Protein AF-A0A7V4J2M1-F1 (afdb_monomer_lite)

Structure (mmCIF, N/CA/C/O backbone):
data_AF-A0A7V4J2M1-F1
#
_entry.id   AF-A0A7V4J2M1-F1
#
loop_
_atom_site.group_PDB
_atom_site.id
_atom_site.type_symbol
_atom_site.label_atom_id
_atom_site.label_alt_id
_atom_site.label_comp_id
_atom_site.label_asym_id
_atom_site.label_entity_id
_atom_site.label_seq_id
_atom_site.pdbx_PDB_ins_code
_atom_site.Cartn_x
_atom_site.Cartn_y
_atom_site.Cartn_z
_atom_site.occupancy
_atom_site.B_iso_or_equiv
_atom_site.auth_seq_id
_atom_site.auth_comp_id
_atom_site.auth_asym_id
_atom_site.auth_atom_id
_atom_site.pdbx_PDB_model_num
ATOM 1 N N . MET A 1 1 ? 38.584 4.265 -16.673 1.00 60.91 1 MET A N 1
ATOM 2 C CA . MET A 1 1 ? 37.615 5.386 -16.629 1.00 60.91 1 MET A CA 1
ATOM 3 C C . MET A 1 1 ? 37.761 6.350 -17.808 1.00 60.91 1 MET A C 1
ATOM 5 O O . MET A 1 1 ? 36.762 6.565 -18.477 1.00 60.91 1 MET A O 1
ATOM 9 N N . LYS A 1 2 ? 38.963 6.864 -18.142 1.00 78.88 2 LYS A N 1
ATOM 10 C CA . LYS A 1 2 ? 39.156 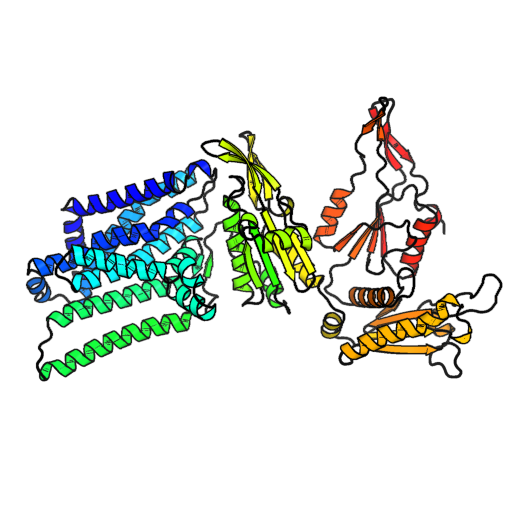7.792 -19.287 1.00 78.88 2 LYS A CA 1
ATOM 11 C C . LYS A 1 2 ? 38.613 7.264 -20.632 1.00 78.88 2 LYS A C 1
ATOM 13 O O . LYS A 1 2 ? 37.926 7.994 -21.335 1.00 78.88 2 LYS A O 1
ATOM 18 N N . GLN A 1 3 ? 38.854 5.989 -20.953 1.00 80.25 3 GLN A N 1
ATOM 19 C CA . GLN A 1 3 ? 38.365 5.353 -22.190 1.00 80.25 3 GLN A CA 1
ATOM 20 C C . GLN A 1 3 ? 36.829 5.250 -22.244 1.00 80.25 3 GLN A C 1
ATOM 22 O O . GLN A 1 3 ? 36.228 5.634 -23.240 1.00 80.25 3 GLN A O 1
ATOM 27 N N . THR A 1 4 ? 36.186 4.805 -21.158 1.00 85.19 4 THR A N 1
ATOM 28 C CA . THR A 1 4 ? 34.717 4.718 -21.063 1.00 85.19 4 THR A CA 1
ATOM 29 C C . THR A 1 4 ? 34.066 6.089 -21.217 1.00 85.19 4 THR A C 1
ATOM 31 O O . THR A 1 4 ? 33.127 6.227 -21.989 1.00 85.19 4 THR A O 1
ATOM 34 N N . LEU A 1 5 ? 34.596 7.120 -20.551 1.00 86.81 5 LEU A N 1
ATOM 35 C CA . LEU A 1 5 ? 34.064 8.482 -20.650 1.00 86.81 5 LEU A CA 1
ATOM 36 C C . LEU A 1 5 ? 34.221 9.067 -22.064 1.00 86.81 5 LEU A C 1
ATOM 38 O O . LEU A 1 5 ? 33.315 9.730 -22.561 1.00 86.81 5 LEU A O 1
ATOM 42 N N . SER A 1 6 ? 35.345 8.789 -22.734 1.00 86.69 6 SER A N 1
ATOM 43 C CA . SER A 1 6 ? 35.540 9.186 -24.134 1.00 86.69 6 SER A CA 1
ATOM 44 C C . SER A 1 6 ? 34.513 8.532 -25.055 1.00 86.69 6 SER A C 1
ATOM 46 O O . SER A 1 6 ? 34.019 9.183 -25.974 1.00 86.69 6 SER A O 1
ATOM 48 N N . LEU A 1 7 ? 34.174 7.263 -24.807 1.00 87.75 7 LEU A N 1
ATOM 49 C CA . LEU A 1 7 ? 33.150 6.568 -25.577 1.00 87.75 7 LEU A CA 1
ATOM 50 C C . LEU A 1 7 ? 31.760 7.147 -25.305 1.00 87.75 7 LEU A C 1
ATOM 52 O O . LEU A 1 7 ? 31.040 7.431 -26.252 1.00 87.75 7 LEU A O 1
ATOM 56 N N . VAL A 1 8 ? 31.418 7.408 -24.039 1.00 90.19 8 VAL A N 1
ATOM 57 C CA . VAL A 1 8 ? 30.154 8.074 -23.676 1.00 90.19 8 VAL A CA 1
ATOM 58 C C . VAL A 1 8 ? 30.020 9.405 -24.411 1.00 90.19 8 VAL A C 1
ATOM 60 O O . VAL A 1 8 ? 28.993 9.667 -25.025 1.00 90.19 8 VAL A O 1
ATOM 63 N N . ARG A 1 9 ? 31.074 10.230 -24.414 1.00 90.44 9 ARG A N 1
ATOM 64 C CA . ARG A 1 9 ? 31.072 11.515 -25.124 1.00 90.44 9 ARG A CA 1
ATOM 65 C C . ARG A 1 9 ? 30.887 11.345 -26.634 1.00 90.44 9 ARG A C 1
ATOM 67 O O . ARG A 1 9 ? 30.138 12.109 -27.232 1.00 90.44 9 ARG A O 1
ATOM 74 N N . LYS A 1 10 ? 31.542 10.350 -27.245 1.00 89.88 10 LYS A N 1
ATOM 75 C CA . LYS A 1 10 ? 31.364 10.019 -28.669 1.00 89.88 10 LYS A CA 1
ATOM 76 C C . LYS A 1 10 ? 29.906 9.654 -28.969 1.00 89.88 10 LYS A C 1
ATOM 78 O O . LYS A 1 10 ? 29.336 10.191 -29.912 1.00 89.88 10 LYS A O 1
ATOM 83 N N . GLU A 1 11 ? 29.310 8.774 -28.168 1.00 90.62 11 GLU A N 1
ATOM 84 C CA . GLU A 1 11 ? 27.926 8.321 -28.359 1.00 90.62 11 GLU A CA 1
ATOM 85 C C . GLU A 1 11 ? 26.916 9.454 -28.127 1.00 90.62 11 GLU A C 1
ATOM 87 O O . GLU A 1 11 ? 26.020 9.651 -28.941 1.00 90.62 11 GLU A O 1
ATOM 92 N N . LEU A 1 12 ? 27.103 10.280 -27.092 1.00 88.25 12 LEU A N 1
ATOM 93 C CA . LEU A 1 12 ? 26.271 11.468 -26.865 1.00 88.25 12 LEU A CA 1
ATOM 94 C C . LEU A 1 12 ? 26.352 12.457 -28.033 1.00 88.25 12 LEU A C 1
ATOM 96 O O . LEU A 1 12 ? 25.321 12.933 -28.502 1.00 88.25 12 LEU A O 1
ATOM 100 N N . ASN A 1 13 ? 27.554 12.720 -28.552 1.00 88.81 13 ASN A N 1
ATOM 101 C CA . ASN A 1 13 ? 27.719 13.563 -29.736 1.00 88.81 13 ASN A CA 1
ATOM 102 C C . ASN A 1 13 ? 27.022 12.964 -30.968 1.00 88.81 13 ASN A C 1
ATOM 104 O O . ASN A 1 13 ? 26.468 13.710 -31.767 1.00 88.81 13 ASN A O 1
ATOM 108 N N . SER A 1 14 ? 27.020 11.636 -31.116 1.00 85.31 14 SER A N 1
ATOM 109 C CA . SER A 1 14 ? 26.295 10.944 -32.191 1.00 85.31 14 SER A CA 1
ATOM 110 C C . SER A 1 14 ? 24.776 11.108 -32.054 1.00 85.31 14 SER A C 1
ATOM 112 O O . SER A 1 14 ? 24.085 11.392 -33.033 1.00 85.31 14 SER A O 1
ATOM 114 N N . TYR A 1 15 ? 24.248 11.002 -30.830 1.00 84.56 15 TYR A N 1
ATOM 115 C CA . TYR A 1 15 ? 22.824 11.195 -30.566 1.00 84.56 15 TYR A CA 1
ATOM 116 C C . TYR A 1 15 ? 22.363 12.618 -30.870 1.00 84.56 15 TYR A C 1
ATOM 118 O O . TYR A 1 15 ? 21.418 12.780 -31.636 1.00 84.56 15 TYR A O 1
ATOM 126 N N . PHE A 1 16 ? 23.036 13.633 -30.319 1.00 83.19 16 PHE A N 1
ATOM 127 C CA . PHE A 1 16 ? 22.659 15.041 -30.506 1.00 83.19 16 PHE A CA 1
ATOM 128 C C . PHE A 1 16 ? 23.088 15.617 -31.861 1.00 83.19 16 PHE A C 1
ATOM 130 O O . PHE A 1 16 ? 22.533 16.619 -32.301 1.00 83.19 16 PHE A O 1
ATOM 137 N N . GLY A 1 17 ? 24.040 14.979 -32.546 1.00 78.94 17 GLY A N 1
ATOM 138 C CA . GLY A 1 17 ? 24.423 15.320 -33.915 1.00 78.94 17 GLY A CA 1
ATOM 139 C C . GLY A 1 17 ? 23.392 14.896 -34.967 1.00 78.94 17 GLY A C 1
ATOM 140 O O . GLY A 1 17 ? 23.490 15.327 -36.112 1.00 78.94 17 GLY A O 1
ATOM 141 N N . SER A 1 18 ? 22.399 14.077 -34.595 1.00 79.06 18 SER A N 1
ATOM 142 C CA . SER A 1 18 ? 21.298 13.661 -35.470 1.00 79.06 18 SER A CA 1
ATOM 143 C C . SER A 1 18 ? 19.935 14.054 -34.879 1.00 79.06 18 SER A C 1
ATOM 145 O O . SER A 1 18 ? 19.763 14.036 -33.661 1.00 79.06 18 SER A O 1
ATOM 147 N N . PRO A 1 19 ? 18.914 14.338 -35.706 1.00 84.50 19 PRO A N 1
ATOM 148 C CA . PRO A 1 19 ? 17.583 14.682 -35.203 1.00 84.50 19 PRO A CA 1
ATOM 149 C C . PRO A 1 19 ? 16.853 13.504 -34.533 1.00 84.50 19 PRO A C 1
ATOM 151 O O . PRO A 1 19 ? 15.844 13.719 -33.868 1.00 84.50 19 PRO A O 1
ATOM 154 N N . MET A 1 20 ? 17.340 12.261 -34.658 1.00 82.12 20 MET A N 1
ATOM 155 C CA . MET A 1 20 ? 16.639 11.075 -34.144 1.00 82.12 20 MET A CA 1
ATOM 156 C C . MET A 1 20 ? 16.435 11.104 -32.627 1.00 82.12 20 MET A C 1
ATOM 158 O O . MET A 1 20 ? 15.343 10.799 -32.154 1.00 82.12 20 MET A O 1
ATOM 162 N N . ALA A 1 21 ? 17.458 11.490 -31.858 1.00 84.12 21 ALA A N 1
ATOM 163 C CA . ALA A 1 21 ? 17.350 11.540 -30.400 1.00 84.12 21 ALA A CA 1
ATOM 164 C C . ALA A 1 21 ? 16.286 12.555 -29.951 1.00 84.12 21 ALA A C 1
ATOM 166 O O . ALA A 1 21 ? 15.492 12.263 -29.059 1.00 84.12 21 ALA A O 1
ATOM 167 N N . LEU A 1 22 ? 16.216 13.708 -30.626 1.00 88.81 22 LEU A N 1
ATOM 168 C CA . LEU A 1 22 ? 15.197 14.729 -30.379 1.00 88.81 22 LEU A CA 1
ATOM 169 C C . LEU A 1 22 ? 13.796 14.238 -30.747 1.00 88.81 22 LEU A C 1
ATOM 171 O O . LEU A 1 22 ? 12.857 14.505 -30.006 1.00 88.81 22 LEU A O 1
ATOM 175 N N . ILE A 1 23 ? 13.652 13.492 -31.847 1.00 92.06 23 ILE A N 1
ATOM 176 C CA . ILE A 1 23 ? 12.365 12.917 -32.260 1.00 92.06 23 ILE A CA 1
ATOM 177 C C . ILE A 1 23 ? 11.864 11.913 -31.218 1.00 92.06 23 ILE A C 1
ATOM 179 O O . ILE A 1 23 ? 10.710 11.996 -30.807 1.00 92.06 23 ILE A O 1
ATOM 183 N N . PHE A 1 24 ? 12.712 10.993 -30.748 1.00 91.75 24 PHE A N 1
ATOM 184 C CA . PHE A 1 24 ? 12.291 9.985 -29.769 1.00 91.75 24 PHE A CA 1
ATOM 185 C C . PHE A 1 24 ? 11.982 10.588 -28.398 1.00 91.75 24 PHE A C 1
ATOM 187 O O . PHE A 1 24 ? 10.952 10.260 -27.809 1.00 91.75 24 PHE A O 1
ATOM 194 N N . VAL A 1 25 ? 12.824 11.504 -27.908 1.00 93.00 25 VAL A N 1
ATOM 195 C CA . VAL A 1 25 ? 12.560 12.220 -26.651 1.00 93.00 25 VAL A CA 1
ATOM 196 C C . VAL A 1 25 ? 11.316 13.101 -26.785 1.00 93.00 25 VAL A C 1
ATOM 198 O O . VAL A 1 25 ? 10.460 13.078 -25.909 1.00 93.00 25 VAL A O 1
ATOM 201 N N . GLY A 1 26 ? 11.159 13.823 -27.896 1.00 95.00 26 GLY A N 1
ATOM 202 C CA . GLY A 1 26 ? 9.986 14.655 -28.167 1.00 95.00 26 GLY A CA 1
ATOM 203 C C . GLY A 1 26 ? 8.689 13.848 -28.241 1.00 95.00 26 GLY A C 1
ATOM 204 O O . GLY A 1 26 ? 7.695 14.238 -27.634 1.00 95.00 26 GLY A O 1
ATOM 205 N N . ALA A 1 27 ? 8.704 12.693 -28.912 1.00 95.88 27 ALA A N 1
ATOM 206 C CA . ALA A 1 27 ? 7.564 11.779 -28.964 1.00 95.88 27 ALA A CA 1
ATOM 207 C C . ALA A 1 27 ? 7.217 11.220 -27.575 1.00 95.88 27 ALA A C 1
ATOM 209 O O . ALA A 1 27 ? 6.044 11.179 -27.210 1.00 95.88 27 ALA A O 1
ATOM 210 N N . PHE A 1 28 ? 8.224 10.850 -26.776 1.00 96.31 28 PHE A N 1
ATOM 211 C CA . PHE A 1 28 ? 8.029 10.423 -25.390 1.00 96.31 28 PHE A CA 1
ATOM 212 C C . PHE A 1 28 ? 7.406 11.527 -24.525 1.00 96.31 28 PHE A C 1
ATOM 214 O O . PHE A 1 28 ? 6.452 11.263 -23.795 1.00 96.31 28 PHE A O 1
ATOM 221 N N . LEU A 1 29 ? 7.890 12.768 -24.634 1.00 96.19 29 LEU A N 1
ATOM 222 C CA . LEU A 1 29 ? 7.338 13.911 -23.904 1.00 96.19 29 LEU A CA 1
ATOM 223 C C . LEU A 1 29 ? 5.899 14.212 -24.331 1.00 96.19 29 LEU A C 1
ATOM 225 O O . LEU A 1 29 ? 5.036 14.385 -23.476 1.00 96.19 29 LEU A O 1
ATOM 229 N N . ALA A 1 30 ? 5.618 14.221 -25.636 1.00 96.81 30 ALA A N 1
ATOM 230 C CA . ALA A 1 30 ? 4.271 14.434 -26.159 1.00 96.81 30 ALA A CA 1
ATOM 231 C C . ALA A 1 30 ? 3.297 13.348 -25.675 1.00 96.81 30 ALA A C 1
ATOM 233 O O . ALA A 1 30 ? 2.202 13.668 -25.213 1.00 96.81 30 ALA A O 1
ATOM 234 N N . ALA A 1 31 ? 3.714 12.079 -25.715 1.00 96.12 31 ALA A N 1
ATOM 235 C CA . ALA A 1 31 ? 2.926 10.968 -25.194 1.00 96.12 31 ALA A CA 1
ATOM 236 C C . ALA A 1 31 ? 2.695 11.098 -23.683 1.00 96.12 31 ALA A C 1
ATOM 238 O O . ALA A 1 31 ? 1.565 10.941 -23.237 1.00 96.12 31 ALA A O 1
ATOM 239 N N . THR A 1 32 ? 3.727 11.465 -22.915 1.00 95.25 32 THR A N 1
ATOM 240 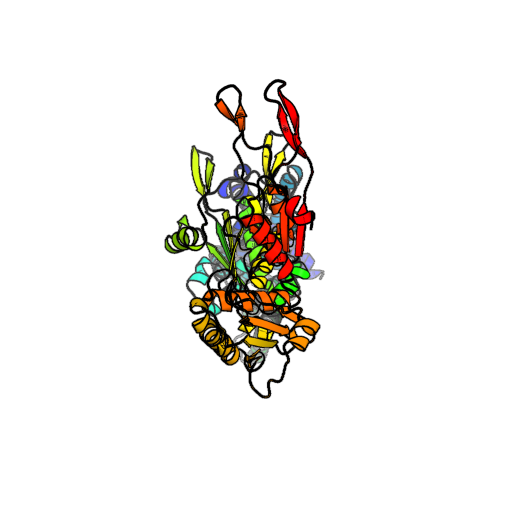C CA . THR A 1 32 ? 3.626 11.678 -21.461 1.00 95.25 32 THR A CA 1
ATOM 241 C C . THR A 1 32 ? 2.645 12.803 -21.122 1.00 95.25 32 THR A C 1
ATOM 243 O O . THR A 1 32 ? 1.813 12.655 -20.227 1.00 95.25 32 THR A O 1
ATOM 246 N N . LEU A 1 33 ? 2.697 13.920 -21.856 1.00 93.94 33 LEU A N 1
ATOM 247 C CA . LEU A 1 33 ? 1.768 15.036 -21.672 1.00 93.94 33 LEU A CA 1
ATOM 248 C C . LEU A 1 33 ? 0.335 14.646 -22.021 1.00 93.94 33 LEU A C 1
ATOM 250 O O . LEU A 1 33 ? -0.591 14.974 -21.279 1.00 93.94 33 LEU A O 1
ATOM 254 N N . PHE A 1 34 ? 0.153 13.923 -23.126 1.00 94.25 34 PHE A N 1
ATOM 255 C CA . PHE A 1 34 ? -1.151 13.415 -23.526 1.00 94.25 34 PHE A CA 1
ATOM 256 C C . PHE A 1 34 ? -1.726 12.456 -22.477 1.00 94.25 34 PHE A C 1
ATOM 258 O O . PHE A 1 34 ? -2.866 12.633 -22.050 1.00 94.25 34 PHE A O 1
ATOM 265 N N . THR A 1 35 ? -0.952 11.479 -21.997 1.00 92.12 35 THR A N 1
ATOM 266 C CA . THR A 1 35 ? -1.444 10.537 -20.983 1.00 92.12 35 THR A CA 1
ATOM 267 C C . THR A 1 35 ? -1.780 11.248 -19.675 1.00 92.12 35 THR A C 1
ATOM 269 O O . THR A 1 35 ? -2.855 11.033 -19.122 1.00 92.12 35 THR A O 1
ATOM 272 N N . PHE A 1 36 ? -0.917 12.160 -19.219 1.00 90.62 36 PHE A N 1
ATOM 273 C CA . PHE A 1 36 ? -1.107 12.859 -17.950 1.00 90.62 36 PHE A CA 1
ATOM 274 C C . PHE A 1 36 ? -2.335 13.783 -17.956 1.00 90.62 36 PHE A C 1
ATOM 276 O O . PHE A 1 36 ? -3.163 13.718 -17.047 1.00 90.62 36 PHE A O 1
ATOM 283 N N . PHE A 1 37 ? -2.481 14.633 -18.979 1.00 89.25 37 PHE A N 1
ATOM 284 C CA . PHE A 1 37 ? -3.565 15.619 -19.019 1.00 89.25 37 PHE A CA 1
ATOM 285 C C . PHE A 1 37 ? -4.876 15.065 -19.577 1.00 89.25 37 PHE A C 1
ATOM 287 O O . PHE A 1 37 ? -5.941 15.432 -19.081 1.00 89.25 37 PHE A O 1
ATOM 294 N N . TRP A 1 38 ? -4.813 14.214 -20.606 1.00 86.88 38 TRP A N 1
ATOM 295 C CA . TRP A 1 38 ? -5.995 13.722 -21.313 1.00 86.88 38 TRP A CA 1
ATOM 296 C C . TRP A 1 38 ? -6.426 12.331 -20.859 1.00 86.88 38 TRP A C 1
ATOM 298 O O . TRP A 1 38 ? -7.583 12.181 -20.476 1.00 86.88 38 TRP A O 1
ATOM 308 N N . ALA A 1 39 ? -5.537 11.332 -20.878 1.00 83.38 39 ALA A N 1
ATOM 309 C CA . ALA A 1 39 ? -5.935 9.952 -20.572 1.00 83.38 39 ALA A CA 1
ATOM 310 C C . ALA A 1 39 ? -6.370 9.781 -19.108 1.00 83.38 39 ALA A C 1
ATOM 312 O O . ALA A 1 39 ? -7.398 9.166 -18.842 1.00 83.38 39 ALA A O 1
ATOM 313 N N . ASP A 1 40 ? -5.632 10.378 -18.172 1.00 81.12 40 ASP A N 1
ATOM 314 C CA . ASP A 1 40 ? -5.967 10.354 -16.745 1.00 81.12 40 ASP A CA 1
ATOM 315 C C . ASP A 1 40 ? -6.835 11.553 -16.303 1.00 81.12 40 ASP A C 1
ATOM 317 O O . ASP A 1 40 ? -7.168 11.669 -15.125 1.00 81.12 40 ASP A O 1
ATOM 321 N N . ALA A 1 41 ? -7.219 12.447 -17.224 1.00 79.62 41 ALA A N 1
ATOM 322 C CA . ALA A 1 41 ? -8.083 13.606 -16.969 1.00 79.62 41 ALA A CA 1
ATOM 323 C C . ALA A 1 41 ? -7.673 14.433 -15.728 1.00 79.62 41 ALA A C 1
ATOM 325 O O . ALA A 1 41 ? -8.502 14.725 -14.868 1.00 79.62 41 ALA A O 1
ATOM 326 N N . PHE A 1 42 ? -6.392 14.822 -15.636 1.00 84.00 42 PHE A N 1
ATOM 327 C CA . PHE A 1 42 ? -5.795 15.491 -14.465 1.00 84.00 42 PHE A CA 1
ATOM 328 C C . PHE A 1 42 ? -6.688 16.572 -13.829 1.00 84.00 42 PHE A C 1
ATOM 330 O O . PHE A 1 42 ? -6.952 16.529 -12.630 1.00 84.00 42 PHE A O 1
ATOM 337 N N . PHE A 1 43 ? -7.212 17.501 -14.636 1.00 81.56 43 PHE A N 1
ATOM 338 C CA . PHE A 1 43 ? -8.025 18.617 -14.142 1.00 81.56 43 PHE A CA 1
ATOM 339 C C . PHE A 1 43 ? -9.388 18.202 -13.571 1.00 81.56 43 PHE A C 1
ATOM 341 O O . PHE A 1 43 ? -9.936 18.924 -12.746 1.00 81.56 43 PHE A O 1
ATOM 348 N N . ALA A 1 44 ? -9.934 17.052 -13.975 1.00 72.81 44 ALA A N 1
ATOM 349 C CA . ALA A 1 44 ? -11.226 16.573 -13.486 1.00 72.81 44 ALA A CA 1
ATOM 350 C C . ALA A 1 44 ? -11.151 16.019 -12.053 1.00 72.81 44 ALA A C 1
ATOM 352 O O . ALA A 1 44 ? -12.166 15.976 -11.367 1.00 72.81 44 ALA A O 1
ATOM 353 N N . ARG A 1 45 ? -9.959 15.614 -11.586 1.00 72.12 45 ARG A N 1
ATOM 354 C CA . ARG A 1 45 ? -9.782 15.029 -10.246 1.00 72.12 45 ARG A CA 1
ATOM 355 C C . ARG A 1 45 ? -9.786 16.055 -9.114 1.00 72.12 45 ARG A C 1
ATOM 357 O O . ARG A 1 45 ? -9.978 15.674 -7.969 1.00 72.12 45 ARG A O 1
ATOM 364 N N . GLY A 1 46 ? -9.520 17.329 -9.407 1.00 73.50 46 GLY A N 1
ATOM 365 C CA . GLY A 1 46 ? -9.531 18.400 -8.402 1.00 73.50 46 GLY A CA 1
ATOM 366 C C . GLY A 1 46 ? -8.477 18.281 -7.289 1.00 73.50 46 GLY A C 1
ATOM 367 O O . GLY A 1 46 ? -8.575 18.999 -6.302 1.00 73.50 46 GLY A O 1
ATOM 368 N N . VAL A 1 47 ? -7.470 17.410 -7.436 1.00 76.12 47 VAL A N 1
ATOM 369 C CA . VAL A 1 47 ? -6.409 17.183 -6.439 1.00 76.12 47 VAL A CA 1
ATOM 370 C C . VAL A 1 47 ? -5.015 17.365 -7.041 1.00 76.12 47 VAL A C 1
ATOM 372 O O . VAL A 1 47 ? -4.768 17.019 -8.199 1.00 76.12 47 VAL A O 1
ATOM 375 N N . ALA A 1 48 ? -4.087 17.887 -6.238 1.00 83.06 48 ALA A N 1
ATOM 376 C CA . ALA A 1 48 ? -2.684 18.060 -6.610 1.00 83.06 48 ALA A CA 1
ATOM 377 C C . ALA A 1 48 ? -1.909 16.737 -6.457 1.00 83.06 48 ALA A C 1
ATOM 379 O O . ALA A 1 48 ? -1.152 16.558 -5.508 1.00 83.06 48 ALA A O 1
ATOM 380 N N . ASP A 1 49 ? -2.114 15.807 -7.395 1.00 83.62 49 ASP A N 1
ATOM 381 C CA . ASP A 1 49 ? -1.474 14.484 -7.401 1.00 83.62 49 ASP A CA 1
ATOM 382 C C . ASP A 1 49 ? -0.781 14.178 -8.739 1.00 83.62 49 ASP A C 1
ATOM 384 O O . ASP A 1 49 ? -1.353 14.357 -9.822 1.00 83.62 49 ASP A O 1
ATOM 388 N N . VAL A 1 50 ? 0.454 13.675 -8.655 1.00 87.94 50 VAL A N 1
ATOM 389 C CA . VAL A 1 50 ? 1.273 13.277 -9.805 1.00 87.94 50 VAL A CA 1
ATOM 390 C C . VAL A 1 50 ? 1.417 11.766 -9.971 1.00 87.94 50 VAL A C 1
ATOM 392 O O . VAL A 1 50 ? 2.022 11.352 -10.955 1.00 87.94 50 VAL A O 1
ATOM 395 N N . ARG A 1 51 ? 0.868 10.923 -9.083 1.00 85.12 51 ARG A N 1
ATOM 396 C CA . ARG A 1 51 ? 0.921 9.452 -9.235 1.00 85.12 51 ARG A CA 1
ATOM 397 C C . ARG A 1 51 ? 0.490 8.981 -10.640 1.00 85.12 51 ARG A C 1
ATOM 399 O O . ARG A 1 51 ? 1.167 8.118 -11.203 1.00 85.12 51 ARG A O 1
ATOM 406 N N . PRO A 1 52 ? -0.532 9.579 -11.292 1.00 87.12 52 PRO A N 1
ATOM 407 C CA . PRO A 1 52 ? -0.934 9.182 -12.646 1.00 87.12 52 PRO A CA 1
ATOM 408 C C . PRO A 1 52 ? 0.131 9.409 -13.728 1.00 87.12 52 PRO A C 1
ATOM 410 O O . PRO A 1 52 ? 0.136 8.699 -14.730 1.00 87.12 52 PRO A O 1
ATOM 413 N N . LEU A 1 53 ? 1.084 10.326 -13.512 1.00 91.12 53 LEU A N 1
ATOM 414 C CA . LEU A 1 53 ? 2.241 10.503 -14.399 1.00 91.12 53 LEU A CA 1
ATOM 415 C C . LEU A 1 53 ? 3.046 9.204 -14.531 1.00 91.12 53 LEU A C 1
ATOM 417 O O . LEU A 1 53 ? 3.506 8.857 -15.619 1.00 91.12 53 LEU A O 1
ATOM 421 N N . PHE A 1 54 ? 3.209 8.483 -13.422 1.00 93.25 54 PHE A N 1
ATOM 422 C CA . PHE A 1 54 ? 4.034 7.281 -13.355 1.00 93.25 54 PHE A CA 1
ATOM 423 C C . PHE A 1 54 ? 3.285 6.023 -13.798 1.00 93.25 54 PHE A C 1
ATOM 425 O O . PHE A 1 54 ? 3.918 5.090 -14.283 1.00 93.25 54 PHE A O 1
ATOM 432 N N . ARG A 1 55 ? 1.947 6.019 -13.766 1.00 88.56 55 ARG A N 1
ATOM 433 C CA . ARG A 1 55 ? 1.115 4.869 -14.162 1.00 88.56 55 ARG A CA 1
ATOM 434 C C . ARG A 1 55 ? 1.410 4.360 -15.578 1.00 88.56 55 ARG A C 1
ATOM 436 O O . ARG A 1 55 ? 1.566 3.159 -15.783 1.00 88.56 55 ARG A O 1
ATOM 443 N N . TRP A 1 56 ? 1.509 5.269 -16.549 1.00 90.69 56 TRP A N 1
ATOM 444 C CA . TRP A 1 56 ? 1.805 4.938 -17.952 1.00 90.69 56 TRP A CA 1
ATOM 445 C C . TRP A 1 56 ? 3.300 4.907 -18.272 1.00 90.69 56 TRP A C 1
ATOM 447 O O . TRP A 1 56 ? 3.705 4.429 -19.336 1.00 90.69 56 TRP A O 1
ATOM 457 N N . MET A 1 57 ? 4.133 5.386 -17.348 1.00 93.44 57 MET A N 1
ATOM 458 C CA . MET A 1 57 ? 5.565 5.535 -17.563 1.00 93.44 57 MET A CA 1
ATOM 459 C C . MET A 1 57 ? 6.269 4.218 -17.928 1.00 93.44 57 MET A C 1
ATOM 461 O O . MET A 1 57 ? 7.080 4.263 -18.849 1.00 93.44 57 MET A O 1
ATOM 465 N N . PRO A 1 58 ? 5.950 3.040 -17.346 1.00 94.88 58 PRO A N 1
ATOM 466 C CA . PRO A 1 58 ? 6.520 1.762 -17.779 1.00 94.88 58 PRO A CA 1
ATOM 467 C C . PRO A 1 58 ? 6.347 1.455 -19.258 1.00 94.88 58 PRO A C 1
ATOM 469 O O . PRO A 1 58 ? 7.314 1.096 -19.929 1.00 94.88 58 PRO A O 1
ATOM 472 N N . ILE A 1 59 ? 5.140 1.648 -19.784 1.00 94.81 59 ILE A N 1
ATOM 473 C CA . ILE A 1 59 ? 4.830 1.354 -21.182 1.00 94.81 59 ILE A CA 1
ATOM 474 C C . ILE A 1 59 ? 5.567 2.342 -22.088 1.00 94.81 59 ILE A C 1
ATOM 476 O O . ILE A 1 59 ? 6.248 1.932 -23.027 1.00 94.81 59 ILE A O 1
ATOM 480 N N . LEU A 1 60 ? 5.505 3.638 -21.767 1.00 95.94 60 LEU A N 1
ATOM 481 C CA . LEU A 1 60 ? 6.220 4.672 -22.518 1.00 95.94 60 LEU A CA 1
ATOM 482 C C . LEU A 1 60 ? 7.739 4.440 -22.505 1.00 95.94 60 LEU A C 1
ATOM 484 O O . LEU A 1 60 ? 8.405 4.637 -23.522 1.00 95.94 60 LEU A O 1
ATOM 488 N N . MET A 1 61 ? 8.282 3.963 -21.382 1.00 95.50 61 MET A N 1
ATOM 489 C CA . MET A 1 61 ? 9.705 3.676 -21.234 1.00 95.50 61 MET A CA 1
ATOM 490 C C . MET A 1 61 ? 10.149 2.485 -22.081 1.00 95.50 61 MET A C 1
ATOM 492 O O . MET A 1 61 ? 11.231 2.537 -22.657 1.00 95.50 61 MET A O 1
ATOM 496 N N . ILE A 1 62 ? 9.321 1.443 -22.220 1.00 97.00 62 ILE A N 1
ATOM 497 C CA . ILE A 1 62 ? 9.608 0.308 -23.112 1.00 97.00 62 ILE A CA 1
ATOM 498 C C . ILE A 1 62 ? 9.820 0.802 -24.547 1.00 97.00 62 ILE A C 1
ATOM 500 O O . ILE A 1 62 ? 10.822 0.456 -25.175 1.00 97.00 62 ILE A O 1
ATOM 504 N N . PHE A 1 63 ? 8.914 1.642 -25.055 1.00 96.75 63 PHE A N 1
ATOM 505 C CA . PHE A 1 63 ? 9.014 2.168 -26.418 1.00 96.75 63 PHE A CA 1
ATOM 506 C C . PHE A 1 63 ? 10.186 3.134 -26.589 1.00 96.75 63 PHE A C 1
ATOM 508 O O . PHE A 1 63 ? 10.936 3.004 -27.558 1.00 96.75 63 PHE A O 1
ATOM 515 N N . LEU A 1 64 ? 10.382 4.060 -25.644 1.00 96.12 64 LEU A N 1
ATOM 516 C CA . LEU A 1 64 ? 11.514 4.985 -25.676 1.00 96.12 64 LEU A CA 1
ATOM 517 C C . LEU A 1 64 ? 12.836 4.211 -25.696 1.00 96.12 64 LEU A C 1
ATOM 519 O O . LEU A 1 64 ? 13.668 4.417 -26.574 1.00 96.12 64 LEU A O 1
ATOM 523 N N . VAL A 1 65 ? 13.023 3.281 -24.762 1.00 96.44 65 VAL A N 1
ATOM 524 C CA . VAL A 1 65 ? 14.268 2.522 -24.636 1.00 96.44 65 VAL A CA 1
ATOM 525 C C . VAL A 1 65 ? 14.506 1.615 -25.841 1.00 96.44 65 VAL A C 1
ATOM 527 O O . VAL A 1 65 ? 15.635 1.560 -26.337 1.00 96.44 65 VAL A O 1
ATOM 530 N N . ALA A 1 66 ? 13.474 0.947 -26.360 1.00 96.44 66 ALA A N 1
ATOM 531 C CA . ALA A 1 66 ? 13.596 0.148 -27.576 1.00 96.44 66 ALA A CA 1
ATOM 532 C C . ALA A 1 66 ? 14.056 1.006 -28.765 1.00 96.44 66 ALA A C 1
ATOM 534 O O . ALA A 1 66 ? 14.983 0.619 -29.475 1.00 96.44 66 ALA A O 1
ATOM 535 N N . ALA A 1 67 ? 13.487 2.203 -28.936 1.00 94.00 67 ALA A N 1
ATOM 536 C CA . ALA A 1 67 ? 13.880 3.129 -29.995 1.00 94.00 67 ALA A CA 1
ATOM 537 C C . ALA A 1 67 ? 15.309 3.679 -29.822 1.00 94.00 67 ALA A C 1
ATOM 539 O O . ALA A 1 67 ? 16.048 3.801 -30.798 1.00 94.00 67 ALA A O 1
ATOM 540 N N . LEU A 1 68 ? 15.736 3.970 -28.588 1.00 93.69 68 LEU A N 1
ATOM 541 C CA . LEU A 1 68 ? 17.085 4.480 -28.316 1.00 93.69 68 LEU A CA 1
ATOM 542 C C . LEU A 1 68 ? 18.173 3.411 -28.481 1.00 93.69 68 LEU A C 1
ATOM 544 O O . LEU A 1 68 ? 19.287 3.712 -28.913 1.00 93.69 68 LEU A O 1
ATOM 548 N N . THR A 1 69 ? 17.866 2.157 -28.146 1.00 95.56 69 THR A N 1
ATOM 549 C CA . THR A 1 69 ? 18.850 1.064 -28.139 1.00 95.56 69 THR A CA 1
ATOM 550 C C . THR A 1 69 ? 18.899 0.266 -29.435 1.00 95.56 69 THR A C 1
ATOM 552 O O . THR A 1 69 ? 19.946 -0.316 -29.721 1.00 95.56 69 THR A O 1
ATOM 555 N N . MET A 1 70 ? 17.837 0.269 -30.255 1.00 94.12 70 MET A N 1
ATOM 556 C CA . MET A 1 70 ? 17.749 -0.575 -31.455 1.00 94.12 70 MET A CA 1
ATOM 557 C C . MET A 1 70 ? 18.967 -0.448 -32.371 1.00 94.12 70 MET A C 1
ATOM 559 O O . MET A 1 70 ? 19.442 -1.456 -32.893 1.00 94.12 70 MET A O 1
ATOM 563 N N . ARG A 1 71 ? 19.499 0.772 -32.517 1.00 92.12 71 ARG A N 1
ATOM 564 C CA . ARG A 1 71 ? 20.551 1.143 -33.469 1.00 92.12 71 ARG A CA 1
ATOM 565 C C . ARG A 1 71 ? 21.972 0.945 -32.931 1.00 92.12 71 ARG A C 1
ATOM 567 O O . ARG A 1 71 ? 22.918 0.887 -33.703 1.00 92.12 71 ARG A O 1
ATOM 574 N N . GLN A 1 72 ? 22.120 0.803 -31.616 1.00 92.50 72 GLN A N 1
ATOM 575 C CA . GLN A 1 72 ? 23.407 0.906 -30.924 1.00 92.50 72 GLN A CA 1
ATOM 576 C C . GLN A 1 72 ? 24.463 -0.100 -31.379 1.00 92.50 72 GLN A C 1
ATOM 578 O O . GLN A 1 72 ? 25.630 0.274 -31.491 1.00 92.50 72 GLN A O 1
ATOM 583 N N . TRP A 1 73 ? 24.056 -1.346 -31.628 1.00 94.62 73 TRP A N 1
ATOM 584 C CA . TRP A 1 73 ? 24.925 -2.399 -32.156 1.00 94.62 73 TRP A CA 1
ATOM 585 C C . TRP A 1 73 ? 24.484 -2.878 -33.536 1.00 94.62 73 TRP A C 1
ATOM 587 O O . TRP A 1 73 ? 25.332 -3.210 -34.360 1.00 94.62 73 TRP A O 1
ATOM 597 N N . SER A 1 74 ? 23.178 -2.889 -33.810 1.00 93.44 74 SER A N 1
ATOM 598 C CA . SER A 1 74 ? 22.650 -3.423 -35.068 1.00 93.44 74 SER A CA 1
ATOM 599 C C . SER A 1 74 ? 23.101 -2.621 -36.292 1.00 93.44 74 SER A C 1
ATOM 601 O O . SER A 1 74 ? 23.382 -3.217 -37.325 1.00 93.44 74 SER A O 1
ATOM 603 N N . GLU A 1 75 ? 23.254 -1.296 -36.180 1.00 91.81 75 GLU A N 1
ATOM 604 C CA . GLU A 1 75 ? 23.775 -0.455 -37.266 1.00 91.81 75 GLU A CA 1
ATOM 605 C C . GLU A 1 75 ? 25.272 -0.673 -37.483 1.00 91.81 75 GLU A C 1
ATOM 607 O O . GLU A 1 75 ? 25.728 -0.725 -38.623 1.00 91.81 75 GLU A O 1
ATOM 612 N N . GLU A 1 76 ? 26.045 -0.865 -36.411 1.00 92.50 76 GLU A N 1
ATOM 613 C CA . GLU A 1 76 ? 27.474 -1.187 -36.513 1.00 92.50 76 GLU A CA 1
ATOM 614 C C . GLU A 1 76 ? 27.693 -2.564 -37.161 1.00 92.50 76 GLU A C 1
ATOM 616 O O . GLU A 1 76 ? 28.614 -2.731 -37.960 1.00 92.50 76 GLU A O 1
ATOM 621 N N . GLN A 1 77 ? 26.811 -3.529 -36.876 1.00 91.50 77 GLN A N 1
ATOM 622 C CA . GLN A 1 77 ? 26.784 -4.835 -37.543 1.00 91.50 77 GLN A CA 1
ATOM 623 C C . GLN A 1 77 ? 26.362 -4.729 -39.005 1.00 91.50 77 GLN A C 1
ATOM 625 O O . GLN A 1 77 ? 26.995 -5.321 -39.873 1.00 91.50 77 GLN A O 1
ATOM 630 N N . GLN A 1 78 ? 25.304 -3.971 -39.291 1.00 92.31 78 GLN A N 1
ATOM 631 C CA . GLN A 1 78 ? 24.796 -3.792 -40.648 1.00 92.31 78 GLN A CA 1
ATOM 632 C C . GLN A 1 78 ? 25.805 -3.069 -41.550 1.00 92.31 78 GLN A C 1
ATOM 634 O O . GLN A 1 78 ? 25.894 -3.371 -42.737 1.00 92.31 78 GLN A O 1
ATOM 639 N N . SER A 1 79 ? 26.565 -2.126 -40.987 1.00 90.88 79 SER A N 1
ATOM 640 C CA . SER A 1 79 ? 27.578 -1.336 -41.696 1.00 90.88 79 SER A CA 1
ATOM 641 C C . SER A 1 79 ? 28.964 -1.988 -41.760 1.00 90.88 79 SER A C 1
ATOM 643 O O . SER A 1 79 ? 29.846 -1.433 -42.411 1.00 90.88 79 SER A O 1
ATOM 645 N N . GLY A 1 80 ? 29.186 -3.128 -41.091 1.00 88.38 80 GLY A N 1
ATOM 646 C CA . GLY A 1 80 ? 30.505 -3.779 -41.018 1.00 88.38 80 GLY A CA 1
ATOM 647 C C . GLY A 1 80 ? 31.567 -2.951 -40.279 1.00 88.38 80 GLY A C 1
ATOM 648 O O . GLY A 1 80 ? 32.767 -3.102 -40.500 1.00 88.38 80 GLY A O 1
ATOM 649 N N . THR A 1 81 ? 31.142 -2.006 -39.435 1.00 91.06 81 THR A N 1
ATOM 650 C CA . THR A 1 81 ? 32.057 -1.193 -38.613 1.00 91.06 81 THR A CA 1
ATOM 651 C C . THR A 1 81 ? 32.336 -1.841 -37.258 1.00 91.06 81 THR A C 1
ATOM 653 O O . THR A 1 81 ? 33.281 -1.450 -36.562 1.00 91.06 81 THR A O 1
ATOM 656 N N . LEU A 1 82 ? 31.560 -2.868 -36.894 1.00 89.06 82 LEU A N 1
ATOM 657 C CA . LEU A 1 82 ? 31.741 -3.617 -35.658 1.00 89.06 82 LEU A CA 1
ATOM 658 C C . LEU A 1 82 ? 33.108 -4.313 -35.602 1.00 89.06 82 LEU A C 1
ATOM 660 O O . LEU A 1 82 ? 33.745 -4.299 -34.549 1.00 89.06 82 LEU A O 1
ATOM 664 N N . GLU A 1 83 ? 33.602 -4.882 -36.705 1.00 88.06 83 GLU A N 1
ATOM 665 C CA . GLU A 1 83 ? 34.919 -5.529 -36.751 1.00 88.06 83 GLU A CA 1
ATOM 666 C C . GLU A 1 83 ? 36.031 -4.541 -36.383 1.00 88.06 83 GLU A C 1
ATOM 668 O O . GLU A 1 83 ? 36.895 -4.851 -35.559 1.00 88.06 83 GLU A O 1
ATOM 673 N N . ILE A 1 84 ? 35.959 -3.313 -36.910 1.00 88.50 84 ILE A N 1
ATOM 674 C CA . ILE A 1 84 ? 36.909 -2.239 -36.596 1.00 88.50 84 ILE A CA 1
ATOM 675 C C . ILE A 1 84 ? 36.850 -1.926 -35.100 1.00 88.50 84 ILE A C 1
ATOM 677 O O . ILE A 1 84 ? 37.882 -1.934 -34.428 1.00 88.50 84 ILE A O 1
ATOM 681 N N . LEU A 1 85 ? 35.648 -1.728 -34.550 1.00 87.62 85 LEU A N 1
ATOM 682 C CA . LEU A 1 85 ? 35.461 -1.432 -33.128 1.00 87.62 85 LEU A CA 1
ATOM 683 C C . LEU A 1 85 ? 36.016 -2.545 -32.226 1.00 87.62 85 LEU A C 1
ATOM 685 O O . LEU A 1 85 ? 36.614 -2.262 -31.187 1.00 87.62 85 LEU A O 1
ATOM 689 N N . LEU A 1 86 ? 35.849 -3.808 -32.626 1.00 86.88 86 LEU A N 1
ATOM 690 C CA . LEU A 1 86 ? 36.337 -4.962 -31.878 1.00 86.88 86 LEU A CA 1
ATOM 691 C C . LEU A 1 86 ? 37.869 -5.124 -31.958 1.00 86.88 86 LEU A C 1
ATOM 693 O O . LEU A 1 86 ? 38.464 -5.670 -31.026 1.00 86.88 86 LEU A O 1
ATOM 697 N N . THR A 1 87 ? 38.522 -4.630 -33.011 1.00 87.94 87 THR A N 1
ATOM 698 C CA . THR A 1 87 ? 39.996 -4.649 -33.126 1.00 87.94 87 THR A CA 1
ATOM 699 C C . THR A 1 87 ? 40.700 -3.530 -32.357 1.00 87.94 87 THR A C 1
ATOM 701 O O . THR A 1 87 ? 41.903 -3.623 -32.109 1.00 87.94 87 THR A O 1
ATOM 704 N N . LEU A 1 88 ? 39.973 -2.492 -31.928 1.00 85.69 88 LEU A N 1
ATOM 705 C CA . LEU A 1 88 ? 40.544 -1.420 -31.113 1.00 85.69 88 LEU A CA 1
ATOM 706 C C . LEU A 1 88 ? 41.016 -1.941 -29.740 1.00 85.69 88 LEU A C 1
ATOM 708 O O . LEU A 1 88 ? 40.408 -2.858 -29.182 1.00 85.69 88 LEU A O 1
ATOM 712 N N . PRO A 1 89 ? 42.051 -1.322 -29.132 1.00 85.88 89 PRO A N 1
ATOM 713 C CA . PRO A 1 89 ? 42.589 -1.704 -27.822 1.00 85.88 89 PRO A CA 1
ATOM 714 C C . PRO A 1 89 ? 41.682 -1.243 -26.659 1.00 85.88 89 PRO A C 1
ATOM 716 O O . PRO A 1 89 ? 42.135 -0.634 -25.687 1.00 85.88 89 PRO A O 1
ATOM 719 N N . ALA A 1 90 ? 40.378 -1.506 -26.762 1.00 84.38 90 ALA A N 1
ATOM 720 C CA . ALA A 1 90 ? 39.364 -1.230 -25.754 1.00 84.38 90 ALA A CA 1
ATOM 721 C C . ALA A 1 90 ? 38.773 -2.547 -25.235 1.00 84.38 90 ALA A C 1
ATOM 723 O O . ALA A 1 90 ? 38.475 -3.461 -26.003 1.00 84.38 90 ALA A O 1
ATOM 724 N N . ARG A 1 91 ? 38.577 -2.655 -23.916 1.00 88.62 91 ARG A N 1
ATOM 725 C CA . ARG A 1 91 ? 37.948 -3.851 -23.329 1.00 88.62 91 ARG A CA 1
ATOM 726 C C . ARG A 1 91 ? 36.460 -3.882 -23.693 1.00 88.62 91 ARG A C 1
ATOM 728 O O . ARG A 1 91 ? 35.794 -2.855 -23.584 1.00 88.62 91 ARG A O 1
ATOM 735 N N . GLN A 1 92 ? 35.905 -5.053 -24.011 1.00 89.50 92 GLN A N 1
ATOM 736 C CA . GLN A 1 92 ? 34.486 -5.221 -24.375 1.00 89.50 92 GLN A CA 1
ATOM 737 C C . GLN A 1 92 ? 33.549 -4.665 -23.293 1.00 89.50 92 GLN A C 1
ATOM 739 O O . GLN A 1 92 ? 32.581 -3.976 -23.597 1.00 89.50 92 GLN A O 1
ATOM 744 N N . VAL A 1 93 ? 33.894 -4.879 -22.018 1.00 91.19 93 VAL A N 1
ATOM 745 C CA . VAL A 1 93 ? 33.154 -4.325 -20.872 1.00 91.19 93 VAL A CA 1
ATOM 746 C C . VAL A 1 93 ? 33.091 -2.795 -20.931 1.00 91.19 93 VAL A C 1
ATOM 748 O O . VAL A 1 93 ? 32.054 -2.212 -20.644 1.00 91.19 93 VAL A O 1
ATOM 751 N N . GLN A 1 94 ? 34.169 -2.120 -21.343 1.00 92.31 94 GLN A N 1
ATOM 752 C CA . GLN A 1 94 ? 34.181 -0.659 -21.468 1.00 92.31 94 GLN A CA 1
ATOM 753 C C . GLN A 1 94 ? 33.334 -0.176 -22.648 1.00 92.31 94 GLN A C 1
ATOM 755 O O . GLN A 1 94 ? 32.718 0.882 -22.532 1.00 92.31 94 GLN A O 1
ATOM 760 N N . LEU A 1 95 ? 33.297 -0.936 -23.750 1.00 92.44 95 LEU A N 1
ATOM 761 C CA . LEU A 1 95 ? 32.454 -0.627 -24.906 1.00 92.44 95 LEU A CA 1
ATOM 762 C C . LEU A 1 95 ? 30.968 -0.706 -24.535 1.00 92.44 95 LEU A C 1
ATOM 764 O O . LEU A 1 95 ? 30.221 0.250 -24.740 1.00 92.44 95 LEU A O 1
ATOM 768 N N . VAL A 1 96 ? 30.571 -1.818 -23.909 1.00 95.62 96 VAL A N 1
ATOM 769 C CA . VAL A 1 96 ? 29.199 -2.048 -23.440 1.00 95.62 96 VAL A CA 1
ATOM 770 C C . VAL A 1 96 ? 28.791 -1.000 -22.406 1.00 95.62 96 VAL A C 1
ATOM 772 O O . VAL A 1 96 ? 27.745 -0.373 -22.565 1.00 95.62 96 VAL A O 1
ATOM 775 N N . LEU A 1 97 ? 29.628 -0.743 -21.394 1.00 94.88 97 LEU A N 1
ATOM 776 C CA . LEU A 1 97 ? 29.337 0.271 -20.376 1.00 94.88 97 LEU A CA 1
ATOM 777 C C . LEU A 1 97 ? 29.266 1.687 -20.957 1.00 94.88 97 LEU A C 1
ATOM 779 O O . LEU A 1 97 ? 28.459 2.483 -20.491 1.00 94.88 97 LEU A O 1
ATOM 783 N N . GLY A 1 98 ? 30.078 2.021 -21.963 1.00 94.12 98 GLY A N 1
ATOM 784 C CA . GLY A 1 98 ? 30.036 3.346 -22.583 1.00 94.12 98 GLY A CA 1
ATOM 785 C C . GLY A 1 98 ? 28.734 3.600 -23.344 1.00 94.12 98 GLY A C 1
ATOM 786 O O . GLY A 1 98 ? 28.102 4.631 -23.122 1.00 94.12 98 GLY A O 1
ATOM 787 N N . LYS A 1 99 ? 28.285 2.646 -24.172 1.00 95.00 99 LYS A N 1
ATOM 788 C CA . LYS A 1 99 ? 26.986 2.751 -24.866 1.00 95.00 99 LYS A CA 1
ATOM 789 C C . LYS A 1 99 ? 25.809 2.733 -23.886 1.00 95.00 99 LYS A C 1
ATOM 791 O O . LYS A 1 99 ? 24.884 3.528 -24.024 1.00 95.00 99 LYS A O 1
ATOM 796 N N . TYR A 1 100 ? 25.884 1.895 -22.849 1.00 97.06 100 TYR A N 1
ATOM 797 C CA . TYR A 1 100 ? 24.905 1.860 -21.759 1.00 97.06 100 TYR A CA 1
ATOM 798 C C . TYR A 1 100 ? 24.771 3.209 -21.047 1.00 97.06 100 TYR A C 1
ATOM 800 O O . TYR A 1 100 ? 23.671 3.748 -20.964 1.00 97.06 100 TYR A O 1
ATOM 808 N N . LEU A 1 101 ? 25.880 3.796 -20.590 1.00 96.62 101 LEU A N 1
ATOM 809 C CA . LEU A 1 101 ? 25.862 5.087 -19.899 1.00 96.62 101 LEU A CA 1
ATOM 810 C C . LEU A 1 101 ? 25.393 6.231 -20.810 1.00 96.62 101 LEU A C 1
ATOM 812 O O . LEU A 1 101 ? 24.711 7.133 -20.334 1.00 96.62 101 LEU A O 1
ATOM 816 N N . ALA A 1 102 ? 25.710 6.192 -22.108 1.00 95.00 102 ALA A N 1
ATOM 817 C CA . ALA A 1 102 ? 25.226 7.186 -23.065 1.00 95.00 102 ALA A CA 1
ATOM 818 C C . ALA A 1 102 ? 23.705 7.097 -23.282 1.00 95.00 102 ALA A C 1
ATOM 820 O O . ALA A 1 102 ? 23.024 8.120 -23.257 1.00 95.00 102 ALA A O 1
ATOM 821 N N . ALA A 1 103 ? 23.163 5.885 -23.444 1.00 95.19 103 ALA A N 1
ATOM 822 C CA . ALA A 1 103 ? 21.718 5.673 -23.542 1.00 95.19 103 ALA A CA 1
ATOM 823 C C . ALA A 1 103 ? 20.999 6.063 -22.238 1.00 95.19 103 ALA A C 1
ATOM 825 O O . ALA A 1 103 ? 19.983 6.753 -22.277 1.00 95.19 103 ALA A O 1
ATOM 826 N N . MET A 1 104 ? 21.566 5.706 -21.081 1.00 96.62 104 MET A N 1
ATOM 827 C CA . MET A 1 104 ? 21.035 6.102 -19.773 1.00 96.62 104 MET A CA 1
ATOM 828 C C . MET A 1 104 ? 21.025 7.612 -19.567 1.00 96.62 104 MET A C 1
ATOM 830 O O . MET A 1 104 ? 20.055 8.140 -19.035 1.00 96.62 104 MET A O 1
ATOM 834 N N . ALA A 1 105 ? 22.065 8.321 -20.008 1.00 95.25 105 ALA A N 1
ATOM 835 C CA . ALA A 1 105 ? 22.094 9.777 -19.944 1.00 95.25 105 ALA A CA 1
ATOM 836 C C . ALA A 1 105 ? 20.969 10.402 -20.785 1.00 95.25 105 ALA A C 1
ATOM 838 O O . ALA A 1 105 ? 20.327 11.344 -20.331 1.00 95.25 105 ALA A O 1
ATOM 839 N N . LEU A 1 106 ? 20.676 9.854 -21.969 1.00 93.88 106 LEU A N 1
ATOM 840 C CA . LEU A 1 106 ? 19.578 10.342 -22.805 1.00 93.88 106 LEU A CA 1
ATOM 841 C C . LEU A 1 106 ? 18.202 10.083 -22.170 1.00 93.88 106 LEU A C 1
ATOM 843 O O . LEU A 1 106 ? 17.349 10.967 -22.189 1.00 93.88 106 LEU A O 1
ATOM 847 N N . VAL A 1 107 ? 18.002 8.917 -21.547 1.00 96.06 107 VAL A N 1
ATOM 848 C CA . VAL A 1 107 ? 16.776 8.638 -20.777 1.00 96.06 107 VAL A CA 1
ATOM 849 C C . VAL A 1 107 ? 16.666 9.552 -19.554 1.00 96.06 107 VAL A C 1
ATOM 851 O O . VAL A 1 107 ? 15.592 10.081 -19.282 1.00 96.06 107 VAL A O 1
ATOM 854 N N . ALA A 1 108 ? 17.768 9.802 -18.844 1.00 96.50 108 ALA A N 1
ATOM 855 C CA . ALA A 1 108 ? 17.790 10.725 -17.713 1.00 96.50 108 ALA A CA 1
ATOM 856 C C . ALA A 1 108 ? 17.459 12.163 -18.140 1.00 96.50 108 ALA A C 1
ATOM 858 O O . ALA A 1 108 ? 16.744 12.853 -17.422 1.00 96.50 108 ALA A O 1
ATOM 859 N N . VAL A 1 109 ? 17.910 12.602 -19.321 1.00 95.44 109 VAL A N 1
ATOM 860 C CA . VAL A 1 109 ? 17.487 13.881 -19.911 1.00 95.44 109 VAL A CA 1
ATOM 861 C C . VAL A 1 109 ? 15.991 13.859 -20.229 1.00 95.44 109 VAL A C 1
ATOM 863 O O . VAL A 1 109 ? 15.297 14.804 -19.873 1.00 95.44 109 VAL A O 1
ATOM 866 N N . ALA A 1 110 ? 15.472 12.788 -20.837 1.00 95.19 110 ALA A N 1
ATOM 867 C CA . ALA A 1 110 ? 14.046 12.667 -21.148 1.00 95.19 110 ALA A CA 1
ATOM 868 C C . ALA A 1 110 ? 13.161 12.751 -19.890 1.00 95.19 110 ALA A C 1
ATOM 870 O O . ALA A 1 110 ? 12.180 13.487 -19.887 1.00 95.19 110 ALA A O 1
ATOM 871 N N . LEU A 1 111 ? 13.541 12.061 -18.809 1.00 96.56 111 LEU A N 1
ATOM 872 C CA . LEU A 1 111 ? 12.869 12.139 -17.506 1.00 96.56 111 LEU A CA 1
ATOM 873 C C . LEU A 1 111 ? 13.090 13.493 -16.814 1.00 96.56 111 LEU A C 1
ATOM 875 O O . LEU A 1 111 ? 12.179 14.048 -16.212 1.00 96.56 111 LEU A O 1
ATOM 879 N N . GLY A 1 112 ? 14.282 14.079 -16.923 1.00 96.75 112 GLY A N 1
ATOM 880 C CA . GLY A 1 112 ? 14.551 15.420 -16.404 1.00 96.75 112 GLY A CA 1
ATOM 881 C C . GLY A 1 112 ? 13.648 16.471 -17.053 1.00 96.75 112 GLY A C 1
ATOM 882 O O . GLY A 1 112 ? 13.135 17.358 -16.376 1.00 96.75 112 GLY A O 1
ATOM 883 N N . LEU A 1 113 ? 13.370 16.318 -18.349 1.00 95.94 113 LEU A N 1
ATOM 884 C CA . LEU A 1 113 ? 12.434 17.159 -19.086 1.00 95.94 113 LEU A CA 1
ATOM 885 C C . LEU A 1 113 ? 10.967 16.932 -18.705 1.00 95.94 113 LEU A C 1
ATOM 887 O O . LEU A 1 113 ? 10.148 17.737 -19.123 1.00 95.94 113 LEU A O 1
ATOM 891 N N . THR A 1 114 ? 10.604 15.913 -17.919 1.00 96.00 114 THR A N 1
ATOM 892 C CA . THR A 1 114 ? 9.240 15.781 -17.369 1.00 96.00 114 THR A CA 1
ATOM 893 C C . THR A 1 114 ? 9.091 16.417 -15.986 1.00 96.00 114 THR A C 1
ATOM 895 O O . THR A 1 114 ? 7.961 16.606 -15.537 1.00 96.00 114 THR A O 1
ATOM 898 N N . LEU A 1 115 ? 10.187 16.811 -15.315 1.00 95.00 115 LEU A N 1
ATOM 899 C CA . LEU A 1 115 ? 10.154 17.404 -13.965 1.00 95.00 115 LEU A CA 1
ATOM 900 C C . LEU A 1 115 ? 9.365 18.712 -13.885 1.00 95.00 115 LEU A C 1
ATOM 902 O O . LEU A 1 115 ? 8.900 19.072 -12.806 1.00 95.00 115 LEU A O 1
ATOM 906 N N . PHE A 1 116 ? 9.156 19.414 -15.001 1.00 93.56 116 PHE A N 1
ATOM 907 C CA . PHE A 1 116 ? 8.315 20.610 -14.980 1.00 93.56 116 PHE A CA 1
ATOM 908 C C . PHE A 1 116 ? 6.876 20.299 -14.543 1.00 93.56 116 PHE A C 1
ATOM 910 O O . PHE A 1 116 ? 6.258 21.143 -13.906 1.00 93.56 116 PHE A O 1
ATOM 917 N N . LEU A 1 117 ? 6.356 19.094 -14.815 1.00 93.56 117 LEU A N 1
ATOM 918 C CA . LEU A 1 117 ? 5.006 18.698 -14.409 1.00 93.56 117 LEU A CA 1
ATOM 919 C C . LEU A 1 117 ? 4.837 18.716 -12.881 1.00 93.56 117 LEU A C 1
ATOM 921 O O . LEU A 1 117 ? 4.056 19.539 -12.405 1.00 93.56 117 LEU A O 1
ATOM 925 N N . PRO A 1 118 ? 5.577 17.921 -12.080 1.00 94.62 118 PRO A N 1
ATOM 926 C CA . PRO A 1 118 ? 5.452 17.972 -10.624 1.00 94.62 118 PRO A CA 1
ATOM 927 C C . PRO A 1 118 ? 5.800 19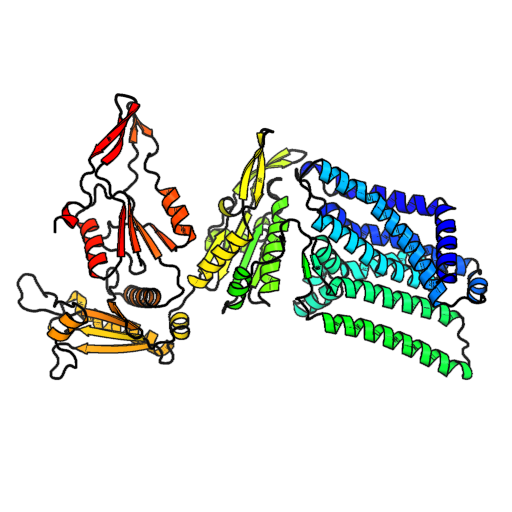.344 -10.042 1.00 94.62 118 PRO A C 1
ATOM 929 O O . PRO A 1 118 ? 5.156 19.760 -9.086 1.00 94.62 118 PRO A O 1
ATOM 932 N N . ILE A 1 119 ? 6.740 20.089 -10.637 1.00 94.38 119 ILE A N 1
ATOM 933 C CA . ILE A 1 119 ? 7.037 21.463 -10.202 1.00 94.38 119 ILE A CA 1
ATOM 934 C C . ILE A 1 119 ? 5.803 22.359 -10.366 1.00 94.38 119 ILE A C 1
ATOM 936 O O . ILE A 1 119 ? 5.410 23.031 -9.419 1.00 94.38 119 ILE A O 1
ATOM 940 N N . THR A 1 120 ? 5.154 22.351 -11.533 1.00 91.94 120 THR A N 1
ATOM 941 C CA . THR A 1 120 ? 3.942 23.159 -11.757 1.00 91.94 120 THR A CA 1
ATOM 942 C C . THR A 1 120 ? 2.780 22.731 -10.862 1.00 91.94 120 THR A C 1
ATOM 944 O O . THR A 1 120 ? 2.085 23.591 -10.331 1.00 91.94 120 THR A O 1
ATOM 947 N N . VAL A 1 121 ? 2.603 21.428 -10.624 1.00 91.62 121 VAL A N 1
ATOM 948 C CA . VAL A 1 121 ? 1.567 20.915 -9.714 1.00 91.62 121 VAL A CA 1
ATOM 949 C C . VAL A 1 121 ? 1.840 21.339 -8.268 1.00 91.62 121 VAL A C 1
ATOM 951 O O . VAL A 1 121 ? 0.922 21.796 -7.595 1.00 91.62 121 VAL A O 1
ATOM 954 N N . GLY A 1 122 ? 3.093 21.274 -7.808 1.00 91.00 122 GLY A N 1
ATOM 955 C CA . GLY A 1 122 ? 3.486 21.717 -6.467 1.00 91.00 122 GLY A CA 1
ATOM 956 C C . GLY A 1 122 ? 3.401 23.232 -6.253 1.00 91.00 122 GLY A C 1
ATOM 957 O O . GLY A 1 122 ? 3.268 23.682 -5.121 1.00 91.00 122 GLY A O 1
ATOM 958 N N . LEU A 1 123 ? 3.439 24.033 -7.324 1.00 90.69 123 LEU A N 1
ATOM 959 C CA . LEU A 1 123 ? 3.151 25.471 -7.252 1.00 90.69 123 LEU A CA 1
ATOM 960 C C . LEU A 1 123 ? 1.646 25.763 -7.139 1.00 90.69 123 LEU A C 1
ATOM 962 O O . LEU A 1 123 ? 1.265 26.796 -6.593 1.00 90.69 123 LEU A O 1
ATOM 966 N N . LEU A 1 124 ? 0.799 24.880 -7.675 1.00 86.44 124 LEU A N 1
ATOM 967 C CA . LEU A 1 124 ? -0.658 25.042 -7.714 1.00 86.44 124 LEU A CA 1
ATOM 968 C C . LEU A 1 124 ? -1.369 24.442 -6.490 1.00 86.44 124 LEU A C 1
ATOM 970 O O . LEU A 1 124 ? -2.494 24.842 -6.196 1.00 86.44 124 LEU A O 1
ATOM 974 N N . GLY A 1 125 ? -0.746 23.500 -5.779 1.00 83.31 125 GLY A N 1
ATOM 975 C CA . GLY A 1 125 ? -1.345 22.841 -4.619 1.00 83.31 125 GLY A CA 1
ATOM 976 C C . GLY A 1 125 ? -0.334 22.136 -3.715 1.00 83.31 125 GLY A C 1
ATOM 977 O O . GLY A 1 125 ? 0.868 22.140 -3.966 1.00 83.31 125 GLY A O 1
ATOM 978 N N . ASN A 1 126 ? -0.833 21.528 -2.637 1.00 83.50 126 ASN A N 1
ATOM 979 C CA . ASN A 1 126 ? -0.007 20.840 -1.643 1.00 83.50 126 ASN A CA 1
ATOM 980 C C . ASN A 1 126 ? 0.384 19.432 -2.126 1.00 83.50 126 ASN A C 1
ATOM 982 O O . ASN A 1 126 ? -0.283 18.453 -1.800 1.00 83.50 126 ASN A O 1
ATOM 986 N N . LEU A 1 127 ? 1.427 19.358 -2.953 1.00 86.81 127 LEU A N 1
ATOM 987 C CA . LEU A 1 127 ? 1.928 18.114 -3.537 1.00 86.81 127 LEU A CA 1
ATOM 988 C C . LEU A 1 127 ? 2.852 17.357 -2.569 1.00 86.81 127 LEU A C 1
ATOM 990 O O . LEU A 1 127 ? 3.827 17.924 -2.073 1.00 86.81 127 LEU A O 1
ATOM 994 N N . ASP A 1 128 ? 2.617 16.054 -2.393 1.00 86.25 128 ASP A N 1
ATOM 995 C CA . ASP A 1 128 ? 3.579 15.172 -1.725 1.00 86.25 128 ASP A CA 1
ATOM 996 C C . ASP A 1 128 ? 4.758 14.847 -2.661 1.00 86.25 128 ASP A C 1
ATOM 998 O O . ASP A 1 128 ? 4.599 14.249 -3.730 1.00 86.25 128 ASP A O 1
ATOM 1002 N N . TRP A 1 129 ? 5.965 15.239 -2.249 1.00 89.38 129 TRP A N 1
ATOM 1003 C CA . TRP A 1 129 ? 7.199 15.010 -3.000 1.00 89.38 129 TRP A CA 1
ATOM 1004 C C . TRP A 1 129 ? 7.747 13.581 -2.878 1.00 89.38 129 TRP A C 1
ATOM 1006 O O . TRP A 1 129 ? 8.561 13.177 -3.711 1.00 89.38 129 TRP A O 1
ATOM 1016 N N . GLY A 1 130 ? 7.299 12.794 -1.900 1.00 89.50 130 GLY A N 1
ATOM 1017 C CA . GLY A 1 130 ? 7.699 11.401 -1.705 1.00 89.50 130 GLY A CA 1
ATOM 1018 C C . GLY A 1 130 ? 7.395 10.525 -2.924 1.00 89.50 130 GLY A C 1
ATOM 1019 O O . GLY A 1 130 ? 8.333 9.986 -3.523 1.00 89.50 130 GLY A O 1
ATOM 1020 N N . PRO A 1 131 ? 6.126 10.429 -3.372 1.00 90.38 131 PRO A N 1
ATOM 1021 C CA . PRO A 1 131 ? 5.758 9.725 -4.602 1.00 90.38 131 PRO A CA 1
ATOM 1022 C C . PRO A 1 131 ? 6.434 10.293 -5.859 1.00 90.38 131 PRO A C 1
ATOM 1024 O O . PRO A 1 131 ? 6.760 9.535 -6.770 1.00 90.38 131 PRO A O 1
ATOM 1027 N N . VAL A 1 132 ? 6.707 11.606 -5.910 1.00 94.00 132 VAL A N 1
ATOM 1028 C CA . VAL A 1 132 ? 7.452 12.228 -7.023 1.00 94.00 132 VAL A CA 1
ATOM 1029 C C . VAL A 1 132 ? 8.851 11.615 -7.113 1.00 94.00 132 VAL A C 1
ATOM 1031 O O . VAL A 1 132 ? 9.227 11.072 -8.152 1.00 94.00 132 VAL A O 1
ATOM 1034 N N . VAL A 1 133 ? 9.623 11.674 -6.024 1.00 93.44 133 VAL A N 1
ATOM 1035 C CA . VAL A 1 133 ? 10.995 11.148 -5.979 1.00 93.44 133 VAL A CA 1
ATOM 1036 C C . VAL A 1 133 ? 10.999 9.638 -6.210 1.00 93.44 133 VAL A C 1
ATOM 1038 O O . VAL A 1 133 ? 11.778 9.156 -7.033 1.00 93.44 133 VAL A O 1
ATOM 1041 N N . GLY A 1 134 ? 10.098 8.905 -5.547 1.00 92.50 134 GLY A N 1
ATOM 1042 C CA . GLY A 1 134 ? 9.930 7.463 -5.725 1.00 92.50 134 GLY A CA 1
ATOM 1043 C C . GLY A 1 134 ? 9.666 7.090 -7.183 1.00 92.50 134 GLY A C 1
ATOM 1044 O O . GLY A 1 134 ? 10.387 6.271 -7.748 1.00 92.50 134 GLY A O 1
ATOM 1045 N N . GLY A 1 135 ? 8.711 7.752 -7.839 1.00 94.31 135 GLY A N 1
ATOM 1046 C CA . GLY A 1 135 ? 8.380 7.513 -9.244 1.00 94.31 135 GLY A CA 1
ATOM 1047 C C . GLY A 1 135 ? 9.551 7.754 -10.203 1.00 94.31 135 GLY A C 1
ATOM 1048 O O . GLY A 1 135 ? 9.805 6.927 -11.081 1.00 94.31 135 GLY A O 1
ATOM 1049 N N . TYR A 1 136 ? 10.329 8.827 -10.017 1.00 96.06 136 TYR A N 1
ATOM 1050 C CA . TYR A 1 136 ? 11.517 9.085 -10.848 1.00 96.06 136 TYR A CA 1
ATOM 1051 C C . TYR A 1 136 ? 12.653 8.089 -10.601 1.00 96.06 136 TYR A C 1
ATOM 1053 O O . TYR A 1 136 ? 13.305 7.652 -11.553 1.00 96.06 136 TYR A O 1
ATOM 1061 N N . VAL A 1 137 ? 12.885 7.698 -9.345 1.00 95.62 137 VAL A N 1
ATOM 1062 C CA . VAL A 1 137 ? 13.858 6.649 -9.003 1.00 95.62 137 VAL A CA 1
ATOM 1063 C C . VAL A 1 137 ? 13.439 5.317 -9.629 1.00 95.62 137 VAL A C 1
ATOM 1065 O O . VAL A 1 137 ? 14.261 4.663 -10.273 1.00 95.62 137 VAL A O 1
ATOM 1068 N N . ALA A 1 138 ? 12.159 4.950 -9.525 1.00 95.50 138 ALA A N 1
ATOM 1069 C CA . ALA A 1 138 ? 11.599 3.758 -10.156 1.00 95.50 138 ALA A CA 1
ATOM 1070 C C . ALA A 1 138 ? 11.789 3.786 -11.680 1.00 95.50 138 ALA A C 1
ATOM 1072 O O . ALA A 1 138 ? 12.234 2.802 -12.273 1.00 95.50 138 ALA A O 1
ATOM 1073 N N . ALA A 1 139 ? 11.516 4.931 -12.316 1.00 96.38 139 ALA A N 1
ATOM 1074 C CA . ALA A 1 139 ? 11.661 5.110 -13.758 1.00 96.38 139 ALA A CA 1
ATOM 1075 C C . ALA A 1 139 ? 13.115 4.968 -14.216 1.00 96.38 139 ALA A C 1
ATOM 1077 O O . ALA A 1 139 ? 13.373 4.292 -15.212 1.00 96.38 139 ALA A O 1
ATOM 1078 N N . LEU A 1 140 ? 14.073 5.533 -13.475 1.00 97.00 140 LEU A N 1
ATOM 1079 C CA . LEU A 1 140 ? 15.501 5.392 -13.771 1.00 97.00 140 LEU A CA 1
ATOM 1080 C C . LEU A 1 140 ? 16.004 3.954 -13.583 1.00 97.00 140 LEU A C 1
ATOM 1082 O O . LEU A 1 140 ? 16.770 3.465 -14.415 1.00 97.00 140 LEU A O 1
ATOM 1086 N N . LEU A 1 141 ? 15.576 3.262 -12.524 1.00 96.81 141 LEU A N 1
ATOM 1087 C CA . LEU A 1 141 ? 15.946 1.863 -12.272 1.00 96.81 141 LEU A CA 1
ATOM 1088 C C . LEU A 1 141 ? 15.378 0.920 -13.341 1.00 96.81 141 LEU A C 1
ATOM 1090 O O . LEU A 1 141 ? 16.091 0.055 -13.854 1.00 96.81 141 LEU A O 1
ATOM 1094 N N . MET A 1 142 ? 14.125 1.131 -13.736 1.00 97.19 142 MET A N 1
ATOM 1095 C CA . MET A 1 142 ? 13.489 0.377 -14.812 1.00 97.19 142 MET A CA 1
ATOM 1096 C C . MET A 1 142 ? 14.130 0.668 -16.171 1.00 97.19 142 MET A C 1
ATOM 1098 O O . MET A 1 142 ? 14.434 -0.265 -16.916 1.00 97.19 142 MET A O 1
ATOM 1102 N N . ALA A 1 143 ? 14.401 1.939 -16.481 1.00 97.50 143 ALA A N 1
ATOM 1103 C CA . ALA A 1 143 ? 15.127 2.321 -17.687 1.00 97.50 143 ALA A CA 1
ATOM 1104 C C . ALA A 1 143 ? 16.510 1.663 -17.748 1.00 97.50 143 ALA A C 1
ATOM 1106 O O . ALA A 1 143 ? 16.885 1.136 -18.788 1.00 97.50 143 ALA A O 1
ATOM 1107 N N . SER A 1 144 ? 17.236 1.624 -16.629 1.00 97.69 144 SER A N 1
ATOM 1108 C CA . SER A 1 144 ? 18.517 0.919 -16.488 1.00 97.69 144 SER A CA 1
ATOM 1109 C C . SER A 1 144 ? 18.419 -0.546 -16.925 1.00 97.69 144 SER A C 1
ATOM 1111 O O . SER A 1 144 ? 19.188 -0.989 -17.785 1.00 97.69 144 SER A O 1
ATOM 1113 N N . ALA A 1 145 ? 17.423 -1.282 -16.431 1.00 97.81 145 ALA A N 1
ATOM 1114 C CA . ALA A 1 145 ? 17.223 -2.672 -16.826 1.00 97.81 145 ALA A CA 1
ATOM 1115 C C . ALA A 1 145 ? 16.838 -2.811 -18.308 1.00 97.81 145 ALA A C 1
ATOM 1117 O O . ALA A 1 145 ? 17.419 -3.623 -19.032 1.00 97.81 145 ALA A O 1
ATOM 1118 N N . TYR A 1 146 ? 15.898 -1.996 -18.790 1.00 97.88 146 TYR A N 1
ATOM 1119 C CA . TYR A 1 146 ? 15.424 -2.075 -20.173 1.00 97.88 146 TYR A CA 1
ATOM 1120 C C . TYR A 1 146 ? 16.496 -1.647 -21.181 1.00 97.88 146 TYR A C 1
ATOM 1122 O O . TYR A 1 146 ? 16.587 -2.233 -22.258 1.00 97.88 146 TYR A O 1
ATOM 1130 N N . VAL A 1 147 ? 17.356 -0.678 -20.845 1.00 98.25 147 VAL A N 1
ATOM 1131 C CA . VAL A 1 147 ? 18.472 -0.261 -21.707 1.00 98.25 147 VAL A CA 1
ATOM 1132 C C . VAL A 1 147 ? 19.484 -1.396 -21.818 1.00 98.25 147 VAL A C 1
ATOM 1134 O O . VAL A 1 147 ? 19.969 -1.677 -22.914 1.00 98.25 147 VAL A O 1
ATOM 1137 N N . ALA A 1 148 ? 19.777 -2.099 -20.719 1.00 98.31 148 ALA A N 1
ATOM 1138 C CA . ALA A 1 148 ? 20.637 -3.278 -20.759 1.00 98.31 148 ALA A CA 1
ATOM 1139 C C . ALA A 1 148 ? 20.045 -4.394 -21.641 1.00 98.31 148 ALA A C 1
ATOM 1141 O O . ALA A 1 148 ? 20.767 -4.963 -22.464 1.00 98.31 148 ALA A O 1
ATOM 1142 N N . ILE A 1 149 ? 18.736 -4.658 -21.525 1.00 98.12 149 ILE A N 1
ATOM 1143 C CA . ILE A 1 149 ? 18.003 -5.612 -22.375 1.00 98.12 149 ILE A CA 1
ATOM 1144 C C . ILE A 1 149 ? 18.095 -5.211 -23.851 1.00 98.12 149 ILE A C 1
ATOM 1146 O O . ILE A 1 149 ? 18.501 -6.020 -24.686 1.00 98.12 149 ILE A O 1
ATOM 1150 N N . GLY A 1 150 ? 17.774 -3.957 -24.174 1.00 97.62 150 GLY A N 1
ATOM 1151 C CA . GLY A 1 150 ? 17.780 -3.457 -25.545 1.00 97.62 150 GLY A CA 1
ATOM 1152 C C . GLY A 1 150 ? 19.164 -3.482 -26.188 1.00 97.62 150 GLY A C 1
ATOM 1153 O O . GLY A 1 150 ? 19.313 -3.884 -27.341 1.00 97.62 150 GLY A O 1
ATOM 1154 N N . LEU A 1 151 ? 20.214 -3.153 -25.429 1.00 97.75 151 LEU A N 1
ATOM 1155 C CA . LEU A 1 151 ? 21.594 -3.258 -25.905 1.00 97.75 151 LEU A CA 1
ATOM 1156 C C . LEU A 1 151 ? 22.023 -4.708 -26.159 1.00 97.75 151 LEU A C 1
ATOM 1158 O O . LEU A 1 151 ? 22.725 -4.961 -27.137 1.00 97.75 151 LEU A O 1
ATOM 1162 N N . PHE A 1 152 ? 21.620 -5.653 -25.305 1.00 98.00 152 PHE A N 1
ATOM 1163 C CA . PHE A 1 152 ? 21.870 -7.075 -25.543 1.00 98.00 152 PHE A CA 1
ATOM 1164 C C . PHE A 1 152 ? 21.149 -7.567 -26.803 1.00 98.00 152 PHE A C 1
ATOM 1166 O O . PHE A 1 152 ? 21.758 -8.219 -27.644 1.00 98.00 152 PHE A O 1
ATOM 1173 N N . ILE A 1 153 ? 19.871 -7.228 -26.967 1.00 97.62 153 ILE A N 1
ATOM 1174 C CA . ILE A 1 153 ? 19.081 -7.639 -28.133 1.00 97.62 153 ILE A CA 1
ATOM 1175 C C . ILE A 1 153 ? 19.652 -7.029 -29.416 1.00 97.62 153 ILE A C 1
ATOM 1177 O O . ILE A 1 153 ? 19.831 -7.743 -30.401 1.00 97.62 153 ILE A O 1
ATOM 1181 N N . SER A 1 154 ? 20.011 -5.741 -29.394 1.00 97.00 154 SER A N 1
ATOM 1182 C CA . SER A 1 154 ? 20.634 -5.061 -30.534 1.00 97.00 154 SER A CA 1
ATOM 1183 C C . SER A 1 154 ? 21.962 -5.708 -30.941 1.00 97.00 154 SER A C 1
ATOM 1185 O O . SER A 1 154 ? 22.263 -5.752 -32.128 1.00 97.00 154 SER A O 1
ATOM 1187 N N . SER A 1 155 ? 22.743 -6.280 -30.011 1.00 95.50 155 SER A N 1
ATOM 1188 C CA . SER A 1 155 ? 23.995 -6.970 -30.367 1.00 95.50 155 SER A CA 1
ATOM 1189 C C . SER A 1 155 ? 23.798 -8.367 -30.962 1.00 95.50 155 SER A C 1
ATOM 1191 O O . SER A 1 155 ? 24.761 -8.968 -31.438 1.00 95.50 155 SER A O 1
ATOM 1193 N N . ARG A 1 156 ? 22.570 -8.897 -30.973 1.00 94.56 156 ARG A N 1
ATOM 1194 C CA . ARG A 1 156 ? 22.233 -10.216 -31.535 1.00 94.56 156 ARG A CA 1
ATOM 1195 C C . ARG A 1 156 ? 21.636 -10.154 -32.940 1.00 94.56 156 ARG A C 1
ATOM 1197 O O . ARG A 1 156 ? 21.384 -11.207 -33.521 1.00 94.56 156 ARG A O 1
ATOM 1204 N N . THR A 1 157 ? 21.391 -8.960 -33.472 1.00 94.06 157 THR A N 1
ATOM 1205 C CA . THR A 1 157 ? 20.743 -8.759 -34.770 1.00 94.06 157 THR A CA 1
ATOM 1206 C C . THR A 1 157 ? 21.422 -7.643 -35.553 1.00 94.06 157 THR A C 1
ATOM 1208 O O . THR A 1 157 ? 21.816 -6.624 -34.996 1.00 94.06 157 THR A O 1
ATOM 1211 N N . ASN A 1 158 ? 21.488 -7.809 -36.869 1.00 93.94 158 ASN A N 1
ATOM 1212 C CA . ASN A 1 158 ? 21.960 -6.796 -37.810 1.00 93.94 158 ASN A CA 1
ATOM 1213 C C . ASN A 1 158 ? 20.822 -5.909 -38.351 1.00 93.94 158 ASN A C 1
ATOM 1215 O O . ASN A 1 158 ? 21.050 -5.105 -39.248 1.00 93.94 158 ASN A O 1
ATOM 1219 N N . ASN A 1 159 ? 19.591 -6.066 -37.852 1.00 95.56 159 ASN A N 1
ATOM 1220 C CA . ASN A 1 159 ? 18.433 -5.291 -38.293 1.00 95.56 159 ASN A CA 1
ATOM 1221 C C . ASN A 1 159 ? 17.839 -4.480 -37.132 1.00 95.56 159 ASN A C 1
ATOM 1223 O O . ASN A 1 159 ? 17.371 -5.047 -36.140 1.00 95.56 159 ASN A O 1
ATOM 1227 N N . GLN A 1 160 ? 17.810 -3.152 -37.294 1.00 94.56 160 GLN A N 1
ATOM 1228 C CA . GLN A 1 160 ? 17.287 -2.200 -36.307 1.00 94.56 160 GLN A CA 1
ATOM 1229 C C . GLN A 1 160 ? 15.817 -2.468 -35.951 1.00 94.56 160 GLN A C 1
ATOM 1231 O O . GLN A 1 160 ? 15.451 -2.440 -34.780 1.00 94.56 160 GLN A O 1
ATOM 1236 N N . ILE A 1 161 ? 14.976 -2.792 -36.935 1.00 95.06 161 ILE A N 1
ATOM 1237 C CA . ILE A 1 161 ? 13.543 -3.033 -36.714 1.00 95.06 161 ILE A CA 1
ATOM 1238 C C . ILE A 1 161 ? 13.348 -4.293 -35.865 1.00 95.06 161 ILE A C 1
ATOM 1240 O O . ILE A 1 161 ? 12.573 -4.290 -34.911 1.00 95.06 161 ILE A O 1
ATOM 1244 N N . VAL A 1 162 ? 14.101 -5.357 -36.161 1.00 96.25 162 VAL A N 1
ATOM 1245 C CA . VAL A 1 162 ? 14.065 -6.594 -35.366 1.00 96.25 162 VAL A CA 1
ATOM 1246 C C . VAL A 1 162 ? 14.556 -6.329 -33.942 1.00 96.25 162 VAL A C 1
ATOM 1248 O O . VAL A 1 162 ? 13.945 -6.817 -32.993 1.00 96.25 162 VAL A O 1
ATOM 1251 N N . ALA A 1 163 ? 15.613 -5.523 -33.775 1.00 96.75 163 ALA A N 1
ATOM 1252 C CA . ALA A 1 163 ? 16.109 -5.135 -32.454 1.00 96.75 163 ALA A CA 1
ATOM 1253 C C . ALA A 1 163 ? 15.039 -4.392 -31.640 1.00 96.75 163 ALA A C 1
ATOM 1255 O O . ALA A 1 163 ? 14.833 -4.709 -30.467 1.00 96.75 163 ALA A O 1
ATOM 1256 N N . LEU A 1 164 ? 14.335 -3.444 -32.266 1.00 96.62 164 LEU A N 1
ATOM 1257 C CA . LEU A 1 164 ? 13.247 -2.693 -31.641 1.00 96.62 164 LEU A CA 1
ATOM 1258 C C . LEU A 1 164 ? 12.121 -3.627 -31.193 1.00 96.62 164 LEU A C 1
ATOM 1260 O O . LEU A 1 164 ? 11.776 -3.634 -30.013 1.00 96.62 164 LEU A O 1
ATOM 1264 N N . ILE A 1 165 ? 11.587 -4.446 -32.105 1.00 97.69 165 ILE A N 1
ATOM 1265 C CA . ILE A 1 165 ? 10.442 -5.327 -31.821 1.00 97.69 165 ILE A CA 1
ATOM 1266 C C . ILE A 1 165 ? 10.786 -6.307 -30.699 1.00 97.69 165 ILE A C 1
ATOM 1268 O O . ILE A 1 165 ? 10.031 -6.437 -29.738 1.00 97.69 165 ILE A O 1
ATOM 1272 N N . MET A 1 166 ? 11.951 -6.954 -30.772 1.00 97.94 166 MET A N 1
ATOM 1273 C CA . MET A 1 166 ? 12.376 -7.906 -29.745 1.00 97.94 166 MET A CA 1
ATOM 1274 C C . MET A 1 166 ? 12.584 -7.229 -28.388 1.00 97.94 166 MET A C 1
ATOM 1276 O O . MET A 1 166 ? 12.240 -7.812 -27.362 1.00 97.94 166 MET A O 1
ATOM 1280 N N . THR A 1 167 ? 13.088 -5.991 -28.359 1.00 97.81 167 THR A N 1
ATOM 1281 C CA . THR A 1 167 ? 13.242 -5.232 -27.107 1.00 97.81 167 THR A CA 1
ATOM 1282 C C . THR A 1 167 ? 11.893 -4.906 -26.483 1.00 97.81 167 THR A C 1
ATOM 1284 O O . THR A 1 167 ? 11.730 -5.101 -25.277 1.00 97.81 167 THR A O 1
ATOM 1287 N N . VAL A 1 168 ? 10.913 -4.486 -27.291 1.00 98.19 168 VAL A N 1
ATOM 1288 C CA . VAL A 1 168 ? 9.538 -4.241 -26.829 1.00 98.19 168 VAL A CA 1
ATOM 1289 C C . VAL A 1 168 ? 8.917 -5.520 -26.274 1.00 98.19 168 VAL A C 1
ATOM 1291 O O . VAL A 1 168 ? 8.368 -5.496 -25.179 1.00 98.19 168 VAL A O 1
ATOM 1294 N N . VAL A 1 169 ? 9.051 -6.647 -26.980 1.00 97.81 169 VAL A N 1
ATOM 1295 C CA . VAL A 1 169 ? 8.487 -7.938 -26.552 1.00 97.81 169 VAL A CA 1
ATOM 1296 C C . VAL A 1 169 ? 9.117 -8.423 -25.248 1.00 97.81 169 VAL A C 1
ATOM 1298 O O . VAL A 1 169 ? 8.396 -8.772 -24.318 1.00 97.81 169 VAL A O 1
ATOM 1301 N N . VAL A 1 170 ? 10.449 -8.425 -25.143 1.00 97.19 170 VAL A N 1
ATOM 1302 C CA . VAL A 1 170 ? 11.139 -8.926 -23.943 1.00 97.19 170 VAL A CA 1
ATOM 1303 C C . VAL A 1 170 ? 10.878 -8.019 -22.740 1.00 97.19 170 VAL A C 1
ATOM 1305 O O . VAL A 1 170 ? 10.541 -8.513 -21.667 1.00 97.19 170 VAL A O 1
ATOM 1308 N N . SER A 1 171 ? 10.971 -6.699 -22.910 1.00 96.44 171 SER A N 1
ATOM 1309 C CA . SER A 1 171 ? 10.704 -5.747 -21.819 1.00 96.44 171 SER A CA 1
ATOM 1310 C C . SER A 1 171 ? 9.223 -5.753 -21.423 1.00 96.44 171 SER A C 1
ATOM 1312 O O . SER A 1 171 ? 8.896 -5.711 -20.239 1.00 96.44 171 SER A O 1
ATOM 1314 N N . GLY A 1 172 ? 8.324 -5.886 -22.403 1.00 95.62 172 GLY A N 1
ATOM 1315 C CA . GLY A 1 172 ? 6.889 -6.057 -22.191 1.00 95.62 172 GLY A CA 1
ATOM 1316 C C . GLY A 1 172 ? 6.550 -7.339 -21.433 1.00 95.62 172 GLY A C 1
ATOM 1317 O O . GLY A 1 172 ? 5.707 -7.305 -20.543 1.00 95.62 172 GLY A O 1
ATOM 1318 N N . LEU A 1 173 ? 7.245 -8.448 -21.701 1.00 94.88 173 LEU A N 1
ATOM 1319 C CA . LEU A 1 173 ? 7.076 -9.688 -20.944 1.00 94.88 173 LEU A CA 1
ATOM 1320 C C . LEU A 1 173 ? 7.464 -9.496 -19.471 1.00 94.88 173 LEU A C 1
ATOM 1322 O O . LEU A 1 173 ? 6.677 -9.840 -18.593 1.00 94.88 173 LEU A O 1
ATOM 1326 N N . PHE A 1 174 ? 8.624 -8.889 -19.189 1.00 94.06 174 PHE A N 1
ATOM 1327 C CA . PHE A 1 174 ? 9.023 -8.570 -17.809 1.00 94.06 174 PHE A CA 1
ATOM 1328 C C . PHE A 1 174 ? 8.008 -7.666 -17.100 1.00 94.06 174 PHE A C 1
ATOM 1330 O O . PHE A 1 174 ? 7.736 -7.862 -15.916 1.00 94.06 174 PHE A O 1
ATOM 1337 N N . TYR A 1 175 ? 7.416 -6.712 -17.821 1.00 93.44 175 TYR A N 1
ATOM 1338 C CA . TYR A 1 175 ? 6.375 -5.842 -17.282 1.00 93.44 175 TYR A CA 1
ATOM 1339 C C . TYR A 1 175 ? 5.074 -6.602 -16.967 1.00 93.44 175 TYR A C 1
ATOM 1341 O O . TYR A 1 175 ? 4.529 -6.449 -15.874 1.00 93.44 175 TYR A O 1
ATOM 1349 N N . LEU A 1 176 ? 4.595 -7.449 -17.886 1.00 91.50 176 LEU A N 1
ATOM 1350 C CA . LEU A 1 176 ? 3.291 -8.115 -17.783 1.00 91.50 176 LEU A CA 1
ATOM 1351 C C . LEU A 1 176 ? 3.270 -9.312 -16.825 1.00 91.50 176 LEU A C 1
ATOM 1353 O O . LEU A 1 176 ? 2.233 -9.563 -16.211 1.00 91.50 176 LEU A O 1
ATOM 1357 N N . VAL A 1 177 ? 4.381 -10.041 -16.675 1.00 90.25 177 VAL A N 1
ATOM 1358 C CA . VAL A 1 177 ? 4.451 -11.296 -15.898 1.00 90.25 177 VAL A CA 1
ATOM 1359 C C . VAL A 1 177 ? 3.950 -11.140 -14.457 1.00 90.25 177 VAL A C 1
ATOM 1361 O O . VAL A 1 177 ? 3.247 -12.018 -13.968 1.00 90.25 177 VAL A O 1
ATOM 1364 N N . GLY A 1 178 ? 4.254 -10.022 -13.794 1.00 81.75 178 GLY A N 1
ATOM 1365 C CA . GLY A 1 178 ? 3.817 -9.760 -12.415 1.00 81.75 178 GLY A CA 1
ATOM 1366 C C . GLY A 1 178 ? 2.546 -8.924 -12.286 1.00 81.75 178 GLY A C 1
ATOM 1367 O O . GLY A 1 178 ? 2.233 -8.490 -11.180 1.00 81.75 178 GLY A O 1
ATOM 1368 N N . SER A 1 179 ? 1.842 -8.651 -13.387 1.00 84.69 179 SER A N 1
ATOM 1369 C CA . SER A 1 179 ? 0.613 -7.854 -13.359 1.00 84.69 179 SER A CA 1
ATOM 1370 C C . SER A 1 179 ? -0.552 -8.632 -12.742 1.00 84.69 179 SER A C 1
ATOM 1372 O O . SER A 1 179 ? -0.663 -9.850 -12.910 1.00 84.69 179 SER A O 1
ATOM 1374 N N . SER A 1 180 ? -1.460 -7.920 -12.067 1.00 73.81 180 SER A N 1
ATOM 1375 C CA . SER A 1 180 ? -2.666 -8.505 -11.462 1.00 73.81 180 SER A CA 1
ATOM 1376 C C . SER A 1 180 ? -3.478 -9.317 -12.474 1.00 73.81 180 SER A C 1
ATOM 1378 O O . SER A 1 180 ? -3.869 -10.441 -12.172 1.00 73.81 180 SER A O 1
ATOM 1380 N N . GLY A 1 181 ? -3.620 -8.807 -13.701 1.00 78.50 181 GLY A N 1
ATOM 1381 C CA . GLY A 1 181 ? -4.312 -9.489 -14.793 1.00 78.50 181 GLY A CA 1
ATOM 1382 C C . GLY A 1 181 ? -3.722 -10.856 -15.140 1.00 78.50 181 GLY A C 1
ATOM 1383 O O . GLY A 1 181 ? -4.480 -11.793 -15.333 1.00 78.50 181 GLY A O 1
ATOM 1384 N N . VAL A 1 182 ? -2.393 -11.009 -15.173 1.00 83.00 182 VAL A N 1
ATOM 1385 C CA . VAL A 1 182 ? -1.752 -12.311 -15.450 1.00 83.00 182 VAL A CA 1
ATOM 1386 C C . VAL A 1 182 ? -1.782 -13.208 -14.218 1.00 83.00 182 VAL A C 1
ATOM 1388 O O . VAL A 1 182 ? -2.105 -14.388 -14.314 1.00 83.00 182 VAL A O 1
ATOM 1391 N N . THR A 1 183 ? -1.466 -12.655 -13.049 1.00 82.50 183 THR A N 1
ATOM 1392 C CA . THR A 1 183 ? -1.333 -13.434 -11.809 1.00 82.50 183 THR A CA 1
ATOM 1393 C C . THR A 1 183 ? -2.659 -14.017 -11.320 1.00 82.50 183 THR A C 1
ATOM 1395 O O . THR A 1 183 ? -2.640 -15.075 -10.702 1.00 82.50 183 THR A O 1
ATOM 1398 N N . ALA A 1 184 ? -3.795 -13.393 -11.655 1.00 79.88 184 ALA A N 1
ATOM 1399 C CA . ALA A 1 184 ? -5.133 -13.873 -11.307 1.00 79.88 184 ALA A CA 1
ATOM 1400 C C . ALA A 1 184 ? -5.496 -15.223 -11.954 1.00 79.88 184 ALA A C 1
ATOM 1402 O O . ALA A 1 184 ? -6.359 -15.933 -11.447 1.00 79.88 184 ALA A O 1
ATOM 1403 N N . PHE A 1 185 ? -4.831 -15.604 -13.049 1.00 85.00 185 PHE A N 1
ATOM 1404 C CA . PHE A 1 185 ? -5.031 -16.908 -13.690 1.00 85.00 185 PHE A CA 1
ATOM 1405 C C . PHE A 1 185 ? -4.281 -18.054 -12.989 1.00 85.00 185 PHE A C 1
ATOM 1407 O O . PHE A 1 185 ? -4.413 -19.210 -13.392 1.00 85.00 185 PHE A O 1
ATOM 1414 N N . PHE A 1 186 ? -3.483 -17.758 -11.959 1.00 85.62 186 PHE A N 1
ATOM 1415 C CA . PHE A 1 186 ? -2.654 -18.728 -11.249 1.00 85.62 186 PHE A CA 1
ATOM 1416 C C . PHE A 1 186 ? -3.001 -18.767 -9.755 1.00 85.62 186 PHE A C 1
ATOM 1418 O O . PHE A 1 186 ? -3.426 -17.772 -9.179 1.00 85.62 186 PHE A O 1
ATOM 1425 N N . GLY A 1 187 ? -2.774 -19.911 -9.100 1.00 78.06 187 GLY A N 1
ATOM 1426 C CA . GLY A 1 187 ? -2.939 -20.025 -7.645 1.00 78.06 187 GLY A CA 1
ATOM 1427 C C . GLY A 1 187 ? -1.914 -19.192 -6.862 1.00 78.06 187 GLY A C 1
ATOM 1428 O O . GLY A 1 187 ? -0.839 -18.879 -7.380 1.00 78.06 187 GLY A O 1
ATOM 1429 N N . ASP A 1 188 ? -2.210 -18.896 -5.592 1.00 76.75 188 ASP A N 1
ATOM 1430 C CA . ASP A 1 188 ? -1.493 -17.906 -4.764 1.00 76.75 188 ASP A CA 1
ATOM 1431 C C . ASP A 1 188 ? 0.033 -18.041 -4.772 1.00 76.75 188 ASP A C 1
ATOM 1433 O O . ASP A 1 188 ? 0.746 -17.055 -4.953 1.00 76.75 188 ASP A O 1
ATOM 1437 N N . ARG A 1 189 ? 0.553 -19.270 -4.654 1.00 79.00 189 ARG A N 1
ATOM 1438 C CA . ARG A 1 189 ? 2.005 -19.529 -4.644 1.00 79.00 189 ARG A CA 1
ATOM 1439 C C . ARG A 1 189 ? 2.677 -19.158 -5.964 1.00 79.00 189 ARG A C 1
ATOM 1441 O O . ARG A 1 189 ? 3.766 -18.594 -5.973 1.00 79.00 189 ARG A O 1
ATOM 1448 N N . VAL A 1 190 ? 2.043 -19.494 -7.086 1.00 83.19 190 VAL A N 1
ATOM 1449 C CA . VAL A 1 190 ? 2.579 -19.186 -8.419 1.00 83.19 190 VAL A CA 1
ATOM 1450 C C . VAL A 1 190 ? 2.414 -17.695 -8.700 1.00 83.19 190 VAL A C 1
ATOM 1452 O O . VAL A 1 190 ? 3.349 -17.059 -9.177 1.00 83.19 190 VAL A O 1
ATOM 1455 N N . ALA A 1 191 ? 1.272 -17.117 -8.324 1.00 78.94 191 ALA A N 1
ATOM 1456 C CA . ALA A 1 191 ? 1.013 -15.688 -8.427 1.00 78.94 191 ALA A CA 1
ATOM 1457 C C . ALA A 1 191 ? 2.040 -14.846 -7.647 1.00 78.94 191 ALA A C 1
ATOM 1459 O O . ALA A 1 191 ? 2.444 -13.787 -8.123 1.00 78.94 191 ALA A O 1
ATOM 1460 N N . GLU A 1 192 ? 2.484 -15.299 -6.473 1.00 79.94 192 GLU A N 1
ATOM 1461 C CA . GLU A 1 192 ? 3.517 -14.625 -5.678 1.00 79.94 192 GLU A CA 1
ATOM 1462 C C . GLU A 1 192 ? 4.887 -14.650 -6.376 1.00 79.94 192 GLU A C 1
ATOM 1464 O O . GLU A 1 192 ? 5.547 -13.615 -6.486 1.00 79.94 192 GLU A O 1
ATOM 1469 N N . VAL A 1 193 ? 5.285 -15.796 -6.939 1.00 83.62 193 VAL A N 1
ATOM 1470 C CA . VAL A 1 193 ? 6.536 -15.919 -7.709 1.00 83.62 193 VAL A CA 1
ATOM 1471 C C . VAL A 1 193 ? 6.503 -15.048 -8.967 1.00 83.62 193 VAL A C 1
ATOM 1473 O O . VAL A 1 193 ? 7.466 -14.337 -9.255 1.00 83.62 193 VAL A O 1
ATOM 1476 N N . LEU A 1 194 ? 5.390 -15.052 -9.704 1.00 85.50 194 LEU A N 1
ATOM 1477 C CA . LEU A 1 194 ? 5.217 -14.209 -10.889 1.00 85.50 194 LEU A CA 1
ATOM 1478 C C . LEU A 1 194 ? 5.277 -12.716 -10.529 1.00 85.50 194 LEU A C 1
ATOM 1480 O O . LEU A 1 194 ? 5.969 -11.950 -11.202 1.00 85.50 194 LEU A O 1
ATOM 1484 N N . ARG A 1 195 ? 4.647 -12.306 -9.418 1.00 84.12 195 ARG A N 1
ATOM 1485 C CA . ARG A 1 195 ? 4.766 -10.943 -8.871 1.00 84.12 195 ARG A CA 1
ATOM 1486 C C . ARG A 1 195 ? 6.194 -10.593 -8.469 1.00 84.12 195 ARG A C 1
ATOM 1488 O O . ARG A 1 195 ? 6.591 -9.444 -8.644 1.00 84.12 195 ARG A O 1
ATOM 1495 N N . ALA A 1 196 ? 6.967 -11.553 -7.962 1.00 83.19 196 ALA A N 1
ATOM 1496 C CA . ALA A 1 196 ? 8.359 -11.331 -7.590 1.00 83.19 196 ALA A CA 1
ATOM 1497 C C . ALA A 1 196 ? 9.277 -11.107 -8.805 1.00 83.19 196 ALA A C 1
ATOM 1499 O O . ALA A 1 196 ? 10.248 -10.362 -8.673 1.00 83.19 196 ALA A O 1
ATOM 1500 N N . ILE A 1 197 ? 8.958 -11.725 -9.951 1.00 86.75 197 ILE A N 1
ATOM 1501 C CA . ILE A 1 197 ? 9.695 -11.615 -11.225 1.00 86.75 197 ILE A CA 1
ATOM 1502 C C . ILE A 1 197 ? 9.240 -10.405 -12.055 1.00 86.75 197 ILE A C 1
ATOM 1504 O O . ILE A 1 197 ? 10.013 -9.889 -12.856 1.00 86.75 197 ILE A O 1
ATOM 1508 N N . GLY A 1 198 ? 7.998 -9.945 -11.913 1.00 90.00 198 GLY A N 1
ATOM 1509 C CA . GLY A 1 198 ? 7.500 -8.811 -12.688 1.00 90.00 198 GLY A CA 1
ATOM 1510 C C . GLY A 1 198 ? 8.234 -7.506 -12.370 1.00 90.00 198 GLY A C 1
ATOM 1511 O O . GLY A 1 198 ? 8.336 -7.110 -11.214 1.00 90.00 198 GLY A O 1
ATOM 1512 N N . SER A 1 199 ? 8.696 -6.780 -13.391 1.00 91.38 199 SER A N 1
ATOM 1513 C CA . SER A 1 199 ? 9.199 -5.410 -13.200 1.00 91.38 199 SER A CA 1
ATOM 1514 C C . SER A 1 199 ? 8.061 -4.431 -12.893 1.00 91.38 199 SER A C 1
ATOM 1516 O O . SER A 1 199 ? 8.241 -3.508 -12.105 1.00 91.38 199 SER A O 1
ATOM 1518 N N . GLY A 1 200 ? 6.866 -4.651 -13.454 1.00 89.31 200 GLY A N 1
ATOM 1519 C CA . GLY A 1 200 ? 5.705 -3.780 -13.243 1.00 89.31 200 GLY A CA 1
ATOM 1520 C C . GLY A 1 200 ? 5.278 -3.674 -11.776 1.00 89.31 200 GLY A C 1
ATOM 1521 O O . GLY A 1 200 ? 5.146 -2.568 -11.262 1.00 89.31 200 GLY A O 1
ATOM 1522 N N . SER A 1 201 ? 5.155 -4.804 -11.075 1.00 86.31 201 SER A N 1
ATOM 1523 C CA . SER A 1 201 ? 4.802 -4.853 -9.644 1.00 86.31 201 SER A CA 1
ATOM 1524 C C . SER A 1 201 ? 5.832 -4.129 -8.766 1.00 86.31 201 SER A C 1
ATOM 1526 O O . SER A 1 201 ? 5.478 -3.390 -7.850 1.00 86.31 201 SER A O 1
ATOM 1528 N N . ARG A 1 202 ? 7.123 -4.292 -9.079 1.00 89.25 202 ARG A N 1
ATOM 1529 C CA . ARG A 1 202 ? 8.242 -3.621 -8.396 1.00 89.25 202 ARG A CA 1
ATOM 1530 C C . ARG A 1 202 ? 8.245 -2.113 -8.652 1.00 89.25 202 ARG A C 1
ATOM 1532 O O . ARG A 1 202 ? 8.543 -1.333 -7.756 1.00 89.25 202 ARG A O 1
ATOM 1539 N N . PHE A 1 203 ? 7.898 -1.691 -9.868 1.00 92.19 203 PHE A N 1
ATOM 1540 C CA . PHE A 1 203 ? 7.716 -0.276 -10.191 1.00 92.19 203 PHE A CA 1
ATOM 1541 C C . PHE A 1 203 ? 6.552 0.334 -9.397 1.00 92.19 203 PHE A C 1
ATOM 1543 O O . PHE A 1 203 ? 6.693 1.418 -8.837 1.00 92.19 203 PHE A O 1
ATOM 1550 N N . GLU A 1 204 ? 5.429 -0.385 -9.309 1.00 87.12 204 GLU A N 1
ATOM 1551 C CA . GLU A 1 204 ? 4.228 0.048 -8.587 1.00 87.12 204 GLU A CA 1
ATOM 1552 C C . GLU A 1 204 ? 4.481 0.209 -7.078 1.00 87.12 204 GLU A C 1
ATOM 1554 O O . GLU A 1 204 ? 3.990 1.149 -6.454 1.00 87.12 204 GLU A O 1
ATOM 1559 N N . SER A 1 205 ? 5.321 -0.660 -6.508 1.00 84.12 205 SER A N 1
ATOM 1560 C CA . SER A 1 205 ? 5.825 -0.539 -5.136 1.00 84.12 205 SER A CA 1
ATOM 1561 C C . SER A 1 205 ? 6.587 0.777 -4.923 1.00 84.12 205 SER A C 1
ATOM 1563 O O . SER A 1 205 ? 6.213 1.564 -4.052 1.00 84.12 205 SER A O 1
ATOM 1565 N N . ILE A 1 206 ? 7.586 1.064 -5.772 1.00 89.50 206 ILE A N 1
ATOM 1566 C CA . ILE A 1 206 ? 8.469 2.229 -5.605 1.00 89.50 206 ILE A CA 1
ATOM 1567 C C . ILE A 1 206 ? 7.756 3.561 -5.894 1.00 89.50 206 ILE A C 1
ATOM 1569 O O . ILE A 1 206 ? 7.974 4.548 -5.184 1.00 89.50 206 ILE A O 1
ATOM 1573 N N . GLN A 1 207 ? 6.881 3.617 -6.906 1.00 89.56 207 GLN A N 1
ATOM 1574 C CA . GLN A 1 207 ? 6.219 4.871 -7.305 1.00 89.56 207 GLN A CA 1
ATOM 1575 C C . GLN A 1 207 ? 5.301 5.458 -6.220 1.00 89.56 207 GLN A C 1
ATOM 1577 O O . GLN A 1 207 ? 4.972 6.640 -6.279 1.00 89.56 207 GLN A O 1
ATOM 1582 N N . ARG A 1 208 ? 4.902 4.663 -5.216 1.00 82.62 208 ARG A N 1
ATOM 1583 C CA . ARG A 1 208 ? 4.124 5.143 -4.064 1.00 82.62 208 ARG A CA 1
ATOM 1584 C C . ARG A 1 208 ? 4.944 6.014 -3.105 1.00 82.62 208 ARG A C 1
ATOM 1586 O O . ARG A 1 208 ? 4.371 6.598 -2.201 1.00 82.62 208 ARG A O 1
ATOM 1593 N N . GLY A 1 209 ? 6.257 6.153 -3.309 1.00 82.56 209 GLY A N 1
ATOM 1594 C CA . GLY A 1 209 ? 7.150 6.900 -2.412 1.00 82.56 209 GLY A CA 1
ATOM 1595 C C . GLY A 1 209 ? 7.844 6.011 -1.380 1.00 82.56 209 GLY A C 1
ATOM 1596 O O . GLY A 1 209 ? 8.435 6.504 -0.425 1.00 82.56 209 GLY A O 1
ATOM 1597 N N . VAL A 1 210 ? 7.792 4.698 -1.587 1.00 83.69 210 VAL A N 1
ATOM 1598 C CA . VAL A 1 210 ? 8.357 3.691 -0.699 1.00 83.69 210 VAL A CA 1
ATOM 1599 C C . VAL A 1 210 ? 9.508 3.005 -1.408 1.00 83.69 210 VAL A C 1
ATOM 1601 O O . VAL A 1 210 ? 9.314 2.313 -2.399 1.00 83.69 210 VAL A O 1
ATOM 1604 N N . ILE A 1 211 ? 10.715 3.138 -0.881 1.00 87.31 211 ILE A N 1
ATOM 1605 C CA . ILE A 1 211 ? 11.900 2.513 -1.458 1.00 87.31 211 ILE A CA 1
ATOM 1606 C C . ILE A 1 211 ? 12.249 1.263 -0.650 1.00 87.31 211 ILE A C 1
ATOM 1608 O O . ILE A 1 211 ? 12.758 1.358 0.467 1.00 87.31 211 ILE A O 1
ATOM 1612 N N . ASP A 1 212 ? 11.997 0.089 -1.227 1.00 87.75 212 ASP A N 1
ATOM 1613 C CA . ASP A 1 212 ? 12.447 -1.199 -0.693 1.00 87.75 212 ASP A CA 1
ATOM 1614 C C . ASP A 1 212 ? 13.788 -1.600 -1.329 1.00 87.75 212 ASP A C 1
ATOM 1616 O O . ASP A 1 212 ? 13.964 -1.552 -2.553 1.00 87.75 212 ASP A O 1
ATOM 1620 N N . LEU A 1 213 ? 14.746 -2.032 -0.505 1.00 89.12 213 LEU A N 1
ATOM 1621 C CA . LEU A 1 213 ? 16.049 -2.511 -0.972 1.00 89.12 213 LEU A CA 1
ATOM 1622 C C . LEU A 1 213 ? 15.923 -3.670 -1.977 1.00 89.12 213 LEU A C 1
ATOM 1624 O O . LEU A 1 213 ? 16.738 -3.781 -2.897 1.00 89.12 213 LEU A O 1
ATOM 1628 N N . ARG A 1 214 ? 14.902 -4.520 -1.832 1.00 89.50 214 ARG A N 1
ATOM 1629 C CA . ARG A 1 214 ? 14.648 -5.666 -2.718 1.00 89.50 214 ARG A CA 1
ATOM 1630 C C . ARG A 1 214 ? 14.348 -5.218 -4.142 1.00 89.50 214 ARG A C 1
ATOM 1632 O O . ARG A 1 214 ? 14.862 -5.810 -5.090 1.00 89.50 214 ARG A O 1
ATOM 1639 N N . ASP A 1 215 ? 13.576 -4.148 -4.290 1.00 90.81 215 ASP A N 1
ATOM 1640 C CA . ASP A 1 215 ? 13.191 -3.625 -5.598 1.00 90.81 215 ASP A CA 1
ATOM 1641 C C . ASP A 1 215 ? 14.409 -2.996 -6.303 1.00 90.81 215 ASP A C 1
ATOM 1643 O O . ASP A 1 215 ? 14.625 -3.201 -7.500 1.00 90.81 215 ASP A O 1
ATOM 1647 N N . LEU A 1 216 ? 15.278 -2.316 -5.545 1.00 92.19 216 LEU A N 1
ATOM 1648 C CA . LEU A 1 216 ? 16.541 -1.755 -6.045 1.00 92.19 216 LEU A CA 1
ATOM 1649 C C . LEU A 1 216 ? 17.493 -2.851 -6.527 1.00 92.19 216 LEU A C 1
ATOM 1651 O O . LEU A 1 216 ? 18.026 -2.777 -7.638 1.00 92.19 216 LEU A O 1
ATOM 1655 N N . VAL A 1 217 ? 17.704 -3.877 -5.699 1.00 93.25 217 VAL A N 1
ATOM 1656 C CA . VAL A 1 217 ? 18.592 -4.994 -6.037 1.00 93.25 217 VAL A CA 1
ATOM 1657 C C . VAL A 1 217 ? 18.057 -5.775 -7.232 1.00 93.25 217 VAL A C 1
ATOM 1659 O O . VAL A 1 217 ? 18.859 -6.171 -8.079 1.00 93.25 217 VAL A O 1
ATOM 1662 N N . TYR A 1 218 ? 16.739 -5.935 -7.362 1.00 94.00 218 TYR A N 1
ATOM 1663 C CA . TYR A 1 218 ? 16.117 -6.572 -8.521 1.00 94.00 218 TYR A CA 1
ATOM 1664 C C . TYR A 1 218 ? 16.485 -5.865 -9.831 1.00 94.00 218 TYR A C 1
ATOM 1666 O O . TYR A 1 218 ? 17.061 -6.490 -10.726 1.00 94.00 218 TYR A O 1
ATOM 1674 N N . TYR A 1 219 ? 16.245 -4.553 -9.929 1.00 95.50 219 TYR A N 1
ATOM 1675 C CA . TYR A 1 219 ? 16.569 -3.798 -11.143 1.00 95.50 219 TYR A CA 1
ATOM 1676 C C . TYR A 1 219 ? 18.069 -3.799 -11.444 1.00 95.50 219 TYR A C 1
ATOM 1678 O O . TYR A 1 219 ? 18.463 -4.037 -12.584 1.00 95.50 219 TYR A O 1
ATOM 1686 N N . LEU A 1 220 ? 18.920 -3.608 -10.430 1.00 95.69 220 LEU A N 1
ATOM 1687 C CA . LEU A 1 220 ? 20.376 -3.646 -10.606 1.00 95.69 220 LEU A CA 1
ATOM 1688 C C . LEU A 1 220 ? 20.879 -5.031 -11.036 1.00 95.69 220 LEU A C 1
ATOM 1690 O O . LEU A 1 220 ? 21.794 -5.126 -11.857 1.00 95.69 220 LEU A O 1
ATOM 1694 N N . SER A 1 221 ? 20.269 -6.100 -10.525 1.00 95.94 221 SER A N 1
ATOM 1695 C CA . SER A 1 221 ? 20.590 -7.476 -10.913 1.00 95.94 221 SER A CA 1
ATOM 1696 C C . SER A 1 221 ? 20.176 -7.757 -12.351 1.00 95.94 221 SER A C 1
ATOM 1698 O O . SER A 1 221 ? 20.951 -8.346 -13.104 1.00 95.94 221 SER A O 1
ATOM 1700 N N . LEU A 1 222 ? 18.997 -7.287 -12.762 1.00 95.81 222 LEU A N 1
ATOM 1701 C CA . LEU A 1 222 ? 18.518 -7.419 -14.133 1.00 95.81 222 LEU A CA 1
ATOM 1702 C C . LEU A 1 222 ? 19.432 -6.662 -15.111 1.00 95.81 222 LEU A C 1
ATOM 1704 O O . LEU A 1 222 ? 19.864 -7.225 -16.119 1.00 95.81 222 LEU A O 1
ATOM 1708 N N . THR A 1 223 ? 19.828 -5.433 -14.770 1.00 97.56 223 THR A N 1
ATOM 1709 C CA . THR A 1 223 ? 20.827 -4.659 -15.520 1.00 97.56 223 THR A CA 1
ATOM 1710 C C . THR A 1 223 ? 22.155 -5.407 -15.618 1.00 97.56 223 THR A C 1
ATOM 1712 O O . THR A 1 223 ? 22.681 -5.596 -16.715 1.00 97.56 223 THR A O 1
ATOM 1715 N N . GLY A 1 224 ? 22.699 -5.881 -14.492 1.00 96.81 224 GLY A N 1
ATOM 1716 C CA . GLY A 1 224 ? 23.969 -6.610 -14.457 1.00 96.81 224 GLY A CA 1
ATOM 1717 C C . GLY A 1 224 ? 23.945 -7.896 -15.289 1.00 96.81 224 GLY A C 1
ATOM 1718 O O . GLY A 1 224 ? 24.904 -8.178 -16.015 1.00 96.81 224 GLY A O 1
ATOM 1719 N N . LEU A 1 225 ? 22.832 -8.635 -15.251 1.00 97.06 225 LEU A N 1
ATOM 1720 C CA . LEU A 1 225 ? 22.619 -9.840 -16.049 1.00 97.06 225 LEU A CA 1
ATOM 1721 C C . LEU A 1 225 ? 22.688 -9.524 -17.546 1.00 97.06 225 LEU A C 1
ATOM 1723 O O . LEU A 1 225 ? 23.502 -10.109 -18.261 1.00 97.06 225 LEU A O 1
ATOM 1727 N N . PHE A 1 226 ? 21.885 -8.572 -18.024 1.00 97.62 226 PHE A N 1
ATOM 1728 C CA . PHE A 1 226 ? 21.815 -8.260 -19.452 1.00 97.62 226 PHE A CA 1
ATOM 1729 C C . PHE A 1 226 ? 23.062 -7.543 -19.982 1.00 97.62 226 PHE A C 1
ATOM 1731 O O . PHE A 1 226 ? 23.464 -7.791 -21.119 1.00 97.62 226 PHE A O 1
ATOM 1738 N N . LEU A 1 227 ? 23.754 -6.741 -19.167 1.00 97.38 227 LEU A N 1
ATOM 1739 C CA . LEU A 1 227 ? 25.069 -6.207 -19.541 1.00 97.38 227 LEU A CA 1
ATOM 1740 C C . LEU A 1 227 ? 26.112 -7.322 -19.679 1.00 97.38 227 LEU A C 1
ATOM 1742 O O . LEU A 1 227 ? 26.892 -7.310 -20.632 1.00 97.38 227 LEU A O 1
ATOM 1746 N N . THR A 1 228 ? 26.098 -8.311 -18.781 1.00 96.38 228 THR A N 1
ATOM 1747 C CA . THR A 1 228 ? 26.974 -9.490 -18.879 1.00 96.38 228 THR A CA 1
ATOM 1748 C C . THR A 1 228 ? 26.663 -10.293 -20.140 1.00 96.38 228 THR A C 1
ATOM 1750 O O . THR A 1 228 ? 27.575 -10.625 -20.897 1.00 96.38 228 THR A O 1
ATOM 1753 N N . LEU A 1 229 ? 25.381 -10.536 -20.427 1.00 96.31 229 LEU A N 1
ATOM 1754 C CA . LEU A 1 229 ? 24.944 -11.193 -21.662 1.00 96.31 229 LEU A CA 1
ATOM 1755 C C . LEU A 1 229 ? 25.353 -10.410 -22.915 1.00 96.31 229 LEU A C 1
ATOM 1757 O O . LEU A 1 229 ? 25.740 -11.019 -23.910 1.00 96.31 229 LEU A O 1
ATOM 1761 N N . ASN A 1 230 ? 25.331 -9.077 -22.875 1.00 96.44 230 ASN A N 1
ATOM 1762 C CA . ASN A 1 230 ? 25.798 -8.252 -23.985 1.00 96.44 230 ASN A CA 1
ATOM 1763 C C . ASN A 1 230 ? 27.312 -8.385 -24.211 1.00 96.44 230 ASN A C 1
ATOM 1765 O O . ASN A 1 230 ? 27.759 -8.584 -25.340 1.00 96.44 230 ASN A O 1
ATOM 1769 N N . VAL A 1 231 ? 28.111 -8.365 -23.139 1.00 95.56 231 VAL A N 1
ATOM 1770 C CA . VAL A 1 231 ? 29.557 -8.625 -23.232 1.00 95.56 231 VAL A CA 1
ATOM 1771 C C . VAL A 1 231 ? 29.819 -10.013 -23.824 1.00 95.56 231 VAL A C 1
ATOM 1773 O O . VAL A 1 231 ? 30.671 -10.147 -24.701 1.00 95.56 231 VAL A O 1
ATOM 1776 N N . VAL A 1 232 ? 29.055 -11.027 -23.405 1.00 94.31 232 VAL A N 1
ATOM 1777 C CA . VAL A 1 232 ? 29.160 -12.387 -23.951 1.00 94.31 232 VAL A CA 1
ATOM 1778 C C . VAL A 1 232 ? 28.764 -12.449 -25.420 1.00 94.31 232 VAL A C 1
ATOM 1780 O O . VAL A 1 232 ? 29.451 -13.098 -26.205 1.00 94.31 232 VAL A O 1
ATOM 1783 N N . SER A 1 233 ? 27.700 -11.748 -25.806 1.00 94.00 233 SER A N 1
ATOM 1784 C CA . SER A 1 233 ? 27.251 -11.647 -27.194 1.00 94.00 233 SER A CA 1
ATOM 1785 C C . SER A 1 233 ? 28.369 -11.124 -28.100 1.00 94.00 233 SER A C 1
ATOM 1787 O O . SER A 1 233 ? 28.719 -11.780 -29.081 1.00 94.00 233 SER A O 1
ATOM 1789 N N . LEU A 1 234 ? 29.011 -10.015 -27.719 1.00 92.56 234 LEU A N 1
ATOM 1790 C CA . LEU A 1 234 ? 30.100 -9.413 -28.494 1.00 92.56 234 LEU A CA 1
ATOM 1791 C C . LEU A 1 234 ? 31.374 -10.262 -28.503 1.00 92.56 234 LEU A C 1
ATOM 1793 O O . LEU A 1 234 ? 32.048 -10.345 -29.529 1.00 92.56 234 LEU A O 1
ATOM 1797 N N . ASP A 1 235 ? 31.722 -10.890 -27.378 1.00 90.38 235 ASP A N 1
ATOM 1798 C CA . ASP A 1 235 ? 32.896 -11.762 -27.314 1.00 90.38 235 ASP A CA 1
ATOM 1799 C C . ASP A 1 235 ? 32.712 -13.027 -28.164 1.00 90.38 235 ASP A C 1
ATOM 1801 O O . ASP A 1 235 ? 33.639 -13.464 -28.850 1.00 90.38 235 ASP A O 1
ATOM 1805 N N . SER A 1 236 ? 31.482 -13.553 -28.216 1.00 89.19 236 SER A N 1
ATOM 1806 C CA . SER A 1 236 ? 31.150 -14.744 -29.001 1.00 89.19 236 SER A CA 1
ATOM 1807 C C . SER A 1 236 ? 31.399 -14.587 -30.503 1.00 89.19 236 SER A C 1
ATOM 1809 O O . SER A 1 236 ? 31.686 -15.576 -31.177 1.00 89.19 236 SER A O 1
ATOM 1811 N N . LEU A 1 237 ? 31.391 -13.352 -31.019 1.00 86.69 237 LEU A N 1
ATOM 1812 C CA . LEU A 1 237 ? 31.717 -13.047 -32.417 1.00 86.69 237 LEU A CA 1
ATOM 1813 C C . LEU A 1 237 ? 33.191 -13.325 -32.761 1.00 86.69 237 LEU A C 1
ATOM 1815 O O . LEU A 1 237 ? 33.523 -13.522 -33.925 1.00 86.69 237 LEU A O 1
ATOM 1819 N N . ARG A 1 238 ? 34.081 -13.385 -31.761 1.00 84.25 238 ARG A N 1
ATOM 1820 C CA . ARG A 1 238 ? 35.522 -13.648 -31.940 1.00 84.25 238 ARG A CA 1
ATOM 1821 C C . ARG A 1 238 ? 35.891 -15.120 -31.757 1.00 84.25 238 ARG A C 1
ATOM 1823 O O . ARG A 1 238 ? 37.055 -15.500 -31.895 1.00 84.25 238 ARG A O 1
ATOM 1830 N N . TRP A 1 239 ? 34.934 -15.965 -31.382 1.00 85.44 239 TRP A N 1
ATOM 1831 C CA . TRP A 1 239 ? 35.212 -17.346 -31.013 1.00 85.44 239 TRP A CA 1
ATOM 1832 C C . TRP A 1 239 ? 35.565 -18.209 -32.228 1.00 85.44 239 TRP A C 1
ATOM 1834 O O . TRP A 1 239 ? 34.713 -18.554 -33.043 1.00 85.44 239 TRP A O 1
ATOM 1844 N N . SER A 1 240 ? 36.813 -18.680 -32.287 1.00 83.94 240 SER A N 1
ATOM 1845 C CA . SER A 1 240 ? 37.186 -19.768 -33.198 1.00 83.94 240 SER A CA 1
ATOM 1846 C C . SER A 1 240 ? 36.579 -21.100 -32.737 1.00 83.94 240 SER A C 1
ATOM 1848 O O . SER A 1 240 ? 36.512 -21.386 -31.536 1.00 83.94 240 SER A O 1
ATOM 1850 N N . ARG A 1 241 ? 36.164 -21.951 -33.687 1.00 80.25 241 ARG A N 1
ATOM 1851 C CA . ARG A 1 241 ? 35.586 -23.280 -33.407 1.00 80.25 241 ARG A CA 1
ATOM 1852 C C . ARG A 1 241 ? 36.622 -24.337 -32.995 1.00 80.25 241 ARG A C 1
ATOM 1854 O O . ARG A 1 241 ? 36.215 -25.398 -32.526 1.00 80.25 241 ARG A O 1
ATOM 1861 N N . GLY A 1 242 ? 37.920 -24.045 -33.100 1.00 83.25 242 GLY A N 1
ATOM 1862 C CA . GLY A 1 242 ? 39.011 -24.990 -32.834 1.00 83.25 242 GLY A CA 1
ATOM 1863 C C . GLY A 1 242 ? 39.086 -25.538 -31.398 1.00 83.25 242 GLY A C 1
ATOM 1864 O O . GLY A 1 242 ? 38.522 -24.986 -30.449 1.00 83.25 242 GLY A O 1
ATOM 1865 N N . ALA A 1 243 ? 39.823 -26.641 -31.227 1.00 81.44 243 ALA A N 1
ATOM 1866 C CA . ALA A 1 243 ? 40.016 -27.287 -29.925 1.00 81.44 243 ALA A CA 1
ATOM 1867 C C . ALA A 1 243 ? 40.803 -26.405 -28.935 1.00 81.44 243 ALA A C 1
ATOM 1869 O O . ALA A 1 243 ? 40.493 -26.403 -27.745 1.00 81.44 243 ALA A O 1
ATOM 1870 N N . GLN A 1 244 ? 41.750 -25.596 -29.425 1.00 81.69 244 GLN A N 1
ATOM 1871 C CA . GLN A 1 244 ? 42.594 -24.740 -28.580 1.00 81.69 244 GLN A CA 1
ATOM 1872 C C . GLN A 1 244 ? 41.825 -23.600 -27.890 1.00 81.69 244 GLN A C 1
ATOM 1874 O O . GLN A 1 244 ? 42.138 -23.233 -26.764 1.00 81.69 244 GLN A O 1
ATOM 1879 N N . THR A 1 245 ? 40.748 -23.092 -28.496 1.00 83.88 245 THR A N 1
ATOM 1880 C CA . THR A 1 245 ? 39.895 -22.046 -27.899 1.00 83.88 245 THR A CA 1
ATOM 1881 C C . THR A 1 245 ? 38.780 -22.614 -27.016 1.00 83.88 245 THR A C 1
ATOM 1883 O O . THR A 1 245 ? 37.980 -21.862 -26.459 1.00 83.88 245 THR A O 1
ATOM 1886 N N . ARG A 1 246 ? 38.672 -23.945 -26.867 1.00 84.62 246 ARG A N 1
ATOM 1887 C CA . ARG A 1 246 ? 37.608 -24.590 -26.075 1.00 84.62 246 ARG A CA 1
ATOM 1888 C C . ARG A 1 246 ? 37.707 -24.252 -24.586 1.00 84.62 246 ARG A C 1
ATOM 1890 O O . ARG A 1 246 ? 36.671 -24.036 -23.962 1.00 84.62 246 ARG A O 1
ATOM 1897 N N . GLY A 1 247 ? 38.923 -24.188 -24.036 1.00 88.00 247 GLY A N 1
ATOM 1898 C CA . GLY A 1 247 ? 39.161 -23.823 -22.634 1.00 88.00 247 GLY A CA 1
ATOM 1899 C C . GLY A 1 247 ? 38.700 -22.399 -22.329 1.00 88.00 247 GLY A C 1
ATOM 1900 O O . GLY A 1 247 ? 37.901 -22.201 -21.419 1.00 88.00 247 GLY A O 1
ATOM 1901 N N . TYR A 1 248 ? 39.108 -21.438 -23.164 1.00 88.31 248 TYR A N 1
ATOM 1902 C CA . TYR A 1 248 ? 38.690 -20.038 -23.060 1.00 88.31 248 TYR A CA 1
ATOM 1903 C C . TYR A 1 248 ? 37.166 -19.879 -23.135 1.00 88.31 248 TYR A C 1
ATOM 1905 O O . TYR A 1 248 ? 36.567 -19.311 -22.227 1.00 88.31 248 TYR A O 1
ATOM 1913 N N . ARG A 1 249 ? 36.521 -20.461 -24.161 1.00 88.44 249 ARG A N 1
ATOM 1914 C CA . ARG A 1 249 ? 35.057 -20.402 -24.330 1.00 88.44 249 ARG A CA 1
ATOM 1915 C C . ARG A 1 249 ? 34.317 -20.970 -23.121 1.00 88.44 249 ARG A C 1
ATOM 1917 O O . ARG A 1 249 ? 33.383 -20.350 -22.629 1.00 88.44 249 ARG A O 1
ATOM 1924 N N . ARG A 1 250 ? 34.745 -22.137 -22.624 1.00 88.69 250 ARG A N 1
ATOM 1925 C CA . ARG A 1 250 ? 34.146 -22.764 -21.436 1.00 88.69 250 ARG A CA 1
ATOM 1926 C C . ARG A 1 250 ? 34.321 -21.900 -20.197 1.00 88.69 250 ARG A C 1
ATOM 1928 O O . ARG A 1 250 ? 33.335 -21.655 -19.520 1.00 88.69 250 ARG A O 1
ATOM 1935 N N . ALA A 1 251 ? 35.535 -21.432 -19.917 1.00 89.56 251 ALA A N 1
ATOM 1936 C CA . ALA A 1 251 ? 35.805 -20.591 -18.755 1.00 89.56 251 ALA A CA 1
ATOM 1937 C C . ALA A 1 251 ? 34.989 -19.293 -18.800 1.00 89.56 251 ALA A C 1
ATOM 1939 O O . ALA A 1 251 ? 34.399 -18.895 -17.802 1.00 89.56 251 ALA A O 1
ATOM 1940 N N . PHE A 1 252 ? 34.899 -18.662 -19.969 1.00 89.19 252 PHE A N 1
ATOM 1941 C CA . PHE A 1 252 ? 34.157 -17.422 -20.141 1.00 89.19 252 PHE A CA 1
ATOM 1942 C C . PHE A 1 252 ? 32.639 -17.614 -19.983 1.00 89.19 252 PHE A C 1
ATOM 1944 O O . PHE A 1 252 ? 32.000 -16.867 -19.242 1.00 89.19 252 PHE A O 1
ATOM 1951 N N . VAL A 1 253 ? 32.065 -18.660 -20.594 1.00 90.00 253 VAL A N 1
ATOM 1952 C CA . VAL A 1 253 ? 30.647 -19.019 -20.408 1.00 90.00 253 VAL A CA 1
ATOM 1953 C C . VAL A 1 253 ? 30.360 -19.403 -18.955 1.00 90.00 253 VAL A C 1
ATOM 1955 O O . VAL A 1 253 ? 29.363 -18.950 -18.404 1.00 90.00 253 VAL A O 1
ATOM 1958 N N . LEU A 1 254 ? 31.236 -20.181 -18.308 1.00 93.12 254 LEU A N 1
ATOM 1959 C CA . LEU A 1 254 ? 31.092 -20.545 -16.895 1.00 93.12 254 LEU A CA 1
ATOM 1960 C C . LEU A 1 254 ? 31.103 -19.309 -15.994 1.00 93.12 254 LEU A C 1
ATOM 1962 O O . LEU A 1 254 ? 30.247 -19.202 -15.125 1.00 93.12 254 LEU A O 1
ATOM 1966 N N . THR A 1 255 ? 32.003 -18.353 -16.228 1.00 91.44 255 THR A N 1
ATOM 1967 C CA . THR A 1 255 ? 32.021 -17.084 -15.487 1.00 91.44 255 THR A CA 1
ATOM 1968 C C . THR A 1 255 ? 30.711 -16.319 -15.667 1.00 91.44 255 THR A C 1
ATOM 1970 O O . THR A 1 255 ? 30.137 -15.866 -14.682 1.00 91.44 255 THR A O 1
ATOM 1973 N N . ALA A 1 256 ? 30.191 -16.212 -16.894 1.00 91.75 256 ALA A N 1
ATOM 1974 C CA . ALA A 1 256 ? 28.914 -15.542 -17.143 1.00 91.75 256 ALA A CA 1
ATOM 1975 C C . ALA A 1 256 ? 27.736 -16.243 -16.443 1.00 91.75 256 ALA A C 1
ATOM 1977 O O . ALA A 1 256 ? 26.896 -15.578 -15.839 1.00 91.75 256 ALA A O 1
ATOM 1978 N N . VAL A 1 257 ? 27.701 -17.581 -16.468 1.00 93.75 257 VAL A N 1
ATOM 1979 C CA . VAL A 1 257 ? 26.692 -18.381 -15.757 1.00 93.75 257 VAL A CA 1
ATOM 1980 C C . VAL A 1 257 ? 26.813 -18.195 -14.245 1.00 93.75 257 VAL A C 1
ATOM 1982 O O . VAL A 1 257 ? 25.803 -17.984 -13.585 1.00 93.75 257 VAL A O 1
ATOM 1985 N N . LEU A 1 258 ? 28.025 -18.206 -13.687 1.00 94.56 258 LEU A N 1
ATOM 1986 C CA . LEU A 1 258 ? 28.247 -17.965 -12.260 1.00 94.56 258 LEU A CA 1
ATOM 1987 C C . LEU A 1 258 ? 27.821 -16.555 -11.847 1.00 94.56 258 LEU A C 1
ATOM 1989 O O . LEU A 1 258 ? 27.223 -16.398 -10.788 1.00 94.56 258 LEU A O 1
ATOM 1993 N N . VAL A 1 259 ? 28.083 -15.534 -12.666 1.00 94.19 259 VAL A N 1
ATOM 1994 C CA . VAL A 1 259 ? 27.591 -14.171 -12.414 1.00 94.19 259 VAL A CA 1
ATOM 1995 C C . VAL A 1 259 ? 26.062 -14.153 -12.410 1.00 94.19 259 VAL A C 1
ATOM 1997 O O . VAL A 1 259 ? 25.471 -13.650 -11.459 1.00 94.19 259 VAL A O 1
ATOM 2000 N N . ALA A 1 260 ? 25.416 -14.758 -13.411 1.00 92.31 260 ALA A N 1
ATOM 2001 C CA . ALA A 1 260 ? 23.958 -14.845 -13.475 1.00 92.31 260 ALA A CA 1
ATOM 2002 C C . ALA A 1 260 ? 23.361 -15.581 -12.261 1.00 92.31 260 ALA A C 1
ATOM 2004 O O . ALA A 1 260 ? 22.395 -15.106 -11.667 1.00 92.31 260 ALA A O 1
ATOM 2005 N N . LEU A 1 261 ? 23.967 -16.701 -11.850 1.00 93.62 261 LEU A N 1
ATOM 2006 C CA . LEU A 1 261 ? 23.545 -17.469 -10.678 1.00 93.62 261 LEU A CA 1
ATOM 2007 C C . LEU A 1 261 ? 23.737 -16.692 -9.375 1.00 93.62 261 LEU A C 1
ATOM 2009 O O . LEU A 1 261 ? 22.847 -16.723 -8.534 1.00 93.62 261 LEU A O 1
ATOM 2013 N N . ASN A 1 262 ? 24.846 -15.966 -9.207 1.00 95.19 262 ASN A N 1
ATOM 2014 C CA . ASN A 1 262 ? 25.063 -15.131 -8.023 1.00 95.19 262 ASN A CA 1
ATOM 2015 C C . ASN A 1 262 ? 24.048 -13.983 -7.943 1.00 95.19 262 ASN A C 1
ATOM 2017 O O . ASN A 1 262 ? 23.519 -13.717 -6.869 1.00 95.19 262 ASN A O 1
ATOM 2021 N N . LEU A 1 263 ? 23.732 -13.335 -9.070 1.00 93.25 263 LEU A N 1
ATOM 2022 C CA . LEU A 1 263 ? 22.698 -12.298 -9.122 1.00 93.25 263 LEU A CA 1
ATOM 2023 C C . LEU A 1 263 ? 21.314 -12.871 -8.783 1.00 93.25 263 LEU A C 1
ATOM 2025 O O . LEU A 1 263 ? 20.576 -12.274 -8.001 1.00 93.25 263 LEU A O 1
ATOM 2029 N N . ALA A 1 264 ? 20.970 -14.050 -9.305 1.00 90.31 264 ALA A N 1
ATOM 2030 C CA . ALA A 1 264 ? 19.720 -14.725 -8.960 1.00 90.31 264 ALA A CA 1
ATOM 2031 C C . ALA A 1 264 ? 19.674 -15.127 -7.474 1.00 90.31 264 ALA A C 1
ATOM 2033 O O . ALA A 1 264 ? 18.696 -14.836 -6.786 1.00 90.31 264 ALA A O 1
ATOM 2034 N N . ALA A 1 265 ? 20.748 -15.729 -6.954 1.00 91.44 265 ALA A N 1
ATOM 2035 C CA . ALA A 1 265 ? 20.859 -16.134 -5.555 1.00 91.44 265 ALA A CA 1
ATOM 2036 C C . ALA A 1 265 ? 20.762 -14.938 -4.597 1.00 91.44 265 ALA A C 1
ATOM 2038 O O . ALA A 1 265 ? 20.093 -15.038 -3.573 1.00 91.44 265 ALA A O 1
ATOM 2039 N N . LEU A 1 266 ? 21.356 -13.793 -4.954 1.00 92.06 266 LEU A N 1
ATOM 2040 C CA . LEU A 1 266 ? 21.246 -12.549 -4.193 1.00 92.06 266 LEU A CA 1
ATOM 2041 C C . LEU A 1 266 ? 19.782 -12.105 -4.049 1.00 92.06 266 LEU A C 1
ATOM 2043 O O . LEU A 1 266 ? 19.357 -11.763 -2.949 1.00 92.06 266 LEU A O 1
ATOM 2047 N N . ASN A 1 267 ? 18.996 -12.163 -5.129 1.00 90.88 267 ASN A N 1
ATOM 2048 C CA . ASN A 1 267 ? 17.570 -11.815 -5.089 1.00 90.88 267 ASN A CA 1
ATOM 2049 C C . ASN A 1 267 ? 16.764 -12.783 -4.214 1.00 90.88 267 ASN A C 1
ATOM 2051 O O . ASN A 1 267 ? 15.930 -12.345 -3.424 1.00 90.88 267 ASN A O 1
ATOM 2055 N N . VAL A 1 268 ? 17.039 -14.088 -4.311 1.00 88.75 268 VAL A N 1
ATOM 2056 C CA . VAL A 1 268 ? 16.382 -15.108 -3.476 1.00 88.75 268 VAL A CA 1
ATOM 2057 C C . VAL A 1 268 ? 16.725 -14.915 -1.997 1.00 88.75 268 VAL A C 1
ATOM 2059 O O . VAL A 1 268 ? 15.842 -14.987 -1.147 1.00 88.75 268 VAL A O 1
ATOM 2062 N N . TRP A 1 269 ? 17.987 -14.620 -1.684 1.00 88.81 269 TRP A N 1
ATOM 2063 C CA . TRP A 1 269 ? 18.446 -14.382 -0.316 1.00 88.81 269 TRP A CA 1
ATOM 2064 C C . TRP A 1 269 ? 17.869 -13.098 0.299 1.00 88.81 269 TRP A C 1
ATOM 2066 O O . TRP A 1 269 ? 17.572 -13.070 1.491 1.00 88.81 269 TRP A O 1
ATOM 2076 N N . LEU A 1 270 ? 17.658 -12.052 -0.508 1.00 85.56 270 LEU A N 1
ATOM 2077 C CA . LEU A 1 270 ? 17.042 -10.792 -0.075 1.00 85.56 270 LEU A CA 1
ATOM 2078 C C . LEU A 1 270 ? 15.516 -10.850 0.035 1.00 85.56 270 LEU A C 1
ATOM 2080 O O . LEU A 1 270 ? 14.939 -10.048 0.765 1.00 85.56 270 LEU A O 1
ATOM 2084 N N . TYR A 1 271 ? 14.853 -11.785 -0.648 1.00 80.00 271 TYR A N 1
ATOM 2085 C CA . TYR A 1 271 ? 13.393 -11.920 -0.636 1.00 80.00 271 TYR A CA 1
ATOM 2086 C C . TYR A 1 271 ? 12.744 -11.874 0.770 1.00 80.00 271 TYR A C 1
ATOM 2088 O O . TYR A 1 271 ? 11.797 -11.093 0.943 1.00 80.00 271 TYR A O 1
ATOM 2096 N N . PRO A 1 272 ? 13.234 -12.620 1.789 1.00 78.62 272 PRO A N 1
ATOM 2097 C CA . PRO A 1 272 ? 12.647 -12.612 3.133 1.00 78.62 272 PRO A CA 1
ATOM 2098 C C . PRO A 1 272 ? 12.919 -11.333 3.943 1.00 78.62 272 PRO A C 1
ATOM 2100 O O . PRO A 1 272 ? 12.261 -11.113 4.960 1.00 78.62 272 PRO A O 1
ATOM 2103 N N . LEU A 1 273 ? 13.863 -10.480 3.532 1.00 76.88 273 LEU A N 1
ATOM 2104 C CA . LEU A 1 273 ? 14.231 -9.270 4.271 1.00 76.88 273 LEU A CA 1
ATOM 2105 C C . LEU A 1 273 ? 13.200 -8.156 4.031 1.00 76.88 273 LEU A C 1
ATOM 2107 O O . LEU A 1 273 ? 13.350 -7.333 3.136 1.00 76.88 273 LEU A O 1
ATOM 2111 N N . LYS A 1 274 ? 12.144 -8.121 4.855 1.00 69.00 274 LYS A N 1
ATOM 2112 C CA . LYS A 1 274 ? 11.063 -7.114 4.786 1.00 69.00 274 LYS A CA 1
ATOM 2113 C C . LYS A 1 274 ? 11.377 -5.780 5.492 1.00 69.00 274 LYS A C 1
ATOM 2115 O O . LYS A 1 274 ? 10.594 -4.847 5.383 1.00 69.00 274 LYS A O 1
ATOM 2120 N N . ALA A 1 275 ? 12.481 -5.693 6.239 1.00 62.00 275 ALA A N 1
ATOM 2121 C CA . ALA A 1 275 ? 12.755 -4.572 7.150 1.00 62.00 275 ALA A CA 1
ATOM 2122 C C . ALA A 1 275 ? 13.494 -3.378 6.511 1.00 62.00 275 ALA A C 1
ATOM 2124 O O . ALA A 1 275 ? 13.468 -2.279 7.057 1.00 62.00 275 ALA A O 1
ATOM 2125 N N . ALA A 1 276 ? 14.167 -3.566 5.372 1.00 73.31 276 ALA A N 1
ATOM 2126 C CA . ALA A 1 276 ? 14.954 -2.517 4.718 1.00 73.31 276 ALA A CA 1
ATOM 2127 C C . ALA A 1 276 ? 14.083 -1.681 3.763 1.00 73.31 276 ALA A C 1
ATOM 2129 O O . ALA A 1 276 ? 14.237 -1.749 2.541 1.00 73.31 276 ALA A O 1
ATOM 2130 N N . ARG A 1 277 ? 13.152 -0.915 4.340 1.00 77.69 277 ARG A N 1
ATOM 2131 C CA . ARG A 1 277 ? 12.193 -0.064 3.627 1.00 77.69 277 ARG A CA 1
ATOM 2132 C C . ARG A 1 277 ? 12.321 1.384 4.095 1.00 77.69 277 ARG A C 1
ATOM 2134 O O . ARG A 1 277 ? 12.362 1.646 5.293 1.00 77.69 277 ARG A O 1
ATOM 2141 N N . LEU A 1 278 ? 12.370 2.313 3.146 1.00 81.12 278 LEU A N 1
ATOM 2142 C CA . LEU A 1 278 ? 12.387 3.752 3.397 1.00 81.12 278 LEU A CA 1
ATOM 2143 C C . LEU A 1 278 ? 11.097 4.378 2.861 1.00 81.12 278 LEU A C 1
ATOM 2145 O O . LEU A 1 278 ? 10.836 4.313 1.663 1.00 81.12 278 LEU A O 1
ATOM 2149 N N . ASP A 1 279 ? 10.310 4.990 3.740 1.00 83.25 279 ASP A N 1
ATOM 2150 C CA . ASP A 1 279 ? 9.126 5.772 3.376 1.00 83.25 279 ASP A CA 1
ATOM 2151 C C . ASP A 1 279 ? 9.518 7.248 3.205 1.00 83.25 279 ASP A C 1
ATOM 2153 O O . ASP A 1 279 ? 10.008 7.881 4.144 1.00 83.25 279 ASP A O 1
ATOM 2157 N N . LEU A 1 280 ? 9.370 7.770 1.985 1.00 82.69 280 LEU A N 1
ATOM 2158 C CA . LEU A 1 280 ? 9.690 9.152 1.618 1.00 82.69 280 LEU A CA 1
ATOM 2159 C C . LEU A 1 280 ? 8.466 10.077 1.643 1.00 82.69 280 LEU A C 1
ATOM 2161 O O . LEU A 1 280 ? 8.610 11.257 1.321 1.00 82.69 280 LEU A O 1
ATOM 2165 N N . THR A 1 281 ? 7.274 9.563 1.958 1.00 80.81 281 THR A N 1
ATOM 2166 C CA . THR A 1 281 ? 6.056 10.382 2.004 1.00 80.81 281 THR A CA 1
ATOM 2167 C C . THR A 1 281 ? 6.131 11.438 3.101 1.00 80.81 281 THR A C 1
ATOM 2169 O O . THR A 1 281 ? 6.736 11.242 4.159 1.00 80.81 281 THR A O 1
ATOM 2172 N N . SER A 1 282 ? 5.499 12.582 2.845 1.00 75.56 282 SER A N 1
ATOM 2173 C CA . SER A 1 282 ? 5.547 13.751 3.728 1.00 75.56 282 SER A CA 1
ATOM 2174 C C . SER A 1 282 ? 4.995 13.472 5.133 1.00 75.56 282 SER A C 1
ATOM 2176 O O . SER A 1 282 ? 5.526 13.992 6.116 1.00 75.56 282 SER A O 1
ATOM 2178 N N . GLN A 1 283 ? 3.975 12.615 5.235 1.00 72.50 283 GLN A N 1
ATOM 2179 C CA . GLN A 1 283 ? 3.324 12.237 6.493 1.00 72.50 283 GLN A CA 1
ATOM 2180 C C . GLN A 1 283 ? 3.683 10.828 6.979 1.00 72.50 283 GLN A C 1
ATOM 2182 O O . GLN A 1 283 ? 3.105 10.368 7.958 1.00 72.50 283 GLN A O 1
ATOM 2187 N N . ARG A 1 284 ? 4.646 10.148 6.335 1.00 71.06 284 ARG A N 1
ATOM 2188 C CA . ARG A 1 284 ? 4.929 8.720 6.569 1.00 71.06 284 ARG A CA 1
ATOM 2189 C C . ARG A 1 284 ? 3.668 7.858 6.453 1.00 71.06 284 ARG A C 1
ATOM 2191 O O . ARG A 1 284 ? 3.397 7.013 7.303 1.00 71.06 284 ARG A O 1
ATOM 2198 N N . GLU A 1 285 ? 2.905 8.095 5.388 1.00 67.88 285 GLU A N 1
ATOM 2199 C CA . GLU A 1 285 ? 1.611 7.459 5.108 1.00 67.88 285 GLU A CA 1
ATOM 2200 C C . GLU A 1 285 ? 1.698 5.925 5.034 1.00 67.88 285 GLU A C 1
ATOM 2202 O O . GLU A 1 285 ? 0.678 5.252 5.146 1.00 67.88 285 GLU A O 1
ATOM 2207 N N . TYR A 1 286 ? 2.900 5.361 4.868 1.00 70.62 286 TYR A N 1
ATOM 2208 C CA . TYR A 1 286 ? 3.135 3.920 4.773 1.00 70.62 286 TYR A CA 1
ATOM 2209 C C . TYR A 1 286 ? 4.009 3.372 5.901 1.00 70.62 286 TYR A C 1
ATOM 2211 O O . TYR A 1 286 ? 4.650 2.328 5.749 1.00 70.62 286 TYR A O 1
ATOM 2219 N N . SER A 1 287 ? 4.063 4.076 7.029 1.00 78.69 287 SER A N 1
ATOM 2220 C CA . SER A 1 287 ? 4.770 3.638 8.227 1.00 78.69 287 SER A CA 1
ATOM 2221 C C . SER A 1 287 ? 3.774 3.452 9.361 1.00 78.69 287 SER A C 1
ATOM 2223 O O . SER A 1 287 ? 3.248 4.424 9.889 1.00 78.69 287 SER A O 1
ATOM 2225 N N . LEU A 1 288 ? 3.545 2.204 9.765 1.00 83.88 288 LEU A N 1
ATOM 2226 C CA . LEU A 1 288 ? 2.677 1.916 10.905 1.00 83.88 288 LEU A CA 1
ATOM 2227 C C . LEU A 1 288 ? 3.334 2.348 12.219 1.00 83.88 288 LEU A C 1
ATOM 2229 O O . LEU A 1 288 ? 4.541 2.173 12.427 1.00 83.88 288 LEU A O 1
ATOM 2233 N N . SER A 1 289 ? 2.521 2.857 13.137 1.00 86.44 289 SER A N 1
ATOM 2234 C CA . SER A 1 289 ? 2.952 3.202 14.481 1.00 86.44 289 SER A CA 1
ATOM 2235 C C . SER A 1 289 ? 3.397 1.956 15.268 1.00 86.44 289 SER A C 1
ATOM 2237 O O . SER A 1 289 ? 2.907 0.842 15.037 1.00 86.44 289 SER A O 1
ATOM 2239 N N . PRO A 1 290 ? 4.301 2.110 16.256 1.00 84.94 290 PRO A N 1
ATOM 2240 C CA . PRO A 1 290 ? 4.731 0.998 17.106 1.00 84.94 290 PRO A CA 1
ATOM 2241 C C . PRO A 1 290 ? 3.566 0.297 17.817 1.00 84.94 290 PRO A C 1
ATOM 2243 O O . PRO A 1 290 ? 3.584 -0.920 17.988 1.00 84.94 290 PRO A O 1
ATOM 2246 N N . THR A 1 291 ? 2.534 1.057 18.192 1.00 84.12 291 THR A N 1
ATOM 2247 C CA . THR A 1 291 ? 1.316 0.539 18.824 1.00 84.12 291 THR A CA 1
ATOM 2248 C C . THR A 1 291 ? 0.538 -0.367 17.875 1.00 84.12 291 THR A C 1
ATOM 2250 O O . THR A 1 291 ? 0.137 -1.461 18.273 1.00 84.12 291 THR A O 1
ATOM 2253 N N . THR A 1 292 ? 0.379 0.042 16.613 1.00 89.50 292 THR A N 1
ATOM 2254 C CA . THR A 1 292 ? -0.254 -0.777 15.572 1.00 89.50 292 THR A CA 1
ATOM 2255 C C . THR A 1 292 ? 0.522 -2.075 15.354 1.00 89.50 292 THR A C 1
ATOM 2257 O O . THR A 1 292 ? -0.070 -3.153 15.333 1.00 89.50 292 THR A O 1
ATOM 2260 N N . LEU A 1 293 ? 1.855 -2.008 15.275 1.00 87.62 293 LEU A N 1
ATOM 2261 C CA . LEU A 1 293 ? 2.707 -3.194 15.115 1.00 87.62 293 LEU A CA 1
ATOM 2262 C C . LEU A 1 293 ? 2.580 -4.173 16.290 1.00 87.62 293 LEU A C 1
ATOM 2264 O O . LEU A 1 293 ? 2.502 -5.383 16.076 1.00 87.62 293 LEU A O 1
ATOM 2268 N N . GLN A 1 294 ? 2.526 -3.661 17.521 1.00 86.19 294 GLN A N 1
ATOM 2269 C CA . GLN A 1 294 ? 2.330 -4.489 18.708 1.00 86.19 294 GLN A CA 1
ATOM 2270 C C . GLN A 1 294 ? 0.963 -5.188 18.686 1.00 86.19 294 GLN A C 1
ATOM 2272 O O . GLN A 1 294 ? 0.904 -6.390 18.936 1.00 86.19 294 GLN A O 1
ATOM 2277 N N . LEU A 1 295 ? -0.108 -4.470 18.326 1.00 86.50 295 LEU A N 1
ATOM 2278 C CA . LEU A 1 295 ? -1.459 -5.030 18.201 1.00 86.50 295 LEU A CA 1
ATOM 2279 C C . LEU A 1 295 ? -1.530 -6.128 17.130 1.00 86.50 295 LEU A C 1
ATOM 2281 O O . LEU A 1 295 ? -2.122 -7.180 17.349 1.00 86.50 295 LEU A O 1
ATOM 2285 N N . LEU A 1 296 ? -0.890 -5.920 15.977 1.00 89.69 296 LEU A N 1
ATOM 2286 C CA . LEU A 1 296 ? -0.829 -6.938 14.924 1.00 89.69 296 LEU A CA 1
ATOM 2287 C C . LEU A 1 296 ? -0.040 -8.183 15.360 1.00 89.69 296 LEU A C 1
ATOM 2289 O O . LEU A 1 296 ? -0.356 -9.299 14.941 1.00 89.69 296 LEU A O 1
ATOM 2293 N N . GLY A 1 297 ? 0.960 -8.010 16.229 1.00 84.44 297 GLY A N 1
ATOM 2294 C CA . GLY A 1 297 ? 1.747 -9.099 16.805 1.00 84.44 297 GLY A CA 1
ATOM 2295 C C . GLY A 1 297 ? 0.978 -9.988 17.789 1.00 84.44 297 GLY A C 1
ATOM 2296 O O . GLY A 1 297 ? 1.357 -11.151 17.963 1.00 84.44 297 GLY A O 1
ATOM 2297 N N . THR A 1 298 ? -0.107 -9.493 18.394 1.00 83.75 298 THR A N 1
ATOM 2298 C CA . THR A 1 298 ? -0.920 -10.233 19.377 1.00 83.75 298 THR A CA 1
ATOM 2299 C C . THR A 1 298 ? -2.131 -10.952 18.778 1.00 83.75 298 THR A C 1
ATOM 2301 O O . THR A 1 298 ? -2.795 -11.692 19.498 1.00 83.75 298 THR A O 1
ATOM 2304 N N . LEU A 1 299 ? -2.412 -10.788 17.477 1.00 85.81 299 LEU A N 1
ATOM 2305 C CA . LEU A 1 299 ? -3.535 -11.458 16.805 1.00 85.81 299 LEU A CA 1
ATOM 2306 C C . LEU A 1 299 ? -3.397 -12.988 16.877 1.00 85.81 299 LEU A C 1
ATOM 2308 O O . LEU A 1 299 ? -2.360 -13.529 16.492 1.00 85.81 299 LEU A O 1
ATOM 2312 N N . GLN A 1 300 ? -4.438 -13.676 17.337 1.00 80.56 300 GLN A N 1
ATOM 2313 C CA . GLN A 1 300 ? -4.511 -15.142 17.425 1.00 80.56 300 GLN A CA 1
ATOM 2314 C C . GLN A 1 300 ? -5.275 -15.755 16.242 1.00 80.56 300 GLN A C 1
ATOM 2316 O O . GLN A 1 300 ? -4.929 -16.839 15.780 1.00 80.56 300 GLN A O 1
ATOM 2321 N N . GLU A 1 301 ? -6.265 -15.032 15.720 1.00 83.94 301 GLU A N 1
ATOM 2322 C CA . GLU A 1 301 ? -7.088 -15.411 14.572 1.00 83.94 301 GLU A CA 1
ATOM 2323 C C . GLU A 1 301 ? -6.794 -14.536 13.342 1.00 83.94 301 GLU A C 1
ATOM 2325 O O . GLU A 1 301 ? -6.155 -13.484 13.460 1.00 83.94 301 GLU A O 1
ATOM 2330 N N . PRO A 1 302 ? -7.217 -14.951 12.133 1.00 89.50 302 PRO A N 1
ATOM 2331 C CA . PRO A 1 302 ? -7.111 -14.103 10.957 1.00 89.50 302 PRO A CA 1
ATOM 2332 C C . PRO A 1 302 ? -8.045 -12.884 11.057 1.00 89.50 302 PRO A C 1
ATOM 2334 O O . PRO A 1 302 ? -9.263 -13.016 11.173 1.00 89.50 302 PRO A O 1
ATOM 2337 N N . LEU A 1 303 ? -7.471 -11.686 10.953 1.00 93.75 303 LEU A N 1
ATOM 2338 C CA . LEU A 1 303 ? -8.196 -10.423 10.819 1.00 93.75 303 LEU A CA 1
ATOM 2339 C C . LEU A 1 303 ? -8.516 -10.173 9.341 1.00 93.75 303 LEU A C 1
ATOM 2341 O O . LEU A 1 303 ? -7.610 -10.133 8.512 1.00 93.75 303 LEU A O 1
ATOM 2345 N N . LEU A 1 304 ? -9.783 -9.957 9.005 1.00 94.62 304 LEU A N 1
ATOM 2346 C CA . LEU A 1 304 ? -10.208 -9.525 7.677 1.00 94.62 304 LEU A CA 1
ATOM 2347 C C . LEU A 1 304 ? -10.412 -8.007 7.670 1.00 94.62 304 LEU A C 1
ATOM 2349 O O . LEU A 1 304 ? -11.247 -7.483 8.405 1.00 94.62 304 LEU A O 1
ATOM 2353 N N . LEU A 1 305 ? -9.679 -7.318 6.798 1.00 96.56 305 LEU A N 1
ATOM 2354 C CA . LEU A 1 305 ? -9.900 -5.920 6.446 1.00 96.56 305 LEU A CA 1
ATOM 2355 C C . LEU A 1 305 ? -10.431 -5.863 5.013 1.00 96.56 305 LEU A C 1
ATOM 2357 O O . LEU A 1 305 ? -9.698 -6.144 4.064 1.00 96.56 305 LEU A O 1
ATOM 2361 N N . ARG A 1 306 ? -11.706 -5.519 4.832 1.00 95.12 306 ARG A N 1
ATOM 2362 C CA . ARG A 1 306 ? -12.335 -5.476 3.507 1.00 95.12 306 ARG A CA 1
ATOM 2363 C C . ARG A 1 306 ? -12.815 -4.068 3.176 1.00 95.12 306 ARG A C 1
ATOM 2365 O O . ARG A 1 306 ? -13.658 -3.529 3.877 1.00 95.12 306 ARG A O 1
ATOM 2372 N N . GLY A 1 307 ? -12.298 -3.486 2.099 1.00 94.56 307 GLY A N 1
ATOM 2373 C CA . GLY A 1 307 ? -12.750 -2.200 1.572 1.00 94.56 307 GLY A CA 1
ATOM 2374 C C . GLY A 1 307 ? -13.821 -2.380 0.499 1.00 94.56 307 GLY A C 1
ATOM 2375 O O . GLY A 1 307 ? -13.563 -3.031 -0.516 1.00 94.56 307 GLY A O 1
ATOM 2376 N N . TYR A 1 308 ? -14.991 -1.784 0.708 1.00 93.19 308 TYR A N 1
ATOM 2377 C CA . TYR A 1 308 ? -16.078 -1.709 -0.262 1.00 93.19 308 TYR A CA 1
ATOM 2378 C C . TYR A 1 308 ? -16.031 -0.345 -0.956 1.00 93.19 308 TYR A C 1
ATOM 2380 O O . TYR A 1 308 ? -16.464 0.664 -0.400 1.00 93.19 308 TYR A O 1
ATOM 2388 N N . PHE A 1 309 ? -15.473 -0.315 -2.169 1.00 92.12 309 PHE A N 1
ATOM 2389 C CA . PHE A 1 309 ? -15.258 0.916 -2.931 1.00 92.12 309 PHE A CA 1
ATOM 2390 C C . PHE A 1 309 ? -15.793 0.776 -4.351 1.00 92.12 309 PHE A C 1
ATOM 2392 O O . PHE A 1 309 ? -15.288 -0.030 -5.133 1.00 92.12 309 PHE A O 1
ATOM 2399 N N . SER A 1 310 ? -16.779 1.601 -4.700 1.00 88.56 310 SER A N 1
ATOM 2400 C CA . SER A 1 310 ? -17.320 1.643 -6.062 1.00 88.56 310 SER A CA 1
ATOM 2401 C C . SER A 1 310 ? -16.374 2.351 -7.031 1.00 88.56 310 SER A C 1
ATOM 2403 O O . SER A 1 310 ? -15.881 3.441 -6.733 1.00 88.56 310 SER A O 1
ATOM 2405 N N . GLU A 1 311 ? -16.165 1.789 -8.227 1.00 81.69 311 GLU A N 1
ATOM 2406 C CA . GLU A 1 311 ? -15.334 2.429 -9.261 1.00 81.69 311 GLU A CA 1
ATOM 2407 C C . GLU A 1 311 ? -15.902 3.771 -9.735 1.00 81.69 311 GLU A C 1
ATOM 2409 O O . GLU A 1 311 ? -15.151 4.713 -9.999 1.00 81.69 311 GLU A O 1
ATOM 2414 N N . ARG A 1 312 ? -17.233 3.874 -9.831 1.00 77.44 312 ARG A N 1
ATOM 2415 C CA . ARG A 1 312 ? -17.930 5.132 -10.124 1.00 77.44 312 ARG A CA 1
ATOM 2416 C C . ARG A 1 312 ? -18.385 5.760 -8.812 1.00 77.44 312 ARG A C 1
ATOM 2418 O O . ARG A 1 312 ? -19.400 5.367 -8.250 1.00 77.44 312 ARG A O 1
ATOM 2425 N N . THR A 1 313 ? -17.621 6.736 -8.336 1.00 80.25 313 THR A N 1
ATOM 2426 C CA . THR A 1 313 ? -17.884 7.464 -7.088 1.00 80.25 313 THR A CA 1
ATOM 2427 C C . THR A 1 313 ? -17.700 8.971 -7.284 1.00 80.25 313 THR A C 1
ATOM 2429 O O . THR A 1 313 ? -17.383 9.437 -8.380 1.00 80.25 313 THR A O 1
ATOM 2432 N N . HIS A 1 314 ? -17.913 9.754 -6.228 1.00 80.62 314 HIS A N 1
ATOM 2433 C CA . HIS A 1 314 ? -17.742 11.200 -6.268 1.00 80.62 314 HIS A CA 1
ATOM 2434 C C . HIS A 1 314 ? -16.276 11.592 -6.567 1.00 80.62 314 HIS A C 1
ATOM 2436 O O . HIS A 1 314 ? -15.362 10.996 -5.986 1.00 80.62 314 HIS A O 1
ATOM 2442 N N . PRO A 1 315 ? -16.013 12.620 -7.404 1.00 77.44 315 PRO A N 1
ATOM 2443 C CA . PRO A 1 315 ? -14.653 13.023 -7.781 1.00 77.44 315 PRO A CA 1
ATOM 2444 C C . PRO A 1 315 ? -13.753 13.404 -6.601 1.00 77.44 315 PRO A C 1
ATOM 2446 O O . PRO A 1 315 ? -12.546 13.232 -6.680 1.00 77.44 315 PRO A O 1
ATOM 2449 N N . LEU A 1 316 ? -14.338 13.871 -5.494 1.00 78.75 316 LEU A N 1
ATOM 2450 C CA . LEU A 1 316 ? -13.608 14.177 -4.252 1.00 78.75 316 LEU A CA 1
ATOM 2451 C C . LEU A 1 316 ? -13.225 12.932 -3.428 1.00 78.75 316 LEU A C 1
ATOM 2453 O O . LEU A 1 316 ? -12.380 13.024 -2.549 1.00 78.75 316 LEU A O 1
ATOM 2457 N N . LEU A 1 317 ? -13.832 11.772 -3.696 1.00 82.06 317 LEU A N 1
ATOM 2458 C CA . LEU A 1 317 ? -13.589 10.524 -2.958 1.00 82.06 317 LEU A CA 1
ATOM 2459 C C . LEU A 1 317 ? -12.677 9.567 -3.711 1.00 82.06 317 LEU A C 1
ATOM 2461 O O . LEU A 1 317 ? -11.877 8.863 -3.100 1.00 82.06 317 LEU A O 1
ATOM 2465 N N . SER A 1 318 ? -12.790 9.547 -5.042 1.00 81.00 318 SER A N 1
ATOM 2466 C CA . SER A 1 318 ? -11.963 8.709 -5.914 1.00 81.00 318 SER A CA 1
ATOM 2467 C C . SER A 1 318 ? -10.454 8.815 -5.606 1.00 81.00 318 SER A C 1
ATOM 2469 O O . SER A 1 318 ? -9.805 7.769 -5.553 1.00 81.00 318 SER A O 1
ATOM 2471 N N . PRO A 1 319 ? -9.888 10.004 -5.300 1.00 80.25 319 PRO A N 1
ATOM 2472 C CA . PRO A 1 319 ? -8.481 10.139 -4.925 1.00 80.25 319 PRO A CA 1
ATOM 2473 C C . PRO A 1 319 ? -8.101 9.519 -3.575 1.00 80.25 319 PRO A C 1
ATOM 2475 O O . PRO A 1 319 ? -6.924 9.253 -3.356 1.00 80.25 319 PRO A O 1
ATOM 2478 N N . LEU A 1 320 ? -9.060 9.287 -2.673 1.00 84.88 320 LEU A N 1
ATOM 2479 C CA . LEU A 1 320 ? -8.798 8.754 -1.330 1.00 84.88 320 LEU A CA 1
ATOM 2480 C C . LEU A 1 320 ? -8.686 7.222 -1.323 1.00 84.88 320 LEU A C 1
ATOM 2482 O O . LEU A 1 320 ? -7.979 6.653 -0.492 1.00 84.88 320 LEU A O 1
ATOM 2486 N N . VAL A 1 321 ? -9.355 6.543 -2.263 1.00 87.50 321 VAL A N 1
ATOM 2487 C CA . VAL A 1 321 ? -9.387 5.070 -2.350 1.00 87.50 321 VAL A CA 1
ATOM 2488 C C . VAL A 1 321 ? -7.989 4.450 -2.501 1.00 87.50 321 VAL A C 1
ATOM 2490 O O . VAL A 1 321 ? -7.712 3.479 -1.793 1.00 87.50 321 VAL A O 1
ATOM 2493 N N . PRO A 1 322 ? -7.083 4.959 -3.366 1.00 82.44 322 PRO A N 1
ATOM 2494 C CA . PRO A 1 322 ? -5.715 4.449 -3.448 1.00 82.44 322 PRO A CA 1
ATOM 2495 C C . PRO A 1 322 ? -4.973 4.530 -2.111 1.00 82.44 322 PRO A C 1
ATOM 2497 O O . PRO A 1 322 ? -4.377 3.541 -1.701 1.00 82.44 322 PRO A O 1
ATOM 2500 N N . THR A 1 323 ? -5.080 5.655 -1.398 1.00 81.56 323 THR A N 1
ATOM 2501 C CA . THR A 1 323 ? -4.444 5.836 -0.085 1.00 81.56 323 THR A CA 1
ATOM 2502 C C . THR A 1 323 ? -4.985 4.844 0.942 1.00 81.56 323 THR A C 1
ATOM 2504 O O . THR A 1 323 ? -4.205 4.235 1.673 1.00 81.56 323 THR A O 1
ATOM 2507 N N . ILE A 1 324 ? -6.304 4.605 0.961 1.00 89.56 324 ILE A N 1
ATOM 2508 C CA . ILE A 1 324 ? -6.893 3.589 1.842 1.00 89.56 324 ILE A CA 1
ATOM 2509 C C . ILE A 1 324 ? -6.381 2.193 1.489 1.00 89.56 324 ILE A C 1
ATOM 2511 O O . ILE A 1 324 ? -5.944 1.457 2.371 1.00 89.56 324 ILE A O 1
ATOM 2515 N N . ARG A 1 325 ? -6.419 1.822 0.205 1.00 88.38 325 ARG A N 1
ATOM 2516 C CA . ARG A 1 325 ? -5.929 0.523 -0.274 1.00 88.38 325 ARG A CA 1
ATOM 2517 C C . ARG A 1 325 ? -4.485 0.292 0.151 1.00 88.38 325 ARG A C 1
ATOM 2519 O O . ARG A 1 325 ? -4.161 -0.795 0.623 1.00 88.38 325 ARG A O 1
ATOM 2526 N N . ASP A 1 326 ? -3.641 1.297 -0.037 1.00 83.50 326 ASP A N 1
ATOM 2527 C CA . ASP A 1 326 ? -2.234 1.205 0.308 1.00 83.50 326 ASP A CA 1
ATOM 2528 C C . ASP A 1 326 ? -2.046 1.046 1.827 1.00 83.50 326 ASP A C 1
ATOM 2530 O O . ASP A 1 326 ? -1.296 0.169 2.244 1.00 83.50 326 ASP A O 1
ATOM 2534 N N . MET A 1 327 ? -2.788 1.797 2.652 1.00 88.06 327 MET A N 1
ATOM 2535 C CA . MET A 1 327 ? -2.767 1.637 4.111 1.00 88.06 327 MET A CA 1
ATOM 2536 C C . MET A 1 327 ? -3.198 0.229 4.537 1.00 88.06 327 MET A C 1
ATOM 2538 O O . MET A 1 327 ? -2.502 -0.412 5.315 1.00 88.06 327 MET A O 1
ATOM 2542 N N . LEU A 1 328 ? -4.309 -0.298 4.010 1.00 91.69 328 LEU A N 1
ATOM 2543 C CA . LEU A 1 328 ? -4.750 -1.661 4.332 1.00 91.69 328 LEU A CA 1
ATOM 2544 C C . LEU A 1 328 ? -3.670 -2.692 3.970 1.00 91.69 328 LEU A C 1
ATOM 2546 O O . LEU A 1 328 ? -3.375 -3.593 4.757 1.00 91.69 328 LEU A O 1
ATOM 2550 N N . GLU A 1 329 ? -3.027 -2.526 2.816 1.00 86.00 329 GLU A N 1
ATOM 2551 C CA . GLU A 1 329 ? -1.922 -3.382 2.389 1.00 86.00 329 GLU A CA 1
ATOM 2552 C C . GLU A 1 329 ? -0.723 -3.322 3.355 1.00 86.00 329 GLU A C 1
ATOM 2554 O O . GLU A 1 329 ? -0.090 -4.352 3.597 1.00 86.00 329 GLU A O 1
ATOM 2559 N N . GLU A 1 330 ? -0.453 -2.182 3.998 1.00 85.88 330 GLU A N 1
ATOM 2560 C CA . GLU A 1 330 ? 0.563 -2.092 5.056 1.00 85.88 330 GLU A CA 1
ATOM 2561 C C . GLU A 1 330 ? 0.234 -2.963 6.273 1.00 85.88 330 GLU A C 1
ATOM 2563 O O . GLU A 1 330 ? 1.111 -3.675 6.772 1.00 85.88 330 GLU A O 1
ATOM 2568 N N . TYR A 1 331 ? -1.030 -3.008 6.707 1.00 90.75 331 TYR A N 1
ATOM 2569 C CA . TYR A 1 331 ? -1.465 -3.921 7.777 1.00 90.75 331 TYR A CA 1
ATOM 2570 C C . TYR A 1 331 ? -1.258 -5.391 7.372 1.00 90.75 331 TYR A C 1
ATOM 2572 O O . TYR A 1 331 ? -0.799 -6.214 8.176 1.00 90.75 331 TYR A O 1
ATOM 2580 N N . ARG A 1 332 ? -1.528 -5.735 6.104 1.00 88.75 332 ARG A N 1
ATOM 2581 C CA . ARG A 1 332 ? -1.269 -7.077 5.553 1.00 88.75 332 ARG A CA 1
ATOM 2582 C C . ARG A 1 332 ? 0.215 -7.434 5.599 1.00 88.75 332 ARG A C 1
ATOM 2584 O O . ARG A 1 332 ? 0.578 -8.532 6.026 1.00 88.75 332 ARG A O 1
ATOM 2591 N N . ILE A 1 333 ? 1.077 -6.514 5.167 1.00 82.12 333 ILE A N 1
ATOM 2592 C CA . ILE A 1 333 ? 2.529 -6.713 5.116 1.00 82.12 333 ILE A CA 1
ATOM 2593 C C . ILE A 1 333 ? 3.101 -6.864 6.532 1.00 82.12 333 ILE A C 1
ATOM 2595 O O . ILE A 1 333 ? 3.882 -7.792 6.772 1.00 82.12 333 ILE A O 1
ATOM 2599 N N . ALA A 1 334 ? 2.689 -5.998 7.461 1.00 84.50 334 ALA A N 1
ATOM 2600 C CA . ALA A 1 334 ? 3.188 -5.959 8.833 1.00 84.50 334 ALA A CA 1
ATOM 2601 C C . ALA A 1 334 ? 2.746 -7.157 9.687 1.00 84.50 334 ALA A C 1
ATOM 2603 O O . ALA A 1 334 ? 3.503 -7.631 10.532 1.00 84.50 334 ALA A O 1
ATOM 2604 N N . SER A 1 335 ? 1.550 -7.695 9.443 1.00 84.75 335 SER A N 1
ATOM 2605 C CA . SER A 1 335 ? 0.987 -8.811 10.219 1.00 84.75 335 SER A CA 1
ATOM 2606 C C . SER A 1 335 ? 1.548 -10.198 9.882 1.00 84.75 335 SER A C 1
ATOM 2608 O O . SER A 1 335 ? 1.136 -11.190 10.484 1.00 84.75 335 SER A O 1
ATOM 2610 N N . ASN A 1 336 ? 2.459 -10.305 8.905 1.00 79.12 336 ASN A N 1
ATOM 2611 C CA . ASN A 1 336 ? 3.021 -11.576 8.431 1.00 79.12 336 ASN A CA 1
ATOM 2612 C C . ASN A 1 336 ? 1.961 -12.643 8.071 1.00 79.12 336 ASN A C 1
ATOM 2614 O O . ASN A 1 336 ? 2.188 -13.834 8.270 1.00 79.12 336 ASN A O 1
ATOM 2618 N N . GLY A 1 337 ? 0.826 -12.218 7.504 1.00 79.19 337 GLY A N 1
ATOM 2619 C CA . GLY A 1 337 ? -0.233 -13.113 7.021 1.00 79.19 337 GLY A CA 1
ATOM 2620 C C . GLY A 1 337 ? -1.382 -13.357 8.002 1.00 79.19 337 GLY A C 1
ATOM 2621 O O . GLY A 1 337 ? -2.304 -14.085 7.654 1.00 79.19 337 GLY A O 1
ATOM 2622 N N . ARG A 1 338 ? -1.369 -12.741 9.195 1.00 87.44 338 ARG A N 1
ATOM 2623 C CA . ARG A 1 338 ? -2.527 -12.762 10.112 1.00 87.44 338 ARG A CA 1
ATOM 2624 C C . ARG A 1 338 ? -3.634 -11.793 9.700 1.00 87.44 338 ARG A C 1
ATOM 2626 O O . ARG A 1 338 ? -4.759 -11.940 10.152 1.00 87.44 338 ARG A O 1
ATOM 2633 N N . VAL A 1 339 ? -3.333 -10.811 8.853 1.00 93.75 339 VAL A N 1
ATOM 2634 C CA . VAL A 1 339 ? -4.327 -9.904 8.272 1.00 93.75 339 VAL A CA 1
ATOM 2635 C C . VAL A 1 339 ? -4.535 -10.266 6.808 1.00 93.75 339 VAL A C 1
ATOM 2637 O O . VAL A 1 339 ? -3.574 -10.362 6.044 1.00 93.75 339 VAL A O 1
ATOM 2640 N N . THR A 1 340 ? -5.793 -10.439 6.420 1.00 92.81 340 THR A N 1
ATOM 2641 C CA . THR A 1 340 ? -6.235 -10.588 5.032 1.00 92.81 340 THR A CA 1
ATOM 2642 C C . THR A 1 340 ? -6.868 -9.280 4.585 1.00 92.81 340 THR A C 1
ATOM 2644 O O . THR A 1 340 ? -7.705 -8.729 5.297 1.00 92.81 340 THR A O 1
ATOM 2647 N N . VAL A 1 341 ? -6.464 -8.783 3.416 1.00 93.19 341 VAL A N 1
ATOM 2648 C CA . VAL A 1 341 ? -7.001 -7.549 2.835 1.00 93.19 341 VAL A CA 1
ATOM 2649 C C . VAL A 1 341 ? -7.737 -7.869 1.550 1.00 93.19 341 VAL A C 1
ATOM 2651 O O . VAL A 1 341 ? -7.184 -8.519 0.664 1.00 93.19 341 VAL A O 1
ATOM 2654 N N . GLU A 1 342 ? -8.965 -7.375 1.435 1.00 92.12 342 GLU A N 1
ATOM 2655 C CA . GLU A 1 342 ? -9.787 -7.514 0.238 1.00 92.12 342 GLU A CA 1
ATOM 2656 C C . GLU A 1 342 ? -10.327 -6.152 -0.194 1.00 92.12 342 GLU A C 1
ATOM 2658 O O . GLU A 1 342 ? -10.866 -5.409 0.618 1.00 92.12 342 GLU A O 1
ATOM 2663 N N . ILE A 1 343 ? -10.220 -5.826 -1.482 1.00 91.06 343 ILE A N 1
ATOM 2664 C CA . ILE A 1 343 ? -10.878 -4.650 -2.058 1.00 91.06 343 ILE A CA 1
ATOM 2665 C C . ILE A 1 343 ? -11.923 -5.138 -3.045 1.00 91.06 343 ILE A C 1
ATOM 2667 O O . ILE A 1 343 ? -11.602 -5.880 -3.975 1.00 91.06 343 ILE A O 1
ATOM 2671 N N . VAL A 1 344 ? -13.163 -4.727 -2.824 1.00 89.75 344 VAL A N 1
ATOM 2672 C CA . VAL A 1 344 ? -14.327 -5.201 -3.561 1.00 89.75 344 VAL A CA 1
ATOM 2673 C C . VAL A 1 344 ? -15.100 -3.994 -4.063 1.00 89.75 344 VAL A C 1
ATOM 2675 O O . VAL A 1 344 ? -15.318 -3.043 -3.317 1.00 89.75 344 VAL A O 1
ATOM 2678 N N . ASP A 1 345 ? -15.524 -4.052 -5.322 1.00 90.19 345 ASP A N 1
ATOM 2679 C CA . ASP A 1 345 ? -16.575 -3.179 -5.835 1.00 90.19 345 ASP A CA 1
ATOM 2680 C C . ASP A 1 345 ? -17.898 -3.956 -5.772 1.00 90.19 345 ASP A C 1
ATOM 2682 O O . ASP A 1 345 ? -18.075 -4.882 -6.573 1.00 90.19 345 ASP A O 1
ATOM 2686 N N . PRO A 1 346 ? -18.813 -3.629 -4.836 1.00 87.50 346 PRO A N 1
ATOM 2687 C CA . PRO A 1 346 ? -20.110 -4.297 -4.731 1.00 87.50 346 PRO A CA 1
ATOM 2688 C C . PRO A 1 346 ? -20.887 -4.315 -6.048 1.00 87.50 346 PRO A C 1
ATOM 2690 O O . PRO A 1 346 ? -21.516 -5.313 -6.370 1.00 87.50 346 PRO A O 1
ATOM 2693 N N . ALA A 1 347 ? -20.758 -3.275 -6.879 1.00 84.06 347 ALA A N 1
ATOM 2694 C CA . ALA A 1 347 ? -21.490 -3.184 -8.141 1.00 84.06 347 ALA A CA 1
ATOM 2695 C C . ALA A 1 347 ? -21.056 -4.233 -9.185 1.00 84.06 347 ALA A C 1
ATOM 2697 O O . ALA A 1 347 ? -21.731 -4.413 -10.200 1.00 84.06 347 ALA A O 1
ATOM 2698 N N . LYS A 1 348 ? -19.914 -4.902 -8.975 1.00 86.81 348 LYS A N 1
ATOM 2699 C CA . LYS A 1 348 ? -19.394 -5.957 -9.860 1.00 86.81 348 LYS A CA 1
ATOM 2700 C C . LYS A 1 348 ? -19.631 -7.368 -9.332 1.00 86.81 348 LYS A C 1
ATOM 2702 O O . LYS A 1 348 ? -19.468 -8.315 -10.098 1.00 86.81 348 LYS A O 1
ATOM 2707 N N . ASP A 1 349 ? -19.976 -7.506 -8.056 1.00 86.75 349 ASP A N 1
ATOM 2708 C CA . ASP A 1 349 ? -20.080 -8.787 -7.361 1.00 86.75 349 ASP A CA 1
ATOM 2709 C C . ASP A 1 349 ? -21.366 -8.818 -6.512 1.00 86.75 349 ASP A C 1
ATOM 2711 O O . ASP A 1 349 ? -21.351 -8.397 -5.350 1.00 86.75 349 ASP A O 1
ATOM 2715 N N . PRO A 1 350 ? -22.484 -9.314 -7.083 1.00 88.94 350 PRO A N 1
ATOM 2716 C CA . PRO A 1 350 ? -23.782 -9.334 -6.407 1.00 88.94 350 PRO A CA 1
ATOM 2717 C C . PRO A 1 350 ? -23.791 -10.135 -5.099 1.00 88.94 350 PRO A C 1
ATOM 2719 O O . PRO A 1 350 ? -24.570 -9.829 -4.198 1.00 88.94 350 PRO A O 1
ATOM 2722 N N . GLU A 1 351 ? -22.939 -11.161 -4.972 1.00 89.75 351 GLU A N 1
ATOM 2723 C CA . GLU A 1 351 ? -22.849 -11.955 -3.742 1.00 89.75 351 GLU A CA 1
ATOM 2724 C C . GLU A 1 351 ? -22.244 -11.122 -2.611 1.00 89.75 351 GLU A C 1
ATOM 2726 O O . GLU A 1 351 ? -22.775 -11.091 -1.498 1.00 89.75 351 GLU A O 1
ATOM 2731 N N . LYS A 1 352 ? -21.169 -10.384 -2.907 1.00 88.00 352 LYS A N 1
ATOM 2732 C CA . LYS A 1 352 ? -20.531 -9.501 -1.924 1.00 88.00 352 LYS A CA 1
ATOM 2733 C C . LYS A 1 352 ? -21.346 -8.248 -1.629 1.00 88.00 352 LYS A C 1
ATOM 2735 O O . LYS A 1 352 ? -21.267 -7.742 -0.512 1.00 88.00 352 LYS A O 1
ATOM 2740 N N . GLU A 1 353 ? -22.138 -7.762 -2.582 1.00 89.50 353 GLU A N 1
ATOM 2741 C CA . GLU A 1 353 ? -23.127 -6.704 -2.343 1.00 89.50 353 GLU A CA 1
ATOM 2742 C C . GLU A 1 353 ? -24.205 -7.170 -1.355 1.00 89.50 353 GLU A C 1
ATOM 2744 O O . GLU A 1 353 ? -24.479 -6.487 -0.366 1.00 89.50 353 GLU A O 1
ATOM 2749 N N . ALA A 1 354 ? -24.755 -8.373 -1.556 1.00 89.00 354 ALA A N 1
ATOM 2750 C CA . ALA A 1 354 ? -25.725 -8.956 -0.636 1.00 89.00 354 ALA A CA 1
ATOM 2751 C C . ALA A 1 354 ? -25.128 -9.177 0.765 1.00 89.00 354 ALA A C 1
ATOM 2753 O O . ALA A 1 354 ? -25.768 -8.814 1.750 1.00 89.00 354 ALA A O 1
ATOM 2754 N N . GLU A 1 355 ? -23.898 -9.698 0.870 1.00 89.31 355 GLU A N 1
ATOM 2755 C CA . GLU A 1 355 ? -23.189 -9.846 2.154 1.00 89.31 355 GLU A CA 1
ATOM 2756 C C . GLU A 1 355 ? -23.007 -8.482 2.851 1.00 89.31 355 GLU A C 1
ATOM 2758 O O . GLU A 1 355 ? -23.316 -8.330 4.035 1.00 89.31 355 GLU A O 1
ATOM 2763 N N . ALA A 1 356 ? -22.565 -7.458 2.112 1.00 88.75 356 ALA A N 1
ATOM 2764 C CA . ALA A 1 356 ? -22.367 -6.105 2.631 1.00 88.75 356 ALA A CA 1
ATOM 2765 C C . ALA A 1 356 ? -23.663 -5.516 3.210 1.00 88.75 356 ALA A C 1
ATOM 2767 O O . ALA A 1 356 ? -23.677 -5.040 4.347 1.00 88.75 356 ALA A O 1
ATOM 2768 N N . THR A 1 357 ? -24.757 -5.592 2.456 1.00 89.12 357 THR A N 1
ATOM 2769 C CA . THR A 1 357 ? -26.042 -4.976 2.803 1.00 89.12 357 THR A CA 1
ATOM 2770 C C . THR A 1 357 ? -26.829 -5.776 3.842 1.00 89.12 357 THR A C 1
ATOM 2772 O O . THR A 1 357 ? -27.401 -5.178 4.753 1.00 89.12 357 THR A O 1
ATOM 2775 N N . GLN A 1 358 ? -26.861 -7.108 3.739 1.00 89.44 358 GLN A N 1
ATOM 2776 C CA . GLN A 1 358 ? -27.680 -7.963 4.607 1.00 89.44 358 GLN A CA 1
ATOM 2777 C C . GLN A 1 358 ? -26.970 -8.342 5.908 1.00 89.44 358 GLN A C 1
ATOM 2779 O O . GLN A 1 358 ? -27.612 -8.381 6.955 1.00 89.44 358 GLN A O 1
ATOM 2784 N N . THR A 1 359 ? -25.665 -8.628 5.863 1.00 86.75 359 THR A N 1
ATOM 2785 C CA . THR A 1 359 ? -24.912 -9.092 7.040 1.00 86.75 359 THR A CA 1
ATOM 2786 C C . THR A 1 359 ? -24.284 -7.934 7.801 1.00 86.75 359 THR A C 1
ATOM 2788 O O . THR A 1 359 ? -24.393 -7.873 9.023 1.00 86.75 359 THR A O 1
ATOM 2791 N N . TYR A 1 360 ? -23.646 -6.997 7.095 1.00 87.62 360 TYR A N 1
ATOM 2792 C CA . TYR A 1 360 ? -22.875 -5.925 7.737 1.00 87.62 360 TYR A CA 1
ATOM 2793 C C . TYR A 1 360 ? -23.588 -4.568 7.756 1.00 87.62 360 TYR A C 1
ATOM 2795 O O . TYR A 1 360 ? -23.064 -3.619 8.331 1.00 87.62 360 TYR A O 1
ATOM 2803 N N . GLY A 1 361 ? -24.780 -4.460 7.159 1.00 86.81 361 GLY A N 1
ATOM 2804 C CA . GLY A 1 361 ? -25.573 -3.227 7.153 1.00 86.81 361 GLY A CA 1
ATOM 2805 C C . GLY A 1 361 ? -24.972 -2.091 6.318 1.00 86.81 361 GLY A C 1
ATOM 2806 O O . GLY A 1 361 ? -25.349 -0.935 6.502 1.00 86.81 361 GLY A O 1
ATOM 2807 N N . ILE A 1 362 ? -24.054 -2.401 5.400 1.00 90.50 362 ILE A N 1
ATOM 2808 C CA . ILE A 1 362 ? -23.403 -1.427 4.525 1.00 90.50 362 ILE A CA 1
ATOM 2809 C C . ILE A 1 362 ? -24.351 -1.104 3.366 1.00 90.50 362 ILE A C 1
ATOM 2811 O O . ILE A 1 362 ? -24.688 -1.965 2.548 1.00 90.50 362 ILE A O 1
ATOM 2815 N N . GLN A 1 363 ? -24.786 0.152 3.308 1.00 88.62 363 GLN A N 1
ATOM 2816 C CA . GLN A 1 363 ? -25.739 0.649 2.319 1.00 88.62 363 GLN A CA 1
ATOM 2817 C C . GLN A 1 363 ? -25.050 1.616 1.353 1.00 88.62 363 GLN A C 1
ATOM 2819 O O . GLN A 1 363 ? -24.213 2.414 1.784 1.00 88.62 363 GLN A O 1
ATOM 2824 N N . PRO A 1 364 ? -25.417 1.608 0.062 1.00 89.44 364 PRO A N 1
ATOM 2825 C CA . PRO A 1 364 ? -24.858 2.554 -0.884 1.00 89.44 364 PRO A CA 1
ATOM 2826 C C . PRO A 1 364 ? -25.315 3.974 -0.547 1.00 89.44 364 PRO A C 1
ATOM 2828 O O . PRO A 1 364 ? -26.488 4.225 -0.262 1.00 89.44 364 PRO A O 1
ATOM 2831 N N . THR A 1 365 ? -24.392 4.927 -0.639 1.00 87.38 365 THR A N 1
ATOM 2832 C CA . THR A 1 365 ? -24.701 6.343 -0.448 1.00 87.38 365 THR A CA 1
ATOM 2833 C C . THR A 1 365 ? -25.009 6.987 -1.804 1.00 87.38 365 THR A C 1
ATOM 2835 O O . THR A 1 365 ? -24.181 6.897 -2.715 1.00 87.38 365 THR A O 1
ATOM 2838 N N . PRO A 1 366 ? -26.170 7.645 -1.981 1.00 86.12 366 PRO A N 1
ATOM 2839 C CA . PRO A 1 366 ? -26.480 8.361 -3.213 1.00 86.12 366 PRO A CA 1
ATOM 2840 C C . PRO A 1 366 ? -25.650 9.649 -3.300 1.00 86.12 366 PRO A C 1
ATOM 2842 O O . PRO A 1 366 ? -25.815 10.565 -2.493 1.00 86.12 366 PRO A O 1
ATOM 2845 N N . LEU A 1 367 ? -24.767 9.736 -4.295 1.00 81.94 367 LEU A N 1
ATOM 2846 C CA . LEU A 1 367 ? -23.877 10.876 -4.521 1.00 81.94 367 LEU A CA 1
ATOM 2847 C C . LEU A 1 367 ? -24.191 11.540 -5.859 1.00 81.94 367 LEU A C 1
ATOM 2849 O O . LEU A 1 367 ? -24.318 10.874 -6.883 1.00 81.94 367 LEU A O 1
ATOM 2853 N N . GLN A 1 368 ? -24.274 12.868 -5.880 1.00 77.38 368 GLN A N 1
ATOM 2854 C CA . GLN A 1 368 ? -24.347 13.609 -7.138 1.00 77.38 368 GLN A CA 1
ATOM 2855 C C . GLN A 1 368 ? -22.954 13.712 -7.753 1.00 77.38 368 GLN A C 1
ATOM 2857 O O . GLN A 1 368 ? -22.059 14.322 -7.179 1.00 77.38 368 GLN A O 1
ATOM 2862 N N . VAL A 1 369 ? -22.774 13.125 -8.931 1.00 69.50 369 VAL A N 1
ATOM 2863 C CA . VAL A 1 369 ? -21.522 13.151 -9.686 1.00 69.50 369 VAL A CA 1
ATOM 2864 C C . VAL A 1 369 ? -21.736 13.956 -10.957 1.00 69.50 369 VAL A C 1
ATOM 2866 O O . VAL A 1 369 ? -22.587 13.622 -11.781 1.00 69.50 369 VAL A O 1
ATOM 2869 N N . ALA A 1 370 ? -20.959 15.025 -11.118 1.00 63.50 370 ALA A N 1
ATOM 2870 C CA . ALA A 1 370 ? -20.879 15.780 -12.359 1.00 63.50 370 ALA A CA 1
ATOM 2871 C C . ALA A 1 370 ? -19.661 15.305 -13.160 1.00 63.50 370 ALA A C 1
ATOM 2873 O O . ALA A 1 370 ? -18.525 15.645 -12.838 1.00 63.50 370 ALA A O 1
ATOM 2874 N N . ASP A 1 371 ? -19.909 14.508 -14.197 1.00 58.22 371 ASP A N 1
ATOM 2875 C CA . ASP A 1 371 ? -18.911 14.166 -15.209 1.00 58.22 371 ASP A CA 1
ATOM 2876 C C . ASP A 1 371 ? -18.800 15.297 -16.243 1.00 58.22 371 ASP A C 1
ATOM 2878 O O . ASP A 1 371 ? -19.674 16.159 -16.360 1.00 58.22 371 ASP A O 1
ATOM 2882 N N . ARG A 1 372 ? -17.755 15.254 -17.082 1.00 57.25 372 ARG A N 1
ATOM 2883 C CA . ARG A 1 372 ? -17.504 16.234 -18.163 1.00 57.25 372 ARG A CA 1
ATOM 2884 C C . ARG A 1 372 ? -18.686 16.418 -19.141 1.00 57.25 372 ARG A C 1
ATOM 2886 O O . ARG A 1 372 ? -18.686 17.380 -19.904 1.00 57.25 372 ARG A O 1
ATOM 2893 N N . TYR A 1 373 ? -19.664 15.509 -19.126 1.00 55.78 373 TYR A N 1
ATOM 2894 C CA . TYR A 1 373 ? -20.806 15.465 -20.044 1.00 55.78 373 TYR A CA 1
ATOM 2895 C C . TYR A 1 373 ? -22.187 15.507 -19.362 1.00 55.78 373 TYR A C 1
ATOM 2897 O O . TYR A 1 373 ? -23.152 15.876 -20.027 1.00 55.78 373 TYR A O 1
ATOM 2905 N N . ALA A 1 374 ? -22.318 15.131 -18.081 1.00 62.88 374 ALA A N 1
ATOM 2906 C CA . ALA A 1 374 ? -23.614 15.057 -17.397 1.00 62.88 374 ALA A CA 1
ATOM 2907 C C . ALA A 1 374 ? -23.482 15.065 -15.865 1.00 62.88 374 ALA A C 1
ATOM 2909 O O . ALA A 1 374 ? -22.537 14.502 -15.317 1.00 62.88 374 ALA A O 1
ATOM 2910 N N . ALA A 1 375 ? -24.475 15.640 -15.181 1.00 71.38 375 ALA A N 1
ATOM 2911 C CA . ALA A 1 375 ? -24.693 15.436 -13.751 1.00 71.38 375 ALA A CA 1
ATOM 2912 C C . ALA A 1 375 ? -25.642 14.247 -13.549 1.00 71.38 375 ALA A C 1
ATOM 2914 O O . ALA A 1 375 ? -26.743 14.231 -14.097 1.00 71.38 375 ALA A O 1
ATOM 2915 N N . SER A 1 376 ? -25.213 13.246 -12.784 1.00 76.88 376 SER A N 1
ATOM 2916 C CA . SER A 1 376 ? -25.991 12.041 -12.481 1.00 76.88 376 SER A CA 1
ATOM 2917 C C . SER A 1 376 ? -25.880 11.689 -11.001 1.00 76.88 376 SER A C 1
ATOM 2919 O O . SER A 1 376 ? -24.857 11.954 -10.376 1.00 76.88 376 SER A O 1
ATOM 2921 N N . VAL A 1 377 ? -26.935 11.115 -10.425 1.00 81.94 377 VAL A N 1
ATOM 2922 C CA . VAL A 1 377 ? -26.867 10.533 -9.080 1.00 81.94 377 VAL A CA 1
ATOM 2923 C C . VAL A 1 377 ? -26.347 9.110 -9.221 1.00 81.94 377 VAL A C 1
ATOM 2925 O O . VAL A 1 377 ? -26.911 8.320 -9.977 1.00 81.94 377 VAL A O 1
ATOM 2928 N N . VAL A 1 378 ? -25.273 8.797 -8.507 1.00 82.38 378 VAL A N 1
ATOM 2929 C CA . VAL A 1 378 ? -24.626 7.488 -8.510 1.00 82.38 378 VAL A CA 1
ATOM 2930 C C . VAL A 1 378 ? -24.646 6.956 -7.084 1.00 82.38 378 VAL A C 1
ATOM 2932 O O . VAL A 1 378 ? -24.234 7.643 -6.152 1.00 82.38 378 VAL A O 1
ATOM 2935 N N . ASN A 1 379 ? -25.145 5.738 -6.915 1.00 86.69 379 ASN A N 1
ATOM 2936 C CA . ASN A 1 379 ? -25.103 5.024 -5.645 1.00 86.69 379 ASN A CA 1
ATOM 2937 C C . ASN A 1 379 ? -23.707 4.421 -5.489 1.00 86.69 379 ASN A C 1
ATOM 2939 O O . ASN A 1 379 ? -23.327 3.564 -6.284 1.00 86.69 379 ASN A O 1
ATOM 2943 N N . ALA A 1 380 ? -22.942 4.898 -4.510 1.00 87.62 380 ALA A N 1
ATOM 2944 C CA . ALA A 1 380 ? -21.556 4.491 -4.317 1.00 87.62 380 ALA A CA 1
ATOM 2945 C C . ALA A 1 380 ? -21.314 3.980 -2.894 1.00 87.62 380 ALA A C 1
ATOM 2947 O O . ALA A 1 380 ? -21.845 4.522 -1.923 1.00 87.62 380 ALA A O 1
ATOM 2948 N N . TYR A 1 381 ? -20.473 2.956 -2.793 1.00 90.44 381 TYR A N 1
ATOM 2949 C CA . TYR A 1 381 ? -19.964 2.413 -1.538 1.00 90.44 381 TYR A CA 1
ATOM 2950 C C . TYR A 1 381 ? -18.613 3.051 -1.196 1.00 90.44 381 TYR A C 1
ATOM 2952 O O . TYR A 1 381 ? -17.775 3.247 -2.090 1.00 90.44 381 TYR A O 1
ATOM 2960 N N . PHE A 1 382 ? -18.413 3.393 0.079 1.00 92.12 382 PHE A N 1
ATOM 2961 C CA . PHE A 1 382 ? -17.160 3.947 0.591 1.00 92.12 382 PHE A CA 1
ATOM 2962 C C . PHE A 1 382 ? -16.997 3.559 2.065 1.00 92.12 382 PHE A C 1
ATOM 2964 O O . PHE A 1 382 ? -17.121 4.383 2.973 1.00 92.12 382 PHE A O 1
ATOM 2971 N N . ASP A 1 383 ? -16.756 2.272 2.293 1.00 93.50 383 ASP A N 1
ATOM 2972 C CA . ASP A 1 383 ? -16.802 1.685 3.630 1.00 93.50 383 ASP A CA 1
ATOM 2973 C C . ASP A 1 383 ? -15.671 0.668 3.815 1.00 93.50 383 ASP A C 1
ATOM 2975 O O . ASP A 1 383 ? -15.258 -0.012 2.872 1.00 93.50 383 ASP A O 1
ATOM 2979 N N . ILE A 1 384 ? -15.166 0.539 5.041 1.00 95.44 384 ILE A N 1
ATOM 2980 C CA . ILE A 1 384 ? -14.178 -0.473 5.423 1.00 95.44 384 ILE A CA 1
ATOM 2981 C C . ILE A 1 384 ? -14.783 -1.367 6.499 1.00 95.44 384 ILE A C 1
ATOM 2983 O O . ILE A 1 384 ? -15.135 -0.911 7.581 1.00 95.44 384 ILE A O 1
ATOM 2987 N N . LEU A 1 385 ? -14.854 -2.661 6.220 1.00 95.19 385 LEU A N 1
ATOM 2988 C CA . LEU A 1 385 ? -15.211 -3.696 7.177 1.00 95.19 385 LEU A CA 1
ATOM 2989 C C . LEU A 1 385 ? -13.954 -4.214 7.880 1.00 95.19 385 LEU A C 1
ATOM 2991 O O . LEU A 1 385 ? -13.006 -4.662 7.232 1.00 95.19 385 LEU A O 1
ATOM 2995 N N . VAL A 1 386 ? -13.988 -4.215 9.208 1.00 95.62 386 VAL A N 1
ATOM 2996 C CA . VAL A 1 386 ? -12.995 -4.843 10.081 1.00 95.62 386 VAL A CA 1
ATOM 2997 C C . VAL A 1 386 ? -13.663 -6.029 10.763 1.00 95.62 386 VAL A C 1
ATOM 2999 O O . VAL A 1 386 ? -14.578 -5.840 11.557 1.00 95.62 386 VAL A O 1
ATOM 3002 N N . ARG A 1 387 ? -13.224 -7.254 10.467 1.00 92.38 387 ARG A N 1
ATOM 3003 C CA . ARG A 1 387 ? -13.792 -8.486 11.037 1.00 92.38 387 ARG A CA 1
ATOM 3004 C C . ARG A 1 387 ? -12.707 -9.353 11.662 1.00 92.38 387 ARG A C 1
ATOM 3006 O O . ARG A 1 387 ? -11.693 -9.628 11.026 1.00 92.38 387 ARG A O 1
ATOM 3013 N N . TYR A 1 388 ? -12.947 -9.830 12.876 1.00 89.50 388 TYR A N 1
ATOM 3014 C CA . TYR A 1 388 ? -12.065 -10.741 13.601 1.00 89.50 388 TYR A CA 1
ATOM 3015 C C . TYR A 1 388 ? -12.923 -11.824 14.266 1.00 89.50 388 TYR A C 1
ATOM 3017 O O . TYR A 1 388 ? -13.745 -11.529 15.138 1.00 89.50 388 TYR A O 1
ATOM 3025 N N . GLY A 1 389 ? -12.803 -13.058 13.770 1.00 84.25 389 GLY A N 1
ATOM 3026 C CA . GLY A 1 389 ? -13.722 -14.152 14.087 1.00 84.25 389 GLY A CA 1
ATOM 3027 C C . GLY A 1 389 ? -15.188 -13.768 13.837 1.00 84.25 389 GLY A C 1
ATOM 3028 O O . GLY A 1 389 ? -15.554 -13.421 12.712 1.00 84.25 389 GLY A O 1
ATOM 3029 N N . ASN A 1 390 ? -16.017 -13.793 14.887 1.00 78.31 390 ASN A N 1
ATOM 3030 C CA . ASN A 1 390 ? -17.449 -13.453 14.826 1.00 78.31 390 ASN A CA 1
ATOM 3031 C C . ASN A 1 390 ? -17.757 -11.975 15.117 1.00 78.31 390 ASN A C 1
ATOM 3033 O O . ASN A 1 390 ? -18.909 -11.561 15.011 1.00 78.31 390 ASN A O 1
ATOM 3037 N N . GLN A 1 391 ? -16.759 -11.186 15.517 1.00 83.81 391 GLN A N 1
ATOM 3038 C CA . GLN A 1 391 ? -16.935 -9.760 15.770 1.00 83.81 391 GLN A CA 1
ATOM 3039 C C . GLN A 1 391 ? -16.601 -8.970 14.510 1.00 83.81 391 GLN A C 1
ATOM 3041 O O . GLN A 1 391 ? -15.656 -9.294 13.783 1.00 83.81 391 GLN A O 1
ATOM 3046 N N . TYR A 1 392 ? -17.362 -7.909 14.260 1.00 89.50 392 TYR A N 1
ATOM 3047 C CA . TYR A 1 392 ? -17.097 -7.000 13.159 1.00 89.50 392 TYR A CA 1
ATOM 3048 C C . TYR A 1 392 ? -17.492 -5.569 13.501 1.00 89.50 392 TYR A C 1
ATOM 3050 O O . TYR A 1 392 ? -18.360 -5.323 14.336 1.00 89.50 392 TYR A O 1
ATOM 3058 N N . GLU A 1 393 ? -16.860 -4.629 12.815 1.00 90.62 393 GLU A N 1
ATOM 3059 C CA . GLU A 1 393 ? -17.221 -3.222 12.839 1.00 90.62 393 GLU A CA 1
ATOM 3060 C C . GLU A 1 393 ? -16.983 -2.613 11.451 1.00 90.62 393 GLU A C 1
ATOM 3062 O O . GLU A 1 393 ? -16.086 -3.036 10.716 1.00 90.62 393 GLU A O 1
ATOM 3067 N N . THR A 1 394 ? -17.810 -1.642 11.071 1.00 92.31 394 THR A N 1
ATOM 3068 C CA . THR A 1 394 ? -17.752 -0.968 9.769 1.00 92.31 394 THR A CA 1
ATOM 3069 C C . THR A 1 394 ? -17.402 0.502 9.953 1.00 92.31 394 THR A C 1
ATOM 3071 O O . THR A 1 394 ? -18.062 1.193 10.725 1.00 92.31 394 THR A O 1
ATOM 3074 N N . LEU A 1 395 ? -16.403 0.977 9.217 1.00 91.25 395 LEU A N 1
ATOM 3075 C CA . LEU A 1 395 ? -16.030 2.385 9.115 1.00 91.25 395 LEU A CA 1
ATOM 3076 C C . LEU A 1 395 ? -16.619 2.956 7.831 1.00 91.25 395 LEU A C 1
ATOM 3078 O O . LEU A 1 395 ? -16.248 2.510 6.745 1.00 91.25 395 LEU A O 1
ATOM 3082 N N . GLY A 1 396 ? -17.516 3.928 7.953 1.00 89.19 396 GLY A N 1
ATOM 3083 C CA . GLY A 1 396 ? -18.183 4.540 6.806 1.00 89.19 396 GLY A CA 1
ATOM 3084 C C . GLY A 1 396 ? -17.683 5.950 6.504 1.00 89.19 396 GLY A C 1
ATOM 3085 O O . GLY A 1 396 ? -16.690 6.437 7.050 1.00 89.19 396 GLY A O 1
ATOM 3086 N N . PHE A 1 397 ? -18.441 6.661 5.668 1.00 82.06 397 PHE A N 1
ATOM 3087 C CA . PHE A 1 397 ? -18.167 8.046 5.264 1.00 82.06 397 PHE A CA 1
ATOM 3088 C C . PHE A 1 397 ? -17.796 8.994 6.410 1.00 82.06 397 PHE A C 1
ATOM 3090 O O . PHE A 1 397 ? -16.882 9.800 6.277 1.00 82.06 397 PHE A O 1
ATOM 3097 N N . ARG A 1 398 ? -18.529 8.928 7.526 1.00 79.88 398 ARG A N 1
ATOM 3098 C CA . ARG A 1 398 ? -18.357 9.851 8.661 1.00 79.88 398 ARG A CA 1
ATOM 3099 C C . ARG A 1 398 ? -17.093 9.581 9.465 1.00 79.88 398 ARG A C 1
ATOM 3101 O O . ARG A 1 398 ? -16.589 10.492 10.117 1.00 79.88 398 ARG A O 1
ATOM 3108 N N . ASP A 1 399 ? -16.615 8.346 9.422 1.00 83.38 399 ASP A N 1
ATOM 3109 C CA . ASP A 1 399 ? -15.444 7.925 10.177 1.00 83.38 399 ASP A CA 1
ATOM 3110 C C . ASP A 1 399 ? -14.179 8.228 9.375 1.00 83.38 399 ASP A C 1
ATOM 3112 O O . ASP A 1 399 ? -13.214 8.763 9.909 1.00 83.38 399 ASP A O 1
ATOM 3116 N N . LEU A 1 400 ? -14.215 7.959 8.066 1.00 86.00 400 LEU A N 1
ATOM 3117 C CA . LEU A 1 400 ? -13.039 8.016 7.200 1.00 86.00 400 LEU A CA 1
ATOM 3118 C C . LEU A 1 400 ? -12.699 9.426 6.704 1.00 86.00 400 LEU A C 1
ATOM 3120 O O . LEU A 1 400 ? -11.538 9.695 6.393 1.00 86.00 400 LEU A O 1
ATOM 3124 N N . ILE A 1 401 ? -13.689 10.316 6.590 1.00 86.12 401 ILE A N 1
ATOM 3125 C CA . ILE A 1 401 ? -13.555 11.572 5.845 1.00 86.12 401 ILE A CA 1
ATOM 3126 C C . ILE A 1 401 ? -13.773 12.793 6.740 1.00 86.12 401 ILE A C 1
ATOM 3128 O O . ILE A 1 401 ? -14.732 12.871 7.505 1.00 86.12 401 ILE A O 1
ATOM 3132 N N . GLU A 1 402 ? -12.915 13.798 6.569 1.00 83.31 402 GLU A N 1
ATOM 3133 C CA . GLU A 1 402 ? -13.123 15.158 7.055 1.00 83.31 402 GLU A CA 1
ATOM 3134 C C . GLU A 1 402 ? -13.446 16.089 5.891 1.00 83.31 402 GLU A C 1
ATOM 3136 O O . GLU A 1 402 ? -12.804 16.035 4.838 1.00 83.31 402 GLU A O 1
ATOM 3141 N N . VAL A 1 403 ? -14.421 16.973 6.097 1.00 81.88 403 VAL A N 1
ATOM 3142 C CA . VAL A 1 403 ? -14.770 18.017 5.134 1.00 81.88 403 VAL A CA 1
ATOM 3143 C C . VAL A 1 403 ? -14.380 19.362 5.722 1.00 81.88 403 VAL A C 1
ATOM 3145 O O . VAL A 1 403 ? -14.997 19.828 6.681 1.00 81.88 403 VAL A O 1
ATOM 3148 N N . GLN A 1 404 ? -13.365 19.993 5.137 1.00 73.69 404 GLN A N 1
ATOM 3149 C CA . GLN A 1 404 ? -12.921 21.321 5.536 1.00 73.69 404 GLN A CA 1
ATOM 3150 C C . GLN A 1 404 ? -13.492 22.380 4.582 1.00 73.69 404 GLN A C 1
ATOM 3152 O O . GLN A 1 404 ? -13.409 22.240 3.357 1.00 73.69 404 GLN A O 1
ATOM 3157 N N . PRO A 1 405 ? -14.092 23.460 5.111 1.00 69.00 405 PRO A N 1
ATOM 3158 C CA . PRO A 1 405 ? -14.577 24.548 4.280 1.00 69.00 405 PRO A CA 1
ATOM 3159 C C . PRO A 1 405 ? -13.395 25.343 3.710 1.00 69.00 405 PRO A C 1
ATOM 3161 O O . PRO A 1 405 ? -12.615 25.950 4.446 1.00 69.00 405 PRO A O 1
ATOM 3164 N N . THR A 1 406 ? -13.273 25.380 2.382 1.00 67.62 406 THR A N 1
ATOM 3165 C CA . THR A 1 406 ? -12.251 26.186 1.697 1.00 67.62 406 THR A CA 1
ATOM 3166 C C . THR A 1 406 ? -12.749 27.615 1.478 1.00 67.62 406 THR A C 1
ATOM 3168 O O . THR A 1 406 ? -13.935 27.843 1.240 1.00 67.62 406 THR A O 1
ATOM 3171 N N . ARG A 1 407 ? -11.836 28.602 1.456 1.00 63.12 407 ARG A N 1
ATOM 3172 C CA . ARG A 1 407 ? -12.152 30.016 1.137 1.00 63.12 407 ARG A CA 1
ATOM 3173 C C . ARG A 1 407 ? -12.831 30.215 -0.229 1.00 63.12 407 ARG A C 1
ATOM 3175 O O . ARG A 1 407 ? -13.431 31.258 -0.454 1.00 63.12 407 ARG A O 1
ATOM 3182 N N . SER A 1 408 ? -12.727 29.239 -1.132 1.00 61.53 408 SER A N 1
ATOM 3183 C CA . SER A 1 408 ? -13.363 29.216 -2.455 1.00 61.53 408 SER A CA 1
ATOM 3184 C C . SER A 1 408 ? -14.824 28.744 -2.443 1.00 61.53 408 SER A C 1
ATOM 3186 O O . SER A 1 408 ? -15.463 28.758 -3.491 1.00 61.53 408 SER A O 1
ATOM 3188 N N . GLY A 1 409 ? -15.356 28.299 -1.297 1.00 60.62 409 GLY A N 1
ATOM 3189 C CA . GLY A 1 409 ? -16.712 27.753 -1.181 1.00 60.62 409 GLY A CA 1
ATOM 3190 C C . GLY A 1 409 ? -16.867 26.303 -1.660 1.00 60.62 409 GLY A C 1
ATOM 3191 O O . GLY A 1 409 ? -17.946 25.739 -1.512 1.00 60.62 409 GLY A O 1
ATOM 3192 N N . GLN A 1 410 ? -15.811 25.678 -2.195 1.00 63.62 410 GLN A N 1
ATOM 3193 C CA . GLN A 1 410 ? -15.797 24.241 -2.489 1.00 63.62 410 GLN A CA 1
ATOM 3194 C C . GLN A 1 410 ? -15.291 23.447 -1.269 1.00 63.62 410 GLN A C 1
ATOM 3196 O O . GLN A 1 410 ? -14.269 23.829 -0.686 1.00 63.62 410 GLN A O 1
ATOM 3201 N N . PRO A 1 411 ? -15.987 22.368 -0.861 1.00 68.94 411 PRO A N 1
ATOM 3202 C CA . PRO A 1 411 ? -15.546 21.522 0.245 1.00 68.94 411 PRO A CA 1
ATOM 3203 C C . PRO A 1 411 ? -14.242 20.802 -0.124 1.00 68.94 411 PRO A C 1
ATOM 3205 O O . PRO A 1 411 ? -14.183 20.133 -1.155 1.00 68.94 411 PRO A O 1
ATOM 3208 N N . ASP A 1 412 ? -13.209 20.939 0.710 1.00 74.19 412 ASP A N 1
ATOM 3209 C CA . ASP A 1 412 ? -11.999 20.114 0.632 1.00 74.19 412 ASP A CA 1
ATOM 3210 C C . ASP A 1 412 ? -12.239 18.846 1.452 1.00 74.19 412 ASP A C 1
ATOM 3212 O O . ASP A 1 412 ? -12.637 18.913 2.616 1.00 74.19 412 ASP A O 1
ATOM 3216 N N . VAL A 1 413 ? -12.059 17.693 0.820 1.00 80.31 413 VAL A N 1
ATOM 3217 C CA . VAL A 1 413 ? -12.412 16.386 1.374 1.00 80.31 413 VAL A CA 1
ATOM 3218 C C . VAL A 1 413 ? -11.128 15.593 1.531 1.00 80.31 413 VAL A C 1
ATOM 3220 O O . VAL A 1 413 ? -10.436 15.323 0.550 1.00 80.31 413 VAL A O 1
ATOM 3223 N N . ARG A 1 414 ? -10.796 15.222 2.767 1.00 82.44 414 ARG A N 1
ATOM 3224 C CA . ARG A 1 414 ? -9.557 14.504 3.091 1.00 82.44 414 ARG A CA 1
ATOM 3225 C C . ARG A 1 414 ? -9.837 13.340 4.024 1.00 82.44 414 ARG A C 1
ATOM 3227 O O . ARG A 1 414 ? -10.864 13.311 4.694 1.00 82.44 414 ARG A O 1
ATOM 3234 N N . LEU A 1 415 ? -8.912 12.386 4.078 1.00 83.38 415 LEU A N 1
ATOM 3235 C CA . LEU A 1 415 ? -8.930 11.377 5.134 1.00 83.38 415 LEU A CA 1
ATOM 3236 C C . LEU A 1 415 ? -8.624 12.051 6.478 1.00 83.38 415 LEU A C 1
ATOM 3238 O O . LEU A 1 415 ? -7.783 12.948 6.518 1.00 83.38 415 LEU A O 1
ATOM 3242 N N . ARG A 1 416 ? -9.296 11.624 7.555 1.00 82.44 416 ARG A N 1
ATOM 3243 C CA . ARG A 1 416 ? -9.011 12.089 8.928 1.00 82.44 416 ARG A CA 1
ATOM 3244 C C . ARG A 1 416 ? -7.664 11.555 9.412 1.00 82.44 416 ARG A C 1
ATOM 3246 O O . ARG A 1 416 ? -6.615 12.118 9.120 1.00 82.44 416 ARG A O 1
ATOM 3253 N N . ASN A 1 417 ? -7.684 10.447 10.147 1.00 84.81 417 ASN A N 1
ATOM 3254 C CA . ASN A 1 417 ? -6.495 9.733 10.575 1.00 84.81 417 ASN A CA 1
ATOM 3255 C C . ASN A 1 417 ? -6.751 8.239 10.404 1.00 84.81 417 ASN A C 1
ATOM 3257 O O . ASN A 1 417 ? -7.072 7.522 11.350 1.00 84.81 417 ASN A O 1
ATOM 3261 N N . LEU A 1 418 ? -6.616 7.792 9.156 1.00 87.94 418 LEU A N 1
ATOM 3262 C CA . LEU A 1 418 ? -6.979 6.441 8.749 1.00 87.94 418 LEU A CA 1
ATOM 3263 C C . LEU A 1 418 ? -6.285 5.360 9.592 1.00 87.94 418 LEU A C 1
ATOM 3265 O O . LEU A 1 418 ? -6.932 4.385 9.962 1.00 87.94 418 LEU A O 1
ATOM 3269 N N . GLU A 1 419 ? -4.999 5.523 9.923 1.00 88.88 419 GLU A N 1
ATOM 3270 C CA . GLU A 1 419 ? -4.285 4.552 10.763 1.00 88.88 419 GLU A CA 1
ATOM 3271 C C . GLU A 1 419 ? -4.877 4.499 12.176 1.00 88.88 419 GLU A C 1
ATOM 3273 O O . GLU A 1 419 ? -5.096 3.415 12.719 1.00 88.88 419 GLU A O 1
ATOM 3278 N N . TYR A 1 420 ? -5.157 5.655 12.782 1.00 86.88 420 TYR A N 1
ATOM 3279 C CA . TYR A 1 420 ? -5.755 5.707 14.112 1.00 86.88 420 TYR A CA 1
ATOM 3280 C C . TYR A 1 420 ? -7.141 5.055 14.125 1.00 86.88 420 TYR A C 1
ATOM 3282 O O . TYR A 1 420 ? -7.400 4.200 14.975 1.00 86.88 420 TYR A O 1
ATOM 3290 N N . ASP A 1 421 ? -8.001 5.399 13.163 1.00 88.75 421 ASP A N 1
ATOM 3291 C CA . ASP A 1 421 ? -9.372 4.888 13.082 1.00 88.75 421 ASP A CA 1
ATOM 3292 C C . ASP A 1 421 ? -9.396 3.375 12.819 1.00 88.75 421 ASP A C 1
ATOM 3294 O O . ASP A 1 421 ? -10.122 2.635 13.493 1.00 88.75 421 ASP A O 1
ATOM 3298 N N . LEU A 1 422 ? -8.532 2.882 11.923 1.00 91.88 422 LEU A N 1
ATOM 3299 C CA . LEU A 1 422 ? -8.340 1.447 11.704 1.00 91.88 422 LEU A CA 1
ATOM 3300 C C . LEU A 1 422 ? -7.814 0.761 12.962 1.00 91.88 422 LEU A C 1
ATOM 3302 O O . LEU A 1 422 ? -8.400 -0.217 13.412 1.00 91.88 422 LEU A O 1
ATOM 3306 N N . THR A 1 423 ? -6.748 1.274 13.573 1.00 90.75 423 THR A N 1
ATOM 3307 C CA . THR A 1 423 ? -6.128 0.657 14.758 1.00 90.75 423 THR A CA 1
ATOM 3308 C C . THR A 1 423 ? -7.093 0.605 15.929 1.00 90.75 423 THR A C 1
ATOM 3310 O O . THR A 1 423 ? -7.197 -0.426 16.590 1.00 90.75 423 THR A O 1
ATOM 3313 N N . ARG A 1 424 ? -7.848 1.679 16.172 1.00 88.25 424 ARG A N 1
ATOM 3314 C CA . ARG A 1 424 ? -8.879 1.736 17.213 1.00 88.25 424 ARG A CA 1
ATOM 3315 C C . ARG A 1 424 ? -10.006 0.743 16.947 1.00 88.25 424 ARG A C 1
ATOM 3317 O O . ARG A 1 424 ? -10.490 0.104 17.879 1.00 88.25 424 ARG A O 1
ATOM 3324 N N . THR A 1 425 ? -10.419 0.591 15.697 1.00 90.50 425 THR A N 1
ATOM 3325 C CA . THR A 1 425 ? -11.472 -0.356 15.307 1.00 90.50 425 THR A CA 1
ATOM 3326 C C . THR A 1 425 ? -10.987 -1.794 15.430 1.00 90.50 425 THR A C 1
ATOM 3328 O O . THR A 1 425 ? -11.630 -2.599 16.091 1.00 90.50 425 THR A O 1
ATOM 3331 N N . ILE A 1 426 ? -9.788 -2.106 14.937 1.00 90.94 426 ILE A N 1
ATOM 3332 C CA . ILE A 1 426 ? -9.149 -3.416 15.122 1.00 90.94 426 ILE A CA 1
ATOM 3333 C C . ILE A 1 426 ? -9.015 -3.726 16.609 1.00 90.94 426 ILE A C 1
ATOM 3335 O O . ILE A 1 426 ? -9.372 -4.814 17.038 1.00 90.94 426 ILE A O 1
ATOM 3339 N N . LYS A 1 427 ? -8.572 -2.758 17.415 1.00 86.56 427 LYS A N 1
ATOM 3340 C CA . LYS A 1 427 ? -8.489 -2.890 18.869 1.00 86.56 427 LYS A CA 1
ATOM 3341 C C . LYS A 1 427 ? -9.845 -3.289 19.466 1.00 86.56 427 LYS A C 1
ATOM 3343 O O . LYS A 1 427 ? -9.904 -4.236 20.243 1.00 86.56 427 LYS A O 1
ATOM 3348 N N . ARG A 1 428 ? -10.930 -2.608 19.085 1.00 82.62 428 ARG A N 1
ATOM 3349 C CA . ARG A 1 428 ? -12.292 -2.905 19.560 1.00 82.62 428 ARG A CA 1
ATOM 3350 C C . ARG A 1 428 ? -12.775 -4.287 19.136 1.00 82.62 428 ARG A C 1
ATOM 3352 O O . ARG A 1 428 ? -13.249 -5.030 19.987 1.00 82.62 428 ARG A O 1
ATOM 3359 N N . VAL A 1 429 ? -12.602 -4.660 17.871 1.00 86.81 429 VAL A N 1
ATOM 3360 C CA . VAL A 1 429 ? -13.050 -5.963 17.360 1.00 86.81 429 VAL A CA 1
ATOM 3361 C C . VAL A 1 429 ? -12.210 -7.107 17.950 1.00 86.81 429 VAL A C 1
ATOM 3363 O O . VAL A 1 429 ? -12.767 -8.119 18.361 1.00 86.81 429 VAL A O 1
ATOM 3366 N N . VAL A 1 430 ? -10.890 -6.937 18.084 1.00 83.44 430 VAL A N 1
ATOM 3367 C CA . VAL A 1 430 ? -9.980 -7.944 18.664 1.00 83.44 430 VAL A CA 1
ATOM 3368 C C . VAL A 1 430 ? -10.217 -8.133 20.162 1.00 83.44 430 VAL A C 1
ATOM 3370 O O . VAL A 1 430 ? -10.255 -9.269 20.619 1.00 83.44 430 VAL A O 1
ATOM 3373 N N . TYR A 1 431 ? -10.406 -7.058 20.937 1.00 75.38 431 TYR A N 1
ATOM 3374 C CA . TYR A 1 431 ? -10.714 -7.186 22.370 1.00 75.38 431 TYR A CA 1
ATOM 3375 C C . TYR A 1 431 ? -12.174 -7.567 22.640 1.00 75.38 431 TYR A C 1
ATOM 3377 O O . TYR A 1 431 ? -12.456 -8.197 23.657 1.00 75.38 431 TYR A O 1
ATOM 3385 N N . GLY A 1 432 ? -13.098 -7.205 21.747 1.00 67.19 432 GLY A N 1
ATOM 3386 C CA . GLY A 1 432 ? -14.494 -7.641 21.798 1.00 67.19 432 GLY A CA 1
ATOM 3387 C C . GLY A 1 432 ? -14.662 -9.118 21.435 1.00 67.19 432 GLY A C 1
ATOM 3388 O O . GLY A 1 432 ? -15.607 -9.765 21.888 1.00 67.19 432 GLY A O 1
ATOM 3389 N N . PHE A 1 433 ? -13.737 -9.671 20.649 1.00 61.44 433 PHE A N 1
ATOM 3390 C CA . PHE A 1 433 ? -13.679 -11.087 20.322 1.00 61.44 433 PHE A CA 1
ATOM 3391 C C . PHE A 1 433 ? -13.037 -11.859 21.467 1.00 61.44 433 PHE A C 1
ATOM 3393 O O . PHE A 1 433 ? -11.822 -12.014 21.485 1.00 61.44 433 PHE A O 1
ATOM 3400 N N . GLN A 1 434 ? -13.828 -12.363 22.415 1.00 59.34 434 GLN A N 1
ATOM 3401 C CA . GLN A 1 434 ? -13.375 -13.461 23.273 1.00 59.34 434 GLN A CA 1
ATOM 3402 C C . GLN A 1 434 ? -14.508 -14.452 23.540 1.00 59.34 434 GLN A C 1
ATOM 3404 O O . GLN A 1 434 ? -15.545 -14.087 24.094 1.00 59.34 434 GLN A O 1
ATOM 3409 N N . SER A 1 435 ? -14.285 -15.708 23.138 1.00 60.31 435 SER A N 1
ATOM 3410 C CA . SER A 1 435 ? -14.959 -16.875 23.708 1.00 60.31 435 SER A CA 1
ATOM 3411 C C . SER A 1 435 ? -14.423 -17.118 25.122 1.00 60.31 435 SER A C 1
ATOM 3413 O O . SER A 1 435 ? -13.280 -16.765 25.424 1.00 60.31 435 SER A O 1
ATOM 3415 N N . ILE A 1 436 ? -15.224 -17.746 25.987 1.00 65.19 436 ILE A N 1
ATOM 3416 C CA . ILE A 1 436 ? -14.824 -18.111 27.359 1.00 65.19 436 ILE A CA 1
ATOM 3417 C C . ILE A 1 436 ? -13.469 -18.844 27.372 1.00 65.19 436 ILE A C 1
ATOM 3419 O O . ILE A 1 436 ? -12.629 -18.586 28.231 1.00 65.19 436 ILE A O 1
ATOM 3423 N N . ASP A 1 437 ? -13.218 -19.692 26.375 1.00 65.69 437 ASP A N 1
ATOM 3424 C CA . ASP A 1 437 ? -11.991 -20.484 26.269 1.00 65.69 437 ASP A CA 1
ATOM 3425 C C . ASP A 1 437 ? -10.740 -19.613 26.061 1.00 65.69 437 ASP A C 1
ATOM 3427 O O . ASP A 1 437 ? -9.707 -19.852 26.689 1.00 65.69 437 ASP A O 1
ATOM 3431 N N . ALA A 1 438 ? -10.831 -18.558 25.241 1.00 66.94 438 ALA A N 1
ATOM 3432 C CA . ALA A 1 438 ? -9.730 -17.614 25.035 1.00 66.94 438 ALA A CA 1
ATOM 3433 C C . ALA A 1 438 ? -9.427 -16.811 26.312 1.00 66.94 438 ALA A C 1
ATOM 3435 O O . ALA A 1 438 ? -8.259 -16.588 26.644 1.00 66.94 438 ALA A O 1
ATOM 3436 N N . MET A 1 439 ? -10.472 -16.442 27.064 1.00 69.62 439 MET A N 1
ATOM 3437 C CA . MET A 1 439 ? -10.343 -15.735 28.343 1.00 69.62 439 MET A CA 1
ATOM 3438 C C . MET A 1 439 ? -9.637 -16.598 29.393 1.00 69.62 439 MET A C 1
ATOM 3440 O O . MET A 1 439 ? -8.714 -16.145 30.071 1.00 69.62 439 MET A O 1
ATOM 3444 N N . LEU A 1 440 ? -10.046 -17.864 29.507 1.00 72.00 440 LEU A N 1
ATOM 3445 C CA . LEU A 1 440 ? -9.477 -18.818 30.458 1.00 72.00 440 LEU A CA 1
ATOM 3446 C C . LEU A 1 440 ? -8.038 -19.209 30.096 1.00 72.00 440 LEU A C 1
ATOM 3448 O O . LEU A 1 440 ? -7.213 -19.393 30.991 1.00 72.00 440 LEU A O 1
ATOM 3452 N N . ALA A 1 441 ? -7.712 -19.281 28.801 1.00 69.00 441 ALA A N 1
ATOM 3453 C CA . ALA A 1 441 ? -6.350 -19.515 28.329 1.00 69.00 441 ALA A CA 1
ATOM 3454 C C . ALA A 1 441 ? -5.405 -18.337 28.631 1.00 69.00 441 ALA A C 1
ATOM 3456 O O . ALA A 1 441 ? -4.234 -18.557 28.946 1.00 69.00 441 ALA A O 1
ATOM 3457 N N . ALA A 1 442 ? -5.905 -17.097 28.557 1.00 65.75 442 ALA A N 1
ATOM 3458 C CA . ALA A 1 442 ? -5.135 -15.891 28.861 1.00 65.75 442 ALA A CA 1
ATOM 3459 C C . ALA A 1 442 ? -4.971 -15.631 30.372 1.00 65.75 442 ALA A C 1
ATOM 3461 O O . ALA A 1 442 ? -4.029 -14.943 30.770 1.00 65.75 442 ALA A O 1
ATOM 3462 N N . SER A 1 443 ? -5.854 -16.181 31.216 1.00 68.75 443 SER A N 1
ATOM 3463 C CA . SER A 1 443 ? -5.793 -16.007 32.672 1.00 68.75 443 SER A CA 1
ATOM 3464 C C . SER A 1 443 ? -4.602 -16.745 33.297 1.00 68.75 443 SER A C 1
ATOM 3466 O O . SER A 1 443 ? -4.431 -17.968 33.163 1.00 68.75 443 SER A O 1
ATOM 3468 N N . THR A 1 444 ? -3.777 -16.003 34.038 1.00 69.69 444 THR A N 1
ATOM 3469 C CA . THR A 1 444 ? -2.694 -16.555 34.864 1.00 69.69 444 THR A CA 1
ATOM 3470 C C . THR A 1 444 ? -3.231 -17.322 36.067 1.00 69.69 444 THR A C 1
ATOM 3472 O O . THR A 1 444 ? -2.702 -18.390 36.380 1.00 69.69 444 THR A O 1
ATOM 3475 N N . ASP A 1 445 ? -4.313 -16.833 36.677 1.00 78.88 445 ASP A N 1
ATOM 3476 C CA . ASP A 1 445 ? -4.895 -17.391 37.896 1.00 78.88 445 ASP A CA 1
ATOM 3477 C C . ASP A 1 445 ? -6.031 -18.384 37.597 1.00 78.88 445 ASP A C 1
ATOM 3479 O O . ASP A 1 445 ? -6.775 -18.198 36.624 1.00 78.88 445 ASP A O 1
ATOM 3483 N N . PRO A 1 446 ? -6.181 -19.448 38.411 1.00 82.12 446 PRO A N 1
ATOM 3484 C CA . PRO A 1 446 ? -7.303 -20.369 38.294 1.00 82.12 446 PRO A CA 1
ATOM 3485 C C . PRO A 1 446 ? -8.612 -19.665 38.664 1.00 82.12 446 PRO A C 1
ATOM 3487 O O . PRO A 1 446 ? -8.677 -18.913 39.640 1.00 82.12 446 PRO A O 1
ATOM 3490 N N . VAL A 1 447 ? -9.662 -19.939 37.892 1.00 87.62 447 VAL A N 1
ATOM 3491 C CA . VAL A 1 447 ? -11.001 -19.389 38.113 1.00 87.62 447 VAL A CA 1
ATOM 3492 C C . VAL A 1 447 ? -11.863 -20.430 38.821 1.00 87.62 447 VAL A C 1
ATOM 3494 O O . VAL A 1 447 ? -11.974 -21.572 38.366 1.00 87.62 447 VAL A O 1
ATOM 3497 N N . LYS A 1 448 ? -12.501 -20.039 39.924 1.00 90.25 448 LYS A N 1
ATOM 3498 C CA . LYS A 1 448 ? -13.430 -20.889 40.674 1.00 90.25 448 LYS A CA 1
ATOM 3499 C C . LYS A 1 448 ? -14.813 -20.250 40.732 1.00 90.25 448 LYS A C 1
ATOM 3501 O O . LYS A 1 448 ? -14.959 -19.153 41.260 1.00 90.25 448 LYS A O 1
ATOM 3506 N N . LEU A 1 449 ? -15.826 -20.938 40.218 1.00 90.94 449 LEU A N 1
ATOM 3507 C CA . LEU A 1 449 ? -17.229 -20.567 40.373 1.00 90.94 449 LEU A CA 1
ATOM 3508 C C . LEU A 1 449 ? -17.852 -21.408 41.492 1.00 90.94 449 LEU A C 1
ATOM 3510 O O . LEU A 1 449 ? -17.934 -22.629 41.376 1.00 90.94 449 LEU A O 1
ATOM 3514 N N . THR A 1 450 ? -18.328 -20.757 42.551 1.00 91.06 450 THR A N 1
ATOM 3515 C CA . THR A 1 450 ? -19.041 -21.417 43.651 1.00 91.06 450 THR A CA 1
ATOM 3516 C C . THR A 1 450 ? -20.508 -21.006 43.644 1.00 91.06 450 THR A C 1
ATOM 3518 O O . THR A 1 450 ? -20.819 -19.814 43.711 1.00 91.06 450 THR A O 1
ATOM 3521 N N . LEU A 1 451 ? -21.417 -21.978 43.589 1.00 91.06 451 LEU A N 1
ATOM 3522 C CA . LEU A 1 451 ? -22.851 -21.758 43.766 1.00 91.06 451 LEU A CA 1
ATOM 3523 C C . LEU A 1 451 ? -23.239 -22.051 45.218 1.00 91.06 451 LEU A C 1
ATOM 3525 O O . LEU A 1 451 ? -23.207 -23.206 45.641 1.00 91.06 451 LEU A O 1
ATOM 3529 N N . TYR A 1 452 ? -23.642 -21.018 45.957 1.00 89.19 452 TYR A N 1
ATOM 3530 C CA . TYR A 1 452 ? -24.222 -21.159 47.292 1.00 89.19 452 TYR A CA 1
ATOM 3531 C C . TYR A 1 452 ? -25.734 -21.278 47.179 1.00 89.19 452 TYR A C 1
ATOM 3533 O O . TYR A 1 452 ? -26.401 -20.355 46.699 1.00 89.19 452 TYR A O 1
ATOM 3541 N N . VAL A 1 453 ? -26.264 -22.421 47.609 1.00 90.31 453 VAL A N 1
ATOM 3542 C CA . VAL A 1 453 ? -27.673 -22.761 47.435 1.00 90.31 453 VAL A CA 1
ATOM 3543 C C . VAL A 1 453 ? -28.271 -23.374 48.698 1.00 90.31 453 VAL A C 1
ATOM 3545 O O . VAL A 1 453 ? -27.570 -24.003 49.485 1.00 90.31 453 VAL A O 1
ATOM 3548 N N . THR A 1 454 ? -29.580 -23.203 48.884 1.00 87.75 454 THR A N 1
ATOM 3549 C CA . THR A 1 454 ? -30.362 -23.905 49.912 1.00 87.75 454 THR A CA 1
ATOM 3550 C C . THR A 1 454 ? -31.503 -24.691 49.249 1.00 87.75 454 THR A C 1
ATOM 3552 O O . THR A 1 454 ? -32.612 -24.171 49.106 1.00 87.75 454 THR A O 1
ATOM 3555 N N . PRO A 1 455 ? -31.256 -25.932 48.780 1.00 83.06 455 PRO A N 1
ATOM 3556 C CA . PRO A 1 455 ? -32.216 -26.707 47.982 1.00 83.06 455 PRO A CA 1
ATOM 3557 C C . PRO A 1 455 ? -33.561 -26.952 48.675 1.00 83.06 455 PRO A C 1
ATOM 3559 O O . PRO A 1 455 ? -34.601 -27.001 48.020 1.00 83.06 455 PRO A O 1
ATOM 3562 N N . SER A 1 456 ? -33.547 -27.096 50.001 1.00 81.19 456 SER A N 1
ATOM 3563 C CA . SER A 1 456 ? -34.717 -27.423 50.822 1.00 81.19 456 SER A CA 1
ATOM 3564 C C . SER A 1 456 ? -35.745 -26.290 50.914 1.00 81.19 456 SER A C 1
ATOM 3566 O O . SER A 1 456 ? -36.942 -26.568 50.978 1.00 81.19 456 SER A O 1
ATOM 3568 N N . THR A 1 457 ? -35.301 -25.031 50.890 1.00 8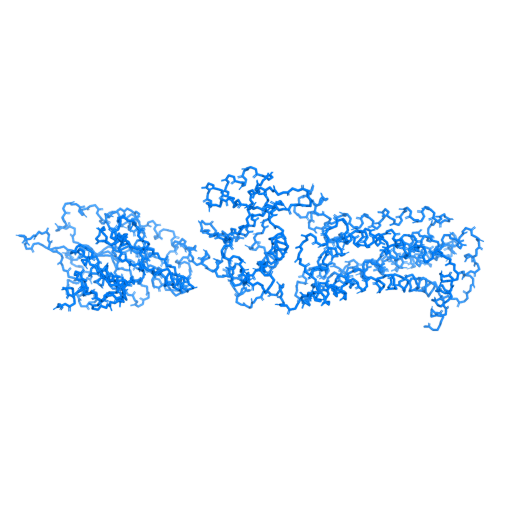3.25 457 THR A N 1
ATOM 3569 C CA . THR A 1 457 ? -36.148 -23.838 51.067 1.00 83.25 457 THR A CA 1
ATOM 3570 C C . THR A 1 457 ? -36.346 -23.035 49.777 1.00 83.25 457 THR A C 1
ATOM 3572 O O . THR A 1 457 ? -37.013 -22.004 49.790 1.00 83.25 457 THR A O 1
ATOM 3575 N N . LEU A 1 458 ? -35.822 -23.503 48.640 1.00 84.50 458 LEU A N 1
ATOM 3576 C CA . LEU A 1 458 ? -35.931 -22.822 47.346 1.00 84.50 458 LEU A CA 1
ATOM 3577 C C . LEU A 1 458 ? -37.398 -22.697 46.859 1.00 84.50 458 LEU A C 1
ATOM 3579 O O . LEU A 1 458 ? -38.101 -23.713 46.739 1.00 84.50 458 LEU A O 1
ATOM 3583 N N . PRO A 1 459 ? -37.868 -21.478 46.511 1.00 82.31 459 PRO A N 1
ATOM 3584 C CA . PRO A 1 459 ? -39.202 -21.261 45.953 1.00 82.31 459 PRO A CA 1
ATOM 3585 C C . PRO A 1 459 ? -39.434 -22.050 44.658 1.00 82.31 459 PRO A C 1
ATOM 3587 O O . PRO A 1 459 ? -38.520 -22.240 43.858 1.00 82.31 459 PRO A O 1
ATOM 3590 N N . GLY A 1 460 ? -40.684 -22.455 44.406 1.00 80.19 460 GLY A N 1
ATOM 3591 C CA . GLY A 1 460 ? -41.076 -23.278 43.248 1.00 80.19 460 GLY A CA 1
ATOM 3592 C C . GLY A 1 460 ? -40.479 -22.858 41.890 1.00 80.19 460 GLY A C 1
ATOM 3593 O O . GLY A 1 460 ? -39.903 -23.720 41.229 1.00 80.19 460 GLY A O 1
ATOM 3594 N N . PRO A 1 461 ? -40.542 -21.571 41.485 1.00 78.56 461 PRO A N 1
ATOM 3595 C CA . PRO A 1 461 ? -39.985 -21.097 40.210 1.00 78.56 461 PRO A CA 1
ATOM 3596 C C . PRO A 1 461 ? -38.458 -21.205 40.091 1.00 78.56 461 PRO A C 1
ATOM 3598 O O . PRO A 1 461 ? -37.929 -21.204 38.986 1.00 78.56 461 PRO A O 1
ATOM 3601 N N . LEU A 1 462 ? -37.744 -21.293 41.217 1.00 82.62 462 LEU A N 1
ATOM 3602 C CA . LEU A 1 462 ? -36.281 -21.309 41.272 1.00 82.62 462 LEU A CA 1
ATOM 3603 C C . LEU A 1 462 ? -35.706 -22.717 41.464 1.00 82.62 462 LEU A C 1
ATOM 3605 O O . LEU A 1 462 ? -34.490 -22.881 41.447 1.00 82.62 462 LEU A O 1
ATOM 3609 N N . LYS A 1 463 ? -36.548 -23.749 41.616 1.00 84.25 463 LYS A N 1
ATOM 3610 C CA . LYS A 1 463 ? -36.086 -25.128 41.848 1.00 84.25 463 LYS A CA 1
ATOM 3611 C C . LYS A 1 463 ? -35.224 -25.692 40.718 1.00 84.25 463 LYS A C 1
ATOM 3613 O O . LYS A 1 463 ? -34.358 -26.507 40.999 1.00 84.25 463 LYS A O 1
ATOM 3618 N N . SER A 1 464 ? -35.438 -25.260 39.474 1.00 86.38 464 SER A N 1
ATOM 3619 C CA . SER A 1 464 ? -34.633 -25.680 38.318 1.00 86.38 464 SER A CA 1
ATOM 3620 C C . SER A 1 464 ? -33.337 -24.883 38.150 1.00 86.38 464 SER A C 1
ATOM 3622 O O . SER A 1 464 ? -32.469 -25.286 37.383 1.00 86.38 464 SER A O 1
ATOM 3624 N N . ALA A 1 465 ? -33.182 -23.752 38.845 1.00 86.19 465 ALA A N 1
ATOM 3625 C CA . ALA A 1 465 ? -32.029 -22.876 38.661 1.00 86.19 465 ALA A CA 1
ATOM 3626 C C . ALA A 1 465 ? -30.679 -23.535 39.003 1.00 86.19 465 ALA A C 1
ATOM 3628 O O . ALA A 1 465 ? -29.743 -23.352 38.223 1.00 86.19 465 ALA A O 1
ATOM 3629 N N . PRO A 1 466 ? -30.537 -24.316 40.098 1.00 89.88 466 PRO A N 1
ATOM 3630 C CA . PRO A 1 466 ? -29.271 -24.976 40.411 1.00 89.88 466 PRO A CA 1
ATOM 3631 C C . PRO A 1 466 ? -28.823 -25.950 39.315 1.00 89.88 466 PRO A C 1
ATOM 3633 O O . PRO A 1 466 ? -27.634 -25.998 39.001 1.00 89.88 466 PRO A O 1
ATOM 3636 N N . ASP A 1 467 ? -29.766 -26.664 38.693 1.00 89.12 467 ASP A N 1
ATOM 3637 C CA . ASP A 1 467 ? -29.489 -27.612 37.609 1.00 89.12 467 ASP A CA 1
ATOM 3638 C C . ASP A 1 467 ? -29.073 -26.894 36.317 1.00 89.12 467 ASP A C 1
ATOM 3640 O O . ASP A 1 467 ? -28.098 -27.293 35.673 1.00 89.12 467 ASP A O 1
ATOM 3644 N N . THR A 1 468 ? -29.747 -25.793 35.962 1.00 88.69 468 THR A N 1
ATOM 3645 C CA . THR A 1 468 ? -29.362 -24.950 34.817 1.00 88.69 468 THR A CA 1
ATOM 3646 C C . THR A 1 468 ? -27.958 -24.374 35.007 1.00 88.69 468 THR A C 1
ATOM 3648 O O . THR A 1 468 ? -27.126 -24.445 34.102 1.00 88.69 468 THR A O 1
ATOM 3651 N N . ILE A 1 469 ? -27.665 -23.832 36.197 1.00 90.56 469 ILE A N 1
ATOM 3652 C CA . ILE A 1 469 ? -26.352 -23.254 36.515 1.00 90.56 469 ILE A CA 1
ATOM 3653 C C . ILE A 1 469 ? -25.265 -24.322 36.444 1.00 90.56 469 ILE A C 1
ATOM 3655 O O . ILE A 1 469 ? -24.224 -24.089 35.831 1.00 90.56 469 ILE A O 1
ATOM 3659 N N . LYS A 1 470 ? -25.523 -25.500 37.021 1.00 91.94 470 LYS A N 1
ATOM 3660 C CA . LYS A 1 470 ? -24.605 -26.637 36.966 1.00 91.94 470 LYS A CA 1
ATOM 3661 C C . LYS A 1 470 ? -24.320 -27.065 35.527 1.00 91.94 470 LYS A C 1
ATOM 3663 O O . LYS A 1 470 ? -23.160 -27.191 35.165 1.00 91.94 470 LYS A O 1
ATOM 3668 N N . THR A 1 471 ? -25.350 -27.205 34.695 1.00 91.81 471 THR A N 1
ATOM 3669 C CA . THR A 1 471 ? -25.201 -27.607 33.284 1.00 91.81 471 THR A CA 1
ATOM 3670 C C . THR A 1 471 ? -24.301 -26.638 32.512 1.00 91.81 471 THR A C 1
ATOM 3672 O O . THR A 1 471 ? -23.386 -27.054 31.799 1.00 91.81 471 THR A O 1
ATOM 3675 N N . VAL A 1 472 ? -24.509 -25.329 32.690 1.00 88.31 472 VAL A N 1
ATOM 3676 C CA . VAL A 1 472 ? -23.669 -24.305 32.053 1.00 88.31 472 VAL A CA 1
ATOM 3677 C C . VAL A 1 472 ? -22.240 -24.345 32.600 1.00 88.31 472 VAL A C 1
ATOM 3679 O O . VAL A 1 472 ? -21.293 -24.312 31.813 1.00 88.31 472 VAL A O 1
ATOM 3682 N N . ALA A 1 473 ? -22.065 -24.441 33.918 1.00 89.56 473 ALA A N 1
ATOM 3683 C CA . ALA A 1 473 ? -20.751 -24.443 34.555 1.00 89.56 473 ALA A CA 1
ATOM 3684 C C . ALA A 1 473 ? -19.919 -25.689 34.202 1.00 89.56 473 ALA A C 1
ATOM 3686 O O . ALA A 1 473 ? -18.739 -25.547 33.883 1.00 89.56 473 ALA A O 1
ATOM 3687 N N . ASP A 1 474 ? -20.534 -26.873 34.171 1.00 89.75 474 ASP A N 1
ATOM 3688 C CA . ASP A 1 474 ? -19.888 -28.128 33.771 1.00 89.75 474 ASP A CA 1
ATOM 3689 C C . ASP A 1 474 ? -19.427 -28.053 32.304 1.00 89.75 474 ASP A C 1
ATOM 3691 O O . ASP A 1 474 ? -18.284 -28.396 32.000 1.00 89.75 474 ASP A O 1
ATOM 3695 N N . SER A 1 475 ? -20.250 -27.482 31.409 1.00 87.56 475 SER A N 1
ATOM 3696 C CA . SER A 1 475 ? -19.867 -27.290 29.998 1.00 87.56 475 SER A CA 1
ATOM 3697 C C . SER A 1 475 ? -18.630 -26.397 29.823 1.00 87.56 475 SER A C 1
ATOM 3699 O O . SER A 1 475 ? -17.803 -26.645 28.950 1.00 87.56 475 SER A O 1
ATOM 3701 N N . ILE A 1 476 ? -18.485 -25.366 30.666 1.00 85.00 476 ILE A N 1
ATOM 3702 C CA . ILE A 1 476 ? -17.325 -24.464 30.663 1.00 85.00 476 ILE A CA 1
ATOM 3703 C C . ILE A 1 476 ? -16.113 -25.161 31.292 1.00 85.00 476 ILE A C 1
ATOM 3705 O O . ILE A 1 476 ? -14.988 -25.018 30.817 1.00 85.00 476 ILE A O 1
ATOM 3709 N N . GLN A 1 477 ? -16.321 -25.935 32.359 1.00 88.12 477 GLN A N 1
ATOM 3710 C CA . GLN A 1 477 ? -15.256 -26.689 33.012 1.00 88.12 477 GLN A CA 1
ATOM 3711 C C . GLN A 1 477 ? -14.615 -27.702 32.052 1.00 88.12 477 GLN A C 1
ATOM 3713 O O . GLN A 1 477 ? -13.384 -27.768 31.990 1.00 88.12 477 GLN A O 1
ATOM 3718 N N . GLU A 1 478 ? -15.417 -28.424 31.265 1.00 85.25 478 GLU A N 1
ATOM 3719 C CA . GLU A 1 478 ? -14.941 -29.374 30.251 1.00 85.25 478 GLU A CA 1
ATOM 3720 C C . GLU A 1 478 ? -14.112 -28.701 29.144 1.00 85.25 478 GLU A C 1
ATOM 3722 O O . GLU A 1 478 ? -13.072 -29.237 28.754 1.00 85.25 478 GLU A O 1
ATOM 3727 N N . SER A 1 479 ? -14.515 -27.513 28.673 1.00 78.12 479 SER A N 1
ATOM 3728 C CA . SER A 1 479 ? -13.785 -26.780 27.626 1.00 78.12 479 SER A CA 1
ATOM 3729 C C . SER A 1 479 ? -12.535 -26.049 28.142 1.00 78.12 479 SER A C 1
ATOM 3731 O O . SER A 1 479 ? -11.604 -25.795 27.378 1.00 78.12 479 SER A O 1
ATOM 3733 N N . SER A 1 480 ? -12.459 -25.768 29.448 1.00 75.25 480 SER A N 1
ATOM 3734 C CA . SER A 1 480 ? -11.405 -24.941 30.060 1.00 75.25 480 SER A CA 1
ATOM 3735 C C . SER A 1 480 ? -10.025 -25.590 30.225 1.00 75.25 480 SER A C 1
ATOM 3737 O O . SER A 1 480 ? -9.081 -24.919 30.650 1.00 75.25 480 SER A O 1
ATOM 3739 N N . GLY A 1 481 ? -9.891 -26.902 30.001 1.00 73.75 481 GLY A N 1
ATOM 3740 C CA . GLY A 1 481 ? -8.632 -27.622 30.240 1.00 73.75 481 GLY A CA 1
ATOM 3741 C C . GLY A 1 481 ? -8.134 -27.568 31.696 1.00 73.75 481 GLY A C 1
ATOM 3742 O O . GLY A 1 481 ? -6.929 -27.648 31.933 1.00 73.75 481 GLY A O 1
ATOM 3743 N N . GLY A 1 482 ? -9.039 -27.399 32.672 1.00 77.81 482 GLY A N 1
ATOM 3744 C CA . GLY A 1 482 ? -8.730 -27.362 34.110 1.00 77.81 482 GLY A CA 1
ATOM 3745 C C . GLY A 1 482 ? -8.432 -25.971 34.685 1.00 77.81 482 GLY A C 1
ATOM 3746 O O . GLY A 1 482 ? -8.092 -25.859 35.861 1.00 77.81 482 GLY A O 1
ATOM 3747 N N . LYS A 1 483 ? -8.560 -24.905 33.883 1.00 82.56 483 LYS A N 1
ATOM 3748 C CA . LYS A 1 483 ? -8.418 -23.506 34.332 1.00 82.56 483 LYS A CA 1
ATOM 3749 C C . LYS A 1 483 ? -9.664 -22.961 35.037 1.00 82.56 483 LYS A C 1
ATOM 3751 O O . LYS A 1 483 ? -9.550 -21.994 35.789 1.00 82.56 483 LYS A O 1
ATOM 3756 N N . PHE A 1 484 ? -10.824 -23.573 34.802 1.00 88.38 484 PHE A N 1
ATOM 3757 C CA . PHE A 1 484 ? -12.093 -23.241 35.440 1.00 88.38 484 PHE A CA 1
ATOM 3758 C C . PHE A 1 484 ? -12.569 -24.416 36.296 1.00 88.38 484 PHE A C 1
ATOM 3760 O O . PHE A 1 484 ? -12.521 -25.564 35.862 1.00 88.38 484 PHE A O 1
ATOM 3767 N N . THR A 1 485 ? -13.031 -24.129 37.511 1.00 89.31 485 THR A N 1
ATOM 3768 C CA . THR A 1 485 ? -13.573 -25.130 38.439 1.00 89.31 485 THR A CA 1
ATOM 3769 C C . THR A 1 485 ? -14.921 -24.680 38.975 1.00 89.31 485 THR A C 1
ATOM 3771 O O . THR A 1 485 ? -15.084 -23.519 39.349 1.00 89.31 485 THR A O 1
ATOM 3774 N N . PHE A 1 486 ? -15.881 -25.596 39.025 1.00 92.19 486 PHE A N 1
ATOM 3775 C CA . PHE A 1 486 ? -17.211 -25.369 39.568 1.00 92.19 486 PHE A CA 1
ATOM 3776 C C . PHE A 1 486 ? -17.425 -26.178 40.851 1.00 92.19 486 PHE A C 1
ATOM 3778 O O . PHE A 1 486 ? -17.101 -27.364 40.919 1.00 92.19 486 PHE A O 1
ATOM 3785 N N . GLU A 1 487 ? -17.985 -25.536 41.875 1.00 91.25 487 GLU A N 1
ATOM 3786 C CA . GLU A 1 487 ? -18.393 -26.184 43.121 1.00 91.25 487 GLU A CA 1
ATOM 3787 C C . GLU A 1 487 ? -19.796 -25.715 43.522 1.00 91.25 487 GLU A C 1
ATOM 3789 O O . GLU A 1 487 ? -20.095 -24.521 43.524 1.00 91.25 487 GLU A O 1
ATOM 3794 N N . MET A 1 488 ? -20.660 -26.655 43.897 1.00 89.25 488 MET A N 1
ATOM 3795 C CA . MET A 1 488 ? -21.972 -26.358 44.466 1.00 89.25 488 MET A CA 1
ATOM 3796 C C . MET A 1 488 ? -21.931 -26.649 45.965 1.00 89.25 488 MET A C 1
ATOM 3798 O O . MET A 1 488 ? -21.614 -27.768 46.368 1.00 89.25 488 MET A O 1
ATOM 3802 N N . VAL A 1 489 ? -22.257 -25.647 46.780 1.00 88.00 489 VAL A N 1
ATOM 3803 C CA . VAL A 1 489 ? -22.237 -25.734 48.243 1.00 88.00 489 VAL A CA 1
ATOM 3804 C C . VAL A 1 489 ? -23.653 -25.546 48.769 1.00 88.00 489 VAL A C 1
ATOM 3806 O O . VAL A 1 489 ? -24.251 -24.478 48.618 1.00 88.00 489 VAL A O 1
ATOM 3809 N N . ASP A 1 490 ? -24.173 -26.592 49.409 1.00 86.88 490 ASP A N 1
ATOM 3810 C CA . ASP A 1 490 ? -25.393 -26.499 50.203 1.00 86.88 490 ASP A CA 1
ATOM 3811 C C . ASP A 1 490 ? -25.058 -25.889 51.569 1.00 86.88 490 ASP A C 1
ATOM 3813 O O . ASP A 1 490 ? -24.252 -26.429 52.335 1.00 86.88 490 ASP A O 1
ATOM 3817 N N . VAL A 1 491 ? -25.651 -24.734 51.856 1.00 84.00 491 VAL A N 1
ATOM 3818 C CA . VAL A 1 491 ? -25.375 -23.956 53.072 1.00 84.00 491 VAL A CA 1
ATOM 3819 C C . VAL A 1 491 ? -25.958 -24.625 54.323 1.00 84.00 491 VAL A C 1
ATOM 3821 O O . VAL A 1 491 ? -25.414 -24.458 55.413 1.00 84.00 491 VAL A O 1
ATOM 3824 N N . ASP A 1 492 ? -27.030 -25.409 54.181 1.00 82.12 492 ASP A N 1
ATOM 3825 C CA . ASP A 1 492 ? -27.752 -26.001 55.315 1.00 82.12 492 ASP A CA 1
ATOM 3826 C C . ASP A 1 492 ? -27.449 -27.501 55.510 1.00 82.12 492 ASP A C 1
ATOM 3828 O O . ASP A 1 492 ? -27.983 -28.137 56.424 1.00 82.12 492 ASP A O 1
ATOM 3832 N N . ALA A 1 493 ? -26.576 -28.086 54.683 1.00 80.94 493 ALA A N 1
ATOM 3833 C CA . ALA A 1 493 ? -26.197 -29.490 54.797 1.00 80.94 493 ALA A CA 1
ATOM 3834 C C . ALA A 1 493 ? -25.371 -29.774 56.077 1.00 80.94 493 ALA A C 1
ATOM 3836 O O . ALA A 1 493 ? -24.465 -29.005 56.424 1.00 80.94 493 ALA A O 1
ATOM 3837 N N . PRO A 1 494 ? -25.614 -30.903 56.778 1.00 65.25 494 PRO A N 1
ATOM 3838 C CA . PRO A 1 494 ? -24.847 -31.274 57.964 1.00 65.25 494 PRO A CA 1
ATOM 3839 C C . PRO A 1 494 ? -23.385 -31.567 57.589 1.00 65.25 494 PRO A C 1
ATOM 3841 O O . PRO A 1 494 ? -23.086 -32.593 56.982 1.00 65.25 494 PRO A O 1
ATOM 3844 N N . GLY A 1 495 ? -22.479 -30.653 57.956 1.00 67.75 495 GLY A N 1
ATOM 3845 C CA . GLY A 1 495 ? -21.051 -30.708 57.610 1.00 67.75 495 GLY A CA 1
ATOM 3846 C C . GLY A 1 495 ? -20.611 -29.759 56.487 1.00 67.75 495 GLY A C 1
ATOM 3847 O O . GLY A 1 495 ? -19.510 -29.935 55.968 1.00 67.75 495 GLY A O 1
ATOM 3848 N N . SER A 1 496 ? -21.441 -28.778 56.105 1.00 74.06 496 SER A N 1
ATOM 3849 C CA . SER A 1 496 ? -21.084 -27.760 55.108 1.00 74.06 496 SER A CA 1
ATOM 3850 C C . SER A 1 496 ? -19.785 -27.023 55.464 1.00 74.06 496 SER A C 1
ATOM 3852 O O . SER A 1 496 ? -19.517 -26.717 56.627 1.00 74.06 496 SER A O 1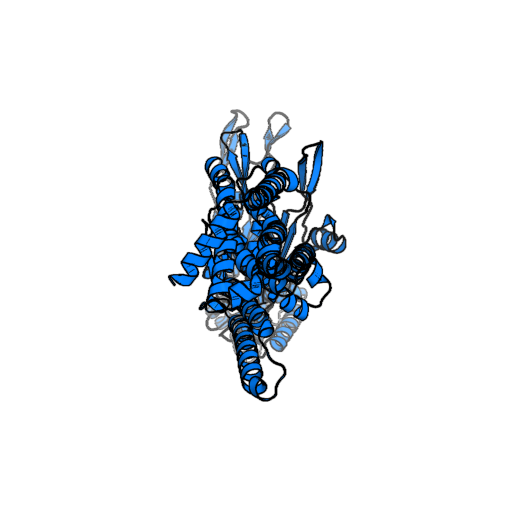
ATOM 3854 N N . SER A 1 497 ? -18.971 -26.735 54.447 1.00 66.88 497 SER A N 1
ATOM 3855 C CA . SER A 1 497 ? -17.676 -26.055 54.574 1.00 66.88 497 SER A CA 1
ATOM 3856 C C . SER A 1 497 ? -17.800 -24.560 54.886 1.00 66.88 497 SER A C 1
ATOM 3858 O O . SER A 1 497 ? -16.787 -23.913 55.160 1.00 66.88 497 SER A O 1
ATOM 3860 N N . VAL A 1 498 ? -19.016 -24.005 54.838 1.00 77.81 498 VAL A N 1
ATOM 3861 C CA . VAL A 1 498 ? -19.286 -22.575 55.004 1.00 77.81 498 VAL A CA 1
ATOM 3862 C C . VAL A 1 498 ? -20.550 -22.381 55.836 1.00 77.81 498 VAL A C 1
ATOM 3864 O O . VAL A 1 498 ? -21.579 -22.991 55.556 1.00 77.81 498 VAL A O 1
ATOM 3867 N N . THR A 1 499 ? -20.501 -21.514 56.850 1.00 80.56 499 THR A N 1
ATOM 3868 C CA . THR A 1 499 ? -21.696 -21.154 57.625 1.00 80.56 499 THR A CA 1
ATOM 3869 C C . THR A 1 499 ? -22.381 -19.909 57.060 1.00 80.56 499 THR A C 1
ATOM 3871 O O . THR A 1 499 ? -21.758 -19.067 56.411 1.00 80.56 499 THR A O 1
ATOM 3874 N N . ARG A 1 500 ? -23.675 -19.727 57.364 1.00 82.00 500 ARG A N 1
ATOM 3875 C CA . ARG A 1 500 ? -24.427 -18.507 57.002 1.00 82.00 500 ARG A CA 1
ATOM 3876 C C . ARG A 1 500 ? -23.744 -17.219 57.492 1.00 82.00 500 ARG A C 1
ATOM 3878 O O . ARG A 1 500 ? -23.833 -16.188 56.832 1.00 82.00 500 ARG A O 1
ATOM 3885 N N . LYS A 1 501 ? -23.037 -17.283 58.628 1.00 79.94 501 LYS A N 1
ATOM 3886 C CA . LYS A 1 501 ? -22.266 -16.160 59.177 1.00 79.94 501 LYS A CA 1
ATOM 3887 C C . LYS A 1 501 ? -21.030 -15.850 58.326 1.00 79.94 501 LYS A C 1
ATOM 3889 O O . LYS A 1 501 ? -20.787 -14.685 58.027 1.00 79.94 501 LYS A O 1
ATOM 3894 N N . ASP A 1 502 ? -20.317 -16.878 57.871 1.00 81.19 502 ASP A N 1
ATOM 3895 C CA . ASP A 1 502 ? -19.140 -16.717 57.008 1.00 81.19 502 ASP A CA 1
ATOM 3896 C C . ASP A 1 502 ? -19.514 -16.117 55.646 1.00 81.19 502 ASP A C 1
ATOM 3898 O O . ASP A 1 502 ? -18.778 -15.294 55.110 1.00 81.19 502 ASP A O 1
ATOM 3902 N N . LEU A 1 503 ? -20.678 -16.484 55.094 1.00 81.75 503 LEU A N 1
ATOM 3903 C CA . LEU A 1 503 ? -21.185 -15.902 53.845 1.00 81.75 503 LEU A CA 1
ATOM 3904 C C . LEU A 1 503 ? -21.453 -14.400 53.971 1.00 81.75 503 LEU A C 1
ATOM 3906 O O . LEU A 1 503 ? -21.142 -13.636 53.054 1.00 81.75 503 LEU A O 1
ATOM 3910 N N . PHE A 1 504 ? -21.992 -13.974 55.112 1.00 80.44 504 PHE A N 1
ATOM 3911 C CA . PHE A 1 504 ? -22.229 -12.565 55.387 1.00 80.44 504 PHE A CA 1
ATOM 3912 C C . PHE A 1 504 ? -20.919 -11.799 55.616 1.00 80.44 504 PHE A C 1
ATOM 3914 O O . PHE A 1 504 ? -20.707 -10.761 55.000 1.00 80.44 504 PHE A O 1
ATOM 3921 N N . GLU A 1 505 ? -20.009 -12.318 56.443 1.00 80.12 505 GLU A N 1
ATOM 3922 C CA . GLU A 1 505 ? -18.744 -11.633 56.750 1.00 80.12 505 GLU A CA 1
ATOM 3923 C C . GLU A 1 505 ? -17.788 -11.580 55.548 1.00 80.12 505 GLU A C 1
ATOM 3925 O O . GLU A 1 505 ? -17.090 -10.585 55.362 1.00 80.12 505 GLU A O 1
ATOM 3930 N N . LYS A 1 506 ? -17.761 -12.629 54.716 1.00 78.56 506 LYS A N 1
ATOM 3931 C CA . LYS A 1 506 ? -16.828 -12.736 53.586 1.00 78.56 506 LYS A CA 1
ATOM 3932 C C . LYS A 1 506 ? -17.362 -12.136 52.287 1.00 78.56 506 LYS A C 1
ATOM 3934 O O . LYS A 1 506 ? -16.576 -11.609 51.507 1.00 78.56 506 LYS A O 1
ATOM 3939 N N . PHE A 1 507 ? -18.668 -12.242 52.036 1.00 77.00 507 PHE A N 1
ATOM 3940 C CA . PHE A 1 507 ? -19.277 -11.848 50.759 1.00 77.00 507 PHE A CA 1
ATOM 3941 C C . PHE A 1 507 ? -20.477 -10.899 50.906 1.00 77.00 507 PHE A C 1
ATOM 3943 O O . PHE A 1 507 ? -21.072 -10.532 49.898 1.00 77.00 507 PHE A O 1
ATOM 3950 N N . GLY A 1 508 ? -20.869 -10.517 52.128 1.00 77.81 508 GLY A N 1
ATOM 3951 C CA . GLY A 1 508 ? -22.045 -9.670 52.366 1.00 77.81 508 GLY A CA 1
ATOM 3952 C C . GLY A 1 508 ? -23.382 -10.348 52.047 1.00 77.81 508 GLY A C 1
ATOM 3953 O O . GLY A 1 508 ? -24.404 -9.675 51.952 1.00 77.81 508 GLY A O 1
ATOM 3954 N N . LEU A 1 509 ? -23.395 -11.672 51.859 1.00 81.75 509 LEU A N 1
ATOM 3955 C CA . LEU A 1 509 ? -24.572 -12.401 51.391 1.00 81.75 509 LEU A CA 1
ATOM 3956 C C . LEU A 1 509 ? -25.613 -12.560 52.501 1.00 81.75 509 LEU A C 1
ATOM 3958 O O . LEU A 1 509 ? -25.394 -13.266 53.489 1.00 81.75 509 LEU A O 1
ATOM 3962 N N . GLN A 1 510 ? -26.773 -11.938 52.304 1.00 80.00 510 GLN A N 1
ATOM 3963 C CA . GLN A 1 510 ? -27.920 -12.062 53.196 1.00 80.00 510 GLN A CA 1
ATOM 3964 C C . GLN A 1 510 ? -28.890 -13.153 52.717 1.00 80.00 510 GLN A C 1
ATOM 3966 O O . GLN A 1 510 ? -29.070 -13.333 51.513 1.00 80.00 510 GLN A O 1
ATOM 3971 N N . PRO A 1 511 ? -29.524 -13.884 53.648 1.00 80.75 511 PRO A N 1
ATOM 3972 C CA . PRO A 1 511 ? -30.505 -14.904 53.309 1.00 80.75 511 PRO A CA 1
ATOM 3973 C C . PRO A 1 511 ? -31.784 -14.260 52.748 1.00 80.75 511 PRO A C 1
ATOM 3975 O O . PRO A 1 511 ? -32.308 -13.305 53.323 1.00 80.75 511 PRO A O 1
ATOM 3978 N N . ILE A 1 512 ? -32.306 -14.791 51.640 1.00 82.50 512 ILE A N 1
ATOM 3979 C CA . ILE A 1 512 ? -33.496 -14.257 50.964 1.00 82.50 512 ILE A CA 1
ATOM 3980 C C . ILE A 1 512 ? -34.745 -14.906 51.562 1.00 82.50 512 ILE A C 1
ATOM 3982 O O . ILE A 1 512 ? -34.812 -16.130 51.676 1.00 82.50 512 ILE A O 1
ATOM 3986 N N . ALA A 1 513 ? -35.747 -14.111 51.942 1.00 81.44 513 ALA A N 1
ATOM 3987 C CA . ALA A 1 513 ? -37.017 -14.634 52.444 1.00 81.44 513 ALA A CA 1
ATOM 3988 C C . ALA A 1 513 ? -37.803 -15.344 51.328 1.00 81.44 513 ALA A C 1
ATOM 3990 O O . ALA A 1 513 ? -38.004 -14.790 50.248 1.00 81.44 513 ALA A O 1
ATOM 3991 N N . VAL A 1 514 ? -38.284 -16.561 51.598 1.00 81.31 514 VAL A N 1
ATOM 3992 C CA . VAL A 1 514 ? -39.067 -17.367 50.637 1.00 81.31 514 VAL A CA 1
ATOM 3993 C C . VAL A 1 514 ? -40.424 -16.721 50.331 1.00 81.31 514 VAL A C 1
ATOM 3995 O O . VAL A 1 514 ? -40.964 -16.861 49.235 1.00 81.31 514 VAL A O 1
ATOM 3998 N N . SER A 1 515 ? -40.996 -16.019 51.310 1.00 77.19 515 SER A N 1
ATOM 3999 C CA . SER A 1 515 ? -42.266 -15.301 51.208 1.00 77.19 515 SER A CA 1
ATOM 4000 C C . SER A 1 515 ? -42.324 -14.202 52.268 1.00 77.19 515 SER A C 1
ATOM 4002 O O . SER A 1 515 ? -41.717 -14.346 53.326 1.00 77.19 515 SER A O 1
ATOM 4004 N N . LEU A 1 516 ? -43.120 -13.152 52.034 1.00 70.81 516 LEU A N 1
ATOM 4005 C CA . LEU A 1 516 ? -43.380 -12.071 53.001 1.00 70.81 516 LEU A CA 1
ATOM 4006 C C . LEU A 1 516 ? -43.920 -12.571 54.353 1.00 70.81 516 LEU A C 1
ATOM 4008 O O . LEU A 1 516 ? -43.827 -11.862 55.350 1.00 70.81 516 LEU A O 1
ATOM 4012 N N . PHE A 1 517 ? -44.492 -13.778 54.383 1.00 75.06 517 PHE A N 1
ATOM 4013 C CA . PHE A 1 517 ? -45.133 -14.362 55.563 1.00 75.06 517 PHE A CA 1
ATOM 4014 C C . PHE A 1 517 ? -44.457 -15.648 56.065 1.00 75.06 517 PHE A C 1
ATOM 4016 O O . PHE A 1 517 ? -44.989 -16.284 56.973 1.00 75.06 517 PHE A O 1
ATOM 4023 N N . SER A 1 518 ? -43.321 -16.054 55.484 1.00 74.56 518 SER A N 1
ATOM 4024 C CA . SER A 1 518 ? -42.568 -17.234 55.932 1.00 74.56 518 SER A CA 1
ATOM 4025 C C . SER A 1 518 ? -41.289 -16.823 56.661 1.00 74.56 518 SER A C 1
ATOM 4027 O O . SER A 1 518 ? -40.611 -15.884 56.252 1.00 74.56 518 SER A O 1
ATOM 4029 N N . SER A 1 519 ? -40.942 -17.551 57.727 1.00 76.50 519 SER A N 1
ATOM 4030 C CA . SER A 1 519 ? -39.623 -17.473 58.371 1.00 76.50 519 SER A CA 1
ATOM 4031 C C . SER A 1 519 ? -38.534 -18.207 57.585 1.00 76.50 519 SER A C 1
ATOM 4033 O O . SER A 1 519 ? -37.356 -18.122 57.937 1.00 76.50 519 SER A O 1
ATOM 4035 N N . ASP A 1 520 ? -38.919 -18.954 56.549 1.00 82.31 520 ASP A N 1
ATOM 4036 C CA . ASP A 1 520 ? -37.985 -19.699 55.724 1.00 82.31 520 ASP A CA 1
ATOM 4037 C C . ASP A 1 520 ? -37.178 -18.748 54.851 1.00 82.31 520 ASP A C 1
ATOM 4039 O O . ASP A 1 520 ? -37.689 -17.800 54.244 1.00 82.31 520 ASP A O 1
ATOM 4043 N N . THR A 1 521 ? -35.891 -19.047 54.770 1.00 85.44 521 THR A N 1
ATOM 4044 C CA . THR A 1 521 ? -34.939 -18.294 53.971 1.00 85.44 521 THR A CA 1
ATOM 4045 C C . THR A 1 521 ? -34.111 -19.227 53.111 1.00 85.44 521 THR A C 1
ATOM 4047 O O . THR A 1 521 ? -33.876 -20.379 53.485 1.00 85.44 521 THR A O 1
ATOM 4050 N N . TYR A 1 522 ? -33.659 -18.730 51.968 1.00 87.69 522 TYR A N 1
ATOM 4051 C CA . TYR A 1 522 ? -32.839 -19.480 51.030 1.00 87.69 522 TYR A CA 1
ATOM 4052 C C . TYR A 1 522 ? -31.658 -18.641 50.539 1.00 87.69 522 TYR A C 1
ATOM 4054 O O . TYR A 1 522 ? -31.706 -17.409 50.530 1.00 87.69 522 TYR A O 1
ATOM 4062 N N . TYR A 1 523 ? -30.600 -19.324 50.110 1.00 86.44 523 TYR A N 1
ATOM 4063 C CA . TYR A 1 523 ? -29.514 -18.745 49.329 1.00 86.44 523 TYR A CA 1
ATOM 4064 C C . TYR A 1 523 ? -29.613 -19.228 47.879 1.00 86.44 523 TYR A C 1
ATOM 4066 O O . TYR A 1 523 ? -29.935 -20.390 47.622 1.00 86.44 523 TYR A O 1
ATOM 4074 N N . LEU A 1 524 ? -29.342 -18.329 46.932 1.00 87.50 524 LEU A N 1
ATOM 4075 C CA . LEU A 1 524 ? -29.107 -18.652 45.525 1.00 87.50 524 LEU A CA 1
ATOM 4076 C C . LEU A 1 524 ? -28.149 -17.606 44.944 1.00 87.50 524 LEU A C 1
ATOM 4078 O O . LEU A 1 524 ? -28.574 -16.639 44.315 1.00 87.50 524 LEU A O 1
ATOM 4082 N N . HIS A 1 525 ? -26.852 -17.775 45.201 1.00 87.50 525 HIS A N 1
ATOM 4083 C CA . HIS A 1 525 ? -25.828 -16.822 44.767 1.00 87.50 525 HIS A CA 1
ATOM 4084 C C . HIS A 1 525 ? -24.668 -17.525 44.075 1.00 87.50 525 HIS A C 1
ATOM 4086 O O . HIS A 1 525 ? -24.124 -18.506 44.581 1.00 87.50 525 HIS A O 1
ATOM 4092 N N . MET A 1 526 ? -24.265 -16.979 42.931 1.00 89.25 526 MET A N 1
ATOM 4093 C CA . MET A 1 526 ? -23.075 -17.398 42.203 1.00 89.25 526 MET A CA 1
ATOM 4094 C C . MET A 1 526 ? -21.918 -16.464 42.547 1.00 89.25 526 MET A C 1
ATOM 4096 O O . MET A 1 526 ? -22.021 -15.251 42.363 1.00 89.25 526 MET A O 1
ATOM 4100 N N . VAL A 1 527 ? -20.813 -17.027 43.027 1.00 88.00 527 VAL A N 1
ATOM 4101 C CA . VAL A 1 527 ? -19.593 -16.285 43.355 1.00 88.00 527 VAL A CA 1
ATOM 4102 C C . VAL A 1 527 ? -18.474 -16.750 42.437 1.00 88.00 527 VAL A C 1
ATOM 4104 O O . VAL A 1 527 ? -18.088 -17.916 42.468 1.00 88.00 527 VAL A O 1
ATOM 4107 N N . LEU A 1 528 ? -17.951 -15.833 41.627 1.00 87.56 528 LEU A N 1
ATOM 4108 C CA . LEU A 1 528 ? -16.799 -16.055 40.763 1.00 87.56 528 LEU A CA 1
ATOM 4109 C C . LEU A 1 528 ? -15.540 -15.539 41.456 1.00 87.56 528 LEU A C 1
ATOM 4111 O O . LEU A 1 528 ? -15.408 -14.340 41.701 1.00 87.56 528 LEU A O 1
ATOM 4115 N N . GLN A 1 529 ? -14.614 -16.437 41.758 1.00 87.50 529 GLN A N 1
ATOM 4116 C CA . GLN A 1 529 ? -13.334 -16.115 42.365 1.00 87.50 529 GLN A CA 1
ATOM 4117 C C . GLN A 1 529 ? -12.214 -16.248 41.329 1.00 87.50 529 GLN A C 1
ATOM 4119 O O . GLN A 1 529 ? -12.041 -17.307 40.723 1.00 87.50 529 GLN A O 1
ATOM 4124 N N . VAL A 1 530 ? -11.451 -15.172 41.141 1.00 82.94 530 VAL A N 1
ATOM 4125 C CA . VAL A 1 530 ? -10.275 -15.116 40.263 1.00 82.94 530 VAL A CA 1
ATOM 4126 C C . VAL A 1 530 ? -9.099 -14.656 41.120 1.00 82.94 530 VAL A C 1
ATOM 4128 O O . VAL A 1 530 ? -9.060 -13.509 41.562 1.00 82.94 530 VAL A O 1
ATOM 4131 N N . GLY A 1 531 ? -8.174 -15.566 41.437 1.00 78.94 531 GLY A N 1
ATOM 4132 C CA . GLY A 1 531 ? -7.093 -15.278 42.387 1.00 78.94 531 GLY A CA 1
ATOM 4133 C C . GLY A 1 531 ? -7.620 -14.905 43.786 1.00 78.94 531 GLY A C 1
ATOM 4134 O O . GLY A 1 531 ? -8.295 -15.707 44.442 1.00 78.94 531 GLY A O 1
ATOM 4135 N N . SER A 1 532 ? -7.300 -13.695 44.258 1.00 73.81 532 SER A N 1
ATOM 4136 C CA . SER A 1 532 ? -7.769 -13.150 45.545 1.00 73.81 532 SER A CA 1
ATOM 4137 C C . SER A 1 532 ? -9.156 -12.510 45.491 1.00 73.81 532 SER A C 1
ATOM 4139 O O . SER A 1 532 ? -9.772 -12.333 46.542 1.00 73.81 532 SER A O 1
ATOM 4141 N N . ASP A 1 533 ? -9.648 -12.175 44.299 1.00 76.25 533 ASP A N 1
ATOM 4142 C CA . ASP A 1 533 ? -10.813 -11.311 44.143 1.00 76.25 533 ASP A CA 1
ATOM 4143 C C . ASP A 1 533 ? -12.069 -12.145 43.890 1.00 76.25 533 ASP A C 1
ATOM 4145 O O . ASP A 1 533 ? -12.090 -13.041 43.041 1.00 76.25 533 ASP A O 1
ATOM 4149 N N . ALA A 1 534 ? -13.137 -11.848 44.628 1.00 81.06 534 ALA A N 1
ATOM 4150 C CA . ALA A 1 534 ? -14.421 -12.525 44.510 1.00 81.06 534 ALA A CA 1
ATOM 4151 C C . ALA A 1 534 ? -15.494 -11.556 44.012 1.00 81.06 534 ALA A C 1
ATOM 4153 O O . ALA A 1 534 ? -15.664 -10.468 44.555 1.00 81.06 534 ALA A O 1
ATOM 4154 N N . HIS A 1 535 ? -16.236 -11.979 42.995 1.00 81.06 535 HIS A N 1
ATOM 4155 C CA . HIS A 1 535 ? -17.269 -11.186 42.344 1.00 81.06 535 HIS A CA 1
ATOM 4156 C C . HIS A 1 535 ? -18.592 -11.947 42.366 1.00 81.06 535 HIS A C 1
ATOM 4158 O O . HIS A 1 535 ? -18.654 -13.124 42.006 1.00 81.06 535 HIS A O 1
ATOM 4164 N N . LEU A 1 536 ? -19.665 -11.271 42.764 1.00 81.69 536 LEU A N 1
ATOM 4165 C CA . LEU A 1 536 ? -21.012 -11.829 42.712 1.00 81.69 536 LEU A CA 1
ATOM 4166 C C . LEU A 1 536 ? -21.568 -11.743 41.288 1.00 81.69 536 LEU A C 1
ATOM 4168 O O . LEU A 1 536 ? -21.485 -10.704 40.627 1.00 81.69 536 LEU A O 1
ATOM 4172 N N . LEU A 1 537 ? -22.143 -12.845 40.809 1.00 82.06 537 LEU A N 1
ATOM 4173 C CA . LEU A 1 537 ? -22.762 -12.926 39.491 1.00 82.06 537 LEU A CA 1
ATOM 4174 C C . LEU A 1 537 ? -24.283 -12.926 39.619 1.00 82.06 537 LEU A C 1
ATOM 4176 O O . LEU A 1 537 ? -24.859 -13.741 40.339 1.00 82.06 537 LEU A O 1
ATOM 4180 N N . PHE A 1 538 ? -24.925 -12.045 38.856 1.00 76.12 538 PHE A N 1
ATOM 4181 C CA . PHE A 1 538 ? -26.377 -11.906 38.809 1.00 76.12 538 PHE A CA 1
ATOM 4182 C C . PHE A 1 538 ? -26.841 -12.004 37.353 1.00 76.12 538 PHE A C 1
ATOM 4184 O O . PHE A 1 538 ? -26.641 -11.053 36.590 1.00 76.12 538 PHE A O 1
ATOM 4191 N N . PRO A 1 539 ? -27.426 -13.141 36.942 1.00 75.00 539 PRO A N 1
ATOM 4192 C CA . PRO A 1 539 ? -28.066 -13.277 35.642 1.00 75.00 539 PRO A CA 1
ATOM 4193 C C . PRO A 1 539 ? -29.163 -12.231 35.475 1.00 75.00 539 PRO A C 1
ATOM 4195 O O . PRO A 1 539 ? -29.938 -11.971 36.392 1.00 75.00 539 PRO A O 1
ATOM 4198 N N . SER A 1 540 ? -29.212 -11.603 34.307 1.00 66.81 540 SER A N 1
ATOM 4199 C CA . SER A 1 540 ? -30.259 -10.643 33.966 1.00 66.81 540 SER A CA 1
ATOM 4200 C C . SER A 1 540 ? -31.550 -11.375 33.595 1.00 66.81 540 SER A C 1
ATOM 4202 O O . SER A 1 540 ? -31.528 -12.204 32.683 1.00 66.81 540 SER A O 1
ATOM 4204 N N . GLY A 1 541 ? -32.663 -11.028 34.246 1.00 71.06 541 GLY A N 1
ATOM 4205 C CA . GLY A 1 541 ? -33.982 -11.602 33.960 1.00 71.06 541 GLY A CA 1
ATOM 4206 C C . GLY A 1 541 ? -34.135 -13.040 34.468 1.00 71.06 541 GLY A C 1
ATOM 4207 O O . GLY A 1 541 ? -33.715 -13.356 35.580 1.00 71.06 541 GLY A O 1
ATOM 4208 N N . ASP A 1 542 ? -34.744 -13.905 33.655 1.00 73.00 542 ASP A N 1
ATOM 4209 C CA . ASP A 1 542 ? -34.974 -15.313 33.997 1.00 73.00 542 ASP A CA 1
ATOM 4210 C C . ASP A 1 542 ? -33.673 -16.141 33.962 1.00 73.00 542 ASP A C 1
ATOM 4212 O O . ASP A 1 542 ? -32.787 -15.915 33.130 1.00 73.00 542 ASP A O 1
ATOM 4216 N N . LEU A 1 543 ? -33.566 -17.147 34.839 1.00 80.88 543 LEU A N 1
ATOM 4217 C CA . LEU A 1 543 ? -32.413 -18.056 34.984 1.00 80.88 543 LEU A CA 1
ATOM 4218 C C . LEU A 1 543 ? -32.356 -19.116 33.865 1.00 80.88 543 LEU A C 1
ATOM 4220 O O . LEU A 1 543 ? -32.472 -20.318 34.098 1.00 80.88 543 LEU A O 1
ATOM 4224 N N . THR A 1 544 ? -32.199 -18.646 32.630 1.00 85.62 544 THR A N 1
ATOM 4225 C CA . THR A 1 544 ? -31.965 -19.461 31.430 1.00 85.62 544 THR A CA 1
ATOM 4226 C C . THR A 1 544 ? -30.481 -19.803 31.269 1.00 85.62 544 THR A C 1
ATOM 4228 O O . THR A 1 544 ? -29.610 -19.123 31.810 1.00 85.62 544 THR A O 1
ATOM 4231 N N . GLU A 1 545 ? -30.159 -20.825 30.473 1.00 84.25 545 GLU A N 1
ATOM 4232 C CA . GLU A 1 545 ? -28.758 -21.178 30.185 1.00 84.25 545 GLU A CA 1
ATOM 4233 C C . GLU A 1 545 ? -27.970 -20.005 29.580 1.00 84.25 545 GLU A C 1
ATOM 4235 O O . GLU A 1 545 ? -26.819 -19.764 29.947 1.00 84.25 545 GLU A O 1
ATOM 4240 N N . ALA A 1 546 ? -28.603 -19.233 28.690 1.00 76.81 546 ALA A N 1
ATOM 4241 C CA . ALA A 1 546 ? -27.985 -18.077 28.049 1.00 76.81 546 ALA A CA 1
ATOM 4242 C C . ALA A 1 546 ? -27.707 -16.938 29.043 1.00 76.81 546 ALA A C 1
ATOM 4244 O O . ALA A 1 546 ? -26.619 -16.364 29.023 1.00 76.81 546 ALA A O 1
ATOM 4245 N N . SER A 1 547 ? -28.651 -16.618 29.937 1.00 78.69 547 SER A N 1
ATOM 4246 C CA . SER A 1 547 ? -28.454 -15.545 30.923 1.00 78.69 547 SER A CA 1
ATOM 4247 C C . SER A 1 547 ? -27.382 -15.904 31.953 1.00 78.69 547 SER A C 1
ATOM 4249 O O . SER A 1 547 ? -26.576 -15.045 32.316 1.00 78.69 547 SER A O 1
ATOM 4251 N N . VAL A 1 548 ? -27.309 -17.174 32.369 1.00 85.62 548 VAL A N 1
ATOM 4252 C CA . VAL A 1 548 ? -26.251 -17.675 33.258 1.00 85.62 548 VAL A CA 1
ATOM 4253 C C . VAL A 1 548 ? -24.889 -17.631 32.565 1.00 85.62 548 VAL A C 1
ATOM 4255 O O . VAL A 1 548 ? -23.935 -17.108 33.142 1.00 85.62 548 VAL A O 1
ATOM 4258 N N . ARG A 1 549 ? -24.792 -18.112 31.318 1.00 84.00 549 ARG A N 1
ATOM 4259 C CA . ARG A 1 549 ? -23.543 -18.063 30.541 1.00 84.00 549 ARG A CA 1
ATOM 4260 C C . ARG A 1 549 ? -23.044 -16.628 30.379 1.00 84.00 549 ARG A C 1
ATOM 4262 O O . ARG A 1 549 ? -21.891 -16.349 30.697 1.00 84.00 549 ARG A O 1
ATOM 4269 N N . ASN A 1 550 ? -23.928 -15.712 29.988 1.00 78.06 550 ASN A N 1
ATOM 4270 C CA . ASN A 1 550 ? -23.598 -14.295 29.841 1.00 78.06 550 ASN A CA 1
ATOM 4271 C C . ASN A 1 550 ? -23.141 -13.664 31.165 1.00 78.06 550 ASN A C 1
ATOM 4273 O O . ASN A 1 550 ? -22.231 -12.838 31.170 1.00 78.06 550 ASN A O 1
ATOM 4277 N N . ALA A 1 551 ? -23.736 -14.052 32.298 1.00 80.81 551 ALA A N 1
ATOM 4278 C CA . ALA A 1 551 ? -23.321 -13.559 33.610 1.00 80.81 551 ALA A CA 1
ATOM 4279 C C . ALA A 1 551 ? -21.908 -14.032 33.991 1.00 80.81 551 ALA A C 1
ATOM 4281 O O . ALA A 1 551 ? -21.129 -13.245 34.530 1.00 80.81 551 ALA A O 1
ATOM 4282 N N . ILE A 1 552 ? -21.560 -15.287 33.685 1.00 84.81 552 ILE A N 1
ATOM 4283 C CA . ILE A 1 552 ? -20.209 -15.831 33.897 1.00 84.81 552 ILE A CA 1
ATOM 4284 C C . ILE A 1 552 ? -19.200 -15.123 32.987 1.00 84.81 552 ILE A C 1
ATOM 4286 O O . ILE A 1 552 ? -18.152 -14.688 33.464 1.00 84.81 552 ILE A O 1
ATOM 4290 N N . GLU A 1 553 ? -19.534 -14.939 31.708 1.00 79.31 553 GLU A N 1
ATOM 4291 C CA . GLU A 1 553 ? -18.710 -14.194 30.748 1.00 79.31 553 GLU A CA 1
ATOM 4292 C C . GLU A 1 553 ? -18.445 -12.759 31.207 1.00 79.31 553 GLU A C 1
ATOM 4294 O O . GLU A 1 553 ? -17.297 -12.315 31.238 1.00 79.31 553 GLU A O 1
ATOM 4299 N N . ALA A 1 554 ? -19.490 -12.034 31.610 1.00 76.06 554 ALA A N 1
ATOM 4300 C CA . ALA A 1 554 ? -19.360 -10.675 32.121 1.00 76.06 554 ALA A CA 1
ATOM 4301 C C . ALA A 1 554 ? -18.525 -10.624 33.412 1.00 76.06 554 ALA A C 1
ATOM 4303 O O . ALA A 1 554 ? -17.688 -9.738 33.584 1.00 76.06 554 ALA A O 1
ATOM 4304 N N . GLY A 1 555 ? -18.698 -11.605 34.304 1.00 78.38 555 GLY A N 1
ATOM 4305 C CA . GLY A 1 555 ? -17.864 -11.781 35.492 1.00 78.38 555 GLY A CA 1
ATOM 4306 C C . GLY A 1 555 ? -16.378 -11.915 35.156 1.00 78.38 555 GLY A C 1
ATOM 4307 O O . GLY A 1 555 ? -15.562 -11.146 35.658 1.00 78.38 555 GLY A O 1
ATOM 4308 N N . LEU A 1 556 ? -16.040 -12.833 34.250 1.00 79.00 556 LEU A N 1
ATOM 4309 C CA . LEU A 1 556 ? -14.670 -13.061 33.780 1.00 79.00 556 LEU A CA 1
ATOM 4310 C C . LEU A 1 556 ? -14.063 -11.814 33.117 1.00 79.00 556 LEU A C 1
ATOM 4312 O O . LEU A 1 556 ? -12.893 -11.497 33.351 1.00 79.00 556 LEU A O 1
ATOM 4316 N N . LYS A 1 557 ? -14.853 -11.080 32.315 1.00 74.88 557 LYS A N 1
ATOM 4317 C CA . LYS A 1 557 ? -14.409 -9.852 31.625 1.00 74.88 557 LYS A CA 1
ATOM 4318 C C . LYS A 1 557 ? -14.066 -8.756 32.627 1.00 74.88 557 LYS A C 1
ATOM 4320 O O . LYS A 1 557 ? -13.098 -8.023 32.433 1.00 74.88 557 LYS A O 1
ATOM 4325 N N . ARG A 1 558 ? -14.821 -8.669 33.727 1.00 73.06 558 ARG A N 1
ATOM 4326 C CA . ARG A 1 558 ? -14.569 -7.697 34.798 1.00 73.06 558 ARG A CA 1
ATOM 4327 C C . ARG A 1 558 ? -13.274 -7.961 35.546 1.00 73.06 558 ARG A C 1
ATOM 4329 O O . ARG A 1 558 ? -12.568 -6.993 35.835 1.00 73.06 558 ARG A O 1
ATOM 4336 N N . SER A 1 559 ? -12.974 -9.230 35.815 1.00 72.00 559 SER A N 1
ATOM 4337 C CA . SER A 1 559 ? -11.820 -9.650 36.619 1.00 72.00 559 SER A CA 1
ATOM 4338 C C . SER A 1 559 ? -10.503 -9.736 35.840 1.00 72.00 559 SER A C 1
ATOM 4340 O O . SER A 1 559 ? -9.442 -9.787 36.451 1.00 72.00 559 SER A O 1
ATOM 4342 N N . THR A 1 560 ? -10.537 -9.736 34.505 1.00 67.50 560 THR A N 1
ATOM 4343 C CA . THR A 1 560 ? -9.325 -9.859 33.680 1.00 67.50 560 THR A CA 1
ATOM 4344 C C . THR A 1 560 ? -8.826 -8.485 33.217 1.00 67.50 560 THR A C 1
ATOM 4346 O O . THR A 1 560 ? -9.598 -7.651 32.739 1.00 67.50 560 THR A O 1
ATOM 4349 N N . SER A 1 561 ? -7.520 -8.226 33.331 1.00 60.81 561 SER A N 1
ATOM 4350 C CA . SER A 1 561 ? -6.911 -6.981 32.846 1.00 60.81 561 SER A CA 1
ATOM 4351 C C . SER A 1 561 ? -6.733 -7.002 31.319 1.00 60.81 561 SER A C 1
ATOM 4353 O O . SER A 1 561 ? -6.344 -8.014 30.744 1.00 60.81 561 SER A O 1
ATOM 4355 N N . GLY A 1 562 ? -7.035 -5.886 30.642 1.00 58.03 562 GLY A N 1
ATOM 4356 C CA . GLY A 1 562 ? -6.840 -5.733 29.188 1.00 58.03 562 GLY A CA 1
ATOM 4357 C C . GLY A 1 562 ? -8.109 -5.640 28.329 1.00 58.03 562 GLY A C 1
ATOM 4358 O O . GLY A 1 562 ? -7.995 -5.376 27.135 1.00 58.03 562 GLY A O 1
ATOM 4359 N N . PHE A 1 563 ? -9.305 -5.784 28.907 1.00 60.47 563 PHE A N 1
ATOM 4360 C CA . PHE A 1 563 ? -10.570 -5.554 28.197 1.00 60.47 563 PHE A CA 1
ATOM 4361 C C . PHE A 1 563 ? -10.993 -4.083 28.212 1.00 60.47 563 PHE A C 1
ATOM 4363 O O . PHE A 1 563 ? -10.784 -3.370 29.197 1.00 60.47 563 PHE A O 1
ATOM 4370 N N . LEU A 1 564 ? -11.633 -3.638 27.126 1.00 63.12 564 LEU A N 1
ATOM 4371 C CA . LEU A 1 564 ? -12.365 -2.371 27.109 1.00 63.12 564 LEU A CA 1
ATOM 4372 C C . LEU A 1 564 ? -13.576 -2.499 28.033 1.00 63.12 564 LEU A C 1
ATOM 4374 O O . LEU A 1 564 ? -14.371 -3.422 27.870 1.00 63.12 564 LEU A O 1
ATOM 4378 N N . LYS A 1 565 ? -13.717 -1.577 28.990 1.00 76.00 565 LYS A N 1
ATOM 4379 C CA . LYS A 1 565 ? -14.880 -1.564 29.881 1.00 76.00 565 LYS A CA 1
ATOM 4380 C C . LYS A 1 565 ? -16.143 -1.204 29.097 1.00 76.00 565 LYS A C 1
ATOM 4382 O O . LYS A 1 565 ? -16.113 -0.298 28.255 1.00 76.00 565 LYS A O 1
ATOM 4387 N N . VAL A 1 566 ? -17.240 -1.900 29.383 1.00 82.00 566 VAL A N 1
ATOM 4388 C CA . VAL A 1 566 ? -18.560 -1.611 28.817 1.00 82.00 566 VAL A CA 1
ATOM 4389 C C . VAL A 1 566 ? -19.231 -0.535 29.660 1.00 82.00 566 VAL A C 1
ATOM 4391 O O . VAL A 1 566 ? -19.580 -0.749 30.823 1.00 82.00 566 VAL A O 1
ATOM 4394 N N . VAL A 1 567 ? -19.420 0.636 29.063 1.00 89.06 567 VAL A N 1
ATOM 4395 C CA . VAL A 1 567 ? -20.085 1.775 29.691 1.00 89.06 567 VAL A CA 1
ATOM 4396 C C . VAL A 1 567 ? -21.530 1.812 29.211 1.00 89.06 567 VAL A C 1
ATOM 4398 O O . VAL A 1 567 ? -21.819 2.142 28.060 1.00 89.06 567 VAL A O 1
ATOM 4401 N N . GLY A 1 568 ? -22.447 1.451 30.101 1.00 90.06 568 GLY A N 1
ATOM 4402 C CA . GLY A 1 568 ? -23.876 1.587 29.869 1.00 90.06 568 GLY A CA 1
ATOM 4403 C C . GLY A 1 568 ? -24.286 3.032 30.099 1.00 90.06 568 GLY A C 1
ATOM 4404 O O . GLY A 1 568 ? -24.050 3.556 31.180 1.00 90.06 568 GLY A O 1
ATOM 4405 N N . VAL A 1 569 ? -24.889 3.689 29.114 1.00 91.75 569 VAL A N 1
ATOM 4406 C CA . VAL A 1 569 ? -25.333 5.082 29.238 1.00 91.75 569 VAL A CA 1
ATOM 4407 C C . VAL A 1 569 ? -26.850 5.120 29.223 1.00 91.75 569 VAL A C 1
ATOM 4409 O O . VAL A 1 569 ? -27.479 4.676 28.264 1.00 91.75 569 VAL A O 1
ATOM 4412 N N . TRP A 1 570 ? -27.433 5.669 30.284 1.00 91.38 570 TRP A N 1
ATOM 4413 C CA . TRP A 1 570 ? -28.844 6.024 30.329 1.00 91.38 570 TRP A CA 1
ATOM 4414 C C . TRP A 1 570 ? -28.982 7.540 30.199 1.00 91.38 570 TRP A C 1
ATOM 4416 O O . TRP A 1 570 ? -28.313 8.312 30.891 1.00 91.38 570 TRP A O 1
ATOM 4426 N N . THR A 1 571 ? -29.868 7.956 29.302 1.00 88.25 571 THR A N 1
ATOM 4427 C CA . THR A 1 571 ? -30.273 9.348 29.091 1.00 88.25 571 THR A CA 1
ATOM 4428 C C . THR A 1 571 ? -31.793 9.410 29.104 1.00 88.25 571 THR A C 1
ATOM 4430 O O . THR A 1 571 ? -32.433 8.464 28.637 1.00 88.25 571 THR A O 1
ATOM 4433 N N . PRO A 1 572 ? -32.392 10.511 29.572 1.00 83.31 572 PRO A N 1
ATOM 4434 C CA . PRO A 1 572 ? -33.835 10.630 29.593 1.00 83.31 572 PRO A CA 1
ATOM 4435 C C . PRO A 1 572 ? -34.425 10.638 28.176 1.00 83.31 572 PRO A C 1
ATOM 4437 O O . PRO A 1 572 ? -33.760 11.091 27.241 1.00 83.31 572 PRO A O 1
ATOM 4440 N N . PRO A 1 573 ? -35.677 10.178 28.011 1.00 75.75 573 PRO A N 1
ATOM 4441 C CA . PRO A 1 573 ? -36.329 10.137 26.711 1.00 75.75 573 PRO A CA 1
ATOM 4442 C C . PRO A 1 573 ? -36.455 11.539 26.103 1.00 75.75 573 PRO A C 1
ATOM 4444 O O . PRO A 1 573 ? -36.836 12.500 26.780 1.00 75.75 573 PRO A O 1
ATOM 4447 N N . ASP A 1 574 ? -36.158 11.640 24.807 1.00 71.81 574 ASP A N 1
ATOM 4448 C CA . ASP A 1 574 ? -36.360 12.861 24.034 1.00 71.81 574 ASP A CA 1
ATOM 4449 C C . ASP A 1 574 ? -37.859 13.129 23.884 1.00 71.81 574 ASP A C 1
ATOM 4451 O O . ASP A 1 574 ? -38.566 12.443 23.145 1.00 71.81 574 ASP A O 1
ATOM 4455 N N . GLN A 1 575 ? -38.356 14.142 24.592 1.00 65.00 575 GLN A N 1
ATOM 4456 C CA . GLN A 1 575 ? -39.712 14.638 24.393 1.00 65.00 575 GLN A CA 1
ATOM 4457 C C . GLN A 1 575 ? -39.680 15.778 23.365 1.00 65.00 575 GLN A C 1
ATOM 4459 O O . GLN A 1 575 ? -39.034 16.799 23.623 1.00 65.00 575 GLN A O 1
ATOM 4464 N N . PRO A 1 576 ? -40.348 15.636 22.204 1.00 63.78 576 PRO A N 1
ATOM 4465 C CA . PRO A 1 576 ? -40.441 16.715 21.229 1.00 63.78 576 PRO A CA 1
ATOM 4466 C C . PRO A 1 576 ? -41.185 17.903 21.847 1.00 63.78 576 PRO A C 1
ATOM 4468 O O . PRO A 1 576 ? -42.289 17.753 22.371 1.00 63.78 576 PRO A O 1
ATOM 4471 N N . GLN A 1 577 ? -40.576 19.087 21.794 1.00 65.88 577 GLN A N 1
ATOM 4472 C CA . GLN A 1 577 ? -41.216 20.322 22.246 1.00 65.88 577 GLN A CA 1
ATOM 4473 C C . GLN A 1 577 ? -42.083 20.864 21.111 1.00 65.88 577 GLN A C 1
ATOM 4475 O O . GLN A 1 577 ? -41.647 20.877 19.967 1.00 65.88 577 GLN A O 1
ATOM 4480 N N . GLN A 1 578 ? -43.310 21.294 21.400 1.00 66.31 578 GLN A N 1
ATOM 4481 C CA . GLN A 1 578 ? -44.139 22.015 20.430 1.00 66.31 578 GLN A CA 1
ATOM 4482 C C . GLN A 1 578 ? -44.013 23.519 20.669 1.00 66.31 578 GLN A C 1
ATOM 4484 O O . GLN A 1 578 ? -44.000 23.958 21.822 1.00 66.31 578 GLN A O 1
ATOM 4489 N N . ASP A 1 579 ? -43.914 24.306 19.598 1.00 67.69 579 ASP A N 1
ATOM 4490 C CA . ASP A 1 579 ? -44.115 25.749 19.700 1.00 67.69 579 ASP A CA 1
ATOM 4491 C C . ASP A 1 579 ? -45.597 26.108 19.881 1.00 67.69 579 ASP A C 1
ATOM 4493 O O . ASP A 1 579 ? -46.502 25.278 19.783 1.00 67.69 579 ASP A O 1
ATOM 4497 N N . MET A 1 580 ? -45.840 27.397 20.112 1.00 68.56 580 MET A N 1
ATOM 4498 C CA . MET A 1 580 ? -47.172 28.004 20.199 1.00 68.56 580 MET A CA 1
ATOM 4499 C C . MET A 1 580 ? -48.036 27.808 18.936 1.00 68.56 580 MET A C 1
ATOM 4501 O O . MET A 1 580 ? -49.244 28.031 18.993 1.00 68.56 580 MET A O 1
ATOM 4505 N N . PHE A 1 581 ? -47.446 27.402 17.806 1.00 74.44 581 PHE A N 1
ATOM 4506 C CA . PHE A 1 581 ? -48.133 27.110 16.545 1.00 74.44 581 PHE A CA 1
ATOM 4507 C C . PHE A 1 581 ? -48.334 25.601 16.312 1.00 74.44 581 PHE A C 1
ATOM 4509 O O . PHE A 1 581 ? -48.831 25.203 15.256 1.00 74.44 581 PHE A O 1
ATOM 4516 N N . GLY A 1 582 ? -47.984 24.757 17.291 1.00 71.94 582 GLY A N 1
ATOM 4517 C CA . GLY A 1 582 ? -48.104 23.303 17.216 1.00 71.94 582 GLY A CA 1
ATOM 4518 C C . GLY A 1 582 ? -47.045 22.627 16.339 1.00 71.94 582 GLY A C 1
ATOM 4519 O O . GLY A 1 582 ? -47.167 21.433 16.061 1.00 71.94 582 GLY A O 1
ATOM 4520 N N . GLN A 1 583 ? -46.010 23.345 15.892 1.00 74.19 583 GLN A N 1
ATOM 4521 C CA . GLN A 1 583 ? -44.875 22.745 15.197 1.00 74.19 583 GLN A CA 1
ATOM 4522 C C . GLN A 1 583 ? -43.926 22.090 16.200 1.00 74.19 583 GLN A C 1
ATOM 4524 O O . GLN A 1 583 ? -43.592 22.663 17.235 1.00 74.19 583 GLN A O 1
ATOM 4529 N N . GLN A 1 584 ? -43.479 20.873 15.889 1.00 69.69 584 G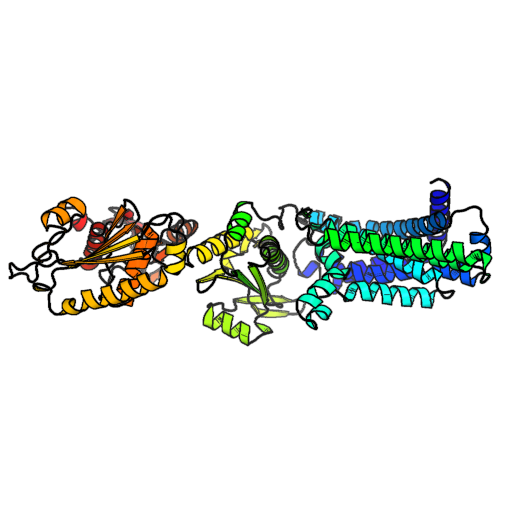LN A N 1
ATOM 4530 C CA . GLN A 1 584 ? -42.478 20.174 16.691 1.00 69.69 584 GLN A CA 1
ATOM 4531 C C . GLN A 1 584 ? -41.097 20.796 16.461 1.00 69.69 584 GLN A C 1
ATOM 4533 O O . GLN A 1 584 ? -40.570 20.753 15.349 1.00 69.69 584 GLN A O 1
ATOM 4538 N N . LEU A 1 585 ? -40.493 21.331 17.518 1.00 63.81 585 LEU A N 1
ATOM 4539 C CA . LEU A 1 585 ? -39.085 21.686 17.547 1.00 63.81 585 LEU A CA 1
ATOM 4540 C C . LEU A 1 585 ? -38.227 20.488 17.978 1.00 63.81 585 LEU A C 1
ATOM 4542 O O . LEU A 1 585 ? -38.627 19.707 18.851 1.00 63.81 585 LEU A O 1
ATOM 4546 N N . PRO A 1 586 ? -37.019 20.352 17.402 1.00 61.72 586 PRO A N 1
ATOM 4547 C CA . PRO A 1 586 ? -36.045 19.379 17.869 1.00 61.72 586 PRO A CA 1
ATOM 4548 C C . PRO A 1 586 ? -35.654 19.656 19.328 1.00 61.72 586 PRO A C 1
ATOM 4550 O O . PRO A 1 586 ? -35.477 20.804 19.736 1.00 61.72 586 PRO A O 1
ATOM 4553 N N . SER A 1 587 ? -35.503 18.583 20.107 1.00 64.19 587 SER A N 1
ATOM 4554 C CA . SER A 1 587 ? -35.059 18.628 21.504 1.00 64.19 587 SER A CA 1
ATOM 4555 C C . SER A 1 587 ? -33.705 19.339 21.625 1.00 64.19 587 SER A C 1
ATOM 4557 O O . SER A 1 587 ? -32.757 19.038 20.894 1.00 64.19 587 SER A O 1
ATOM 4559 N N . LEU A 1 588 ? -33.592 20.260 22.589 1.00 62.59 588 LEU A N 1
ATOM 4560 C CA . LEU A 1 588 ? -32.306 20.846 22.985 1.00 62.59 588 LEU A CA 1
ATOM 4561 C C . LEU A 1 588 ? -31.417 19.846 23.750 1.00 62.59 588 LEU A C 1
ATOM 4563 O O . LEU A 1 588 ? -30.228 20.103 23.937 1.00 62.59 588 LEU A O 1
ATOM 4567 N N . LYS A 1 589 ? -31.969 18.716 24.213 1.00 66.19 589 LYS A N 1
ATOM 4568 C CA . LYS A 1 589 ? -31.256 17.720 25.025 1.00 66.19 589 LYS A CA 1
ATOM 4569 C C . LYS A 1 589 ? -30.453 16.777 24.126 1.00 66.19 589 LYS A C 1
ATOM 4571 O O . LYS A 1 589 ? -30.839 15.644 23.884 1.00 66.19 589 LYS A O 1
ATOM 4576 N N . GLN A 1 590 ? -29.315 17.247 23.622 1.00 68.56 590 GLN A N 1
ATOM 4577 C CA . GLN A 1 590 ? -28.416 16.427 22.806 1.00 68.56 590 GLN A CA 1
ATOM 4578 C C . GLN A 1 590 ? -27.261 15.876 23.650 1.00 68.56 590 GLN A C 1
ATOM 4580 O O . GLN A 1 590 ? -26.338 16.601 24.008 1.00 68.56 590 GLN A O 1
ATOM 4585 N N . TYR A 1 591 ? -27.276 14.570 23.926 1.00 77.88 591 TYR A N 1
ATOM 4586 C CA . TYR A 1 591 ? -26.204 13.885 24.671 1.00 77.88 591 TYR A CA 1
ATOM 4587 C C . TYR A 1 591 ? -25.150 13.227 23.769 1.00 77.88 591 TYR A C 1
ATOM 4589 O O . TYR A 1 591 ? -24.253 12.538 24.249 1.00 77.88 591 TYR A O 1
ATOM 4597 N N . ARG A 1 592 ? -25.235 13.445 22.453 1.00 75.75 592 ARG A N 1
ATOM 4598 C CA . ARG A 1 592 ? -24.420 12.761 21.441 1.00 75.75 592 ARG A CA 1
ATOM 4599 C C . ARG A 1 592 ? -22.914 12.943 21.639 1.00 75.75 592 ARG A C 1
ATOM 4601 O O . ARG A 1 592 ? -22.184 11.965 21.573 1.00 75.75 592 ARG A O 1
ATOM 4608 N N . SER A 1 593 ? -22.466 14.149 21.986 1.00 77.50 593 SER A N 1
ATOM 4609 C CA . SER A 1 593 ? -21.043 14.422 22.226 1.00 77.50 593 SER A CA 1
ATOM 4610 C C . SER A 1 593 ? -20.459 13.581 23.365 1.00 77.50 593 SER A C 1
ATOM 4612 O O . SER A 1 593 ? -19.281 13.242 23.336 1.00 77.50 593 SER A O 1
ATOM 4614 N N . ILE A 1 594 ? -21.275 13.222 24.364 1.00 81.31 594 ILE A N 1
ATOM 4615 C CA . ILE A 1 594 ? -20.845 12.360 25.471 1.00 81.31 594 ILE A CA 1
ATOM 4616 C C . ILE A 1 594 ? -20.672 10.922 24.979 1.00 81.31 594 ILE A C 1
ATOM 4618 O O . ILE A 1 594 ? -19.676 10.290 25.318 1.00 81.31 594 ILE A O 1
ATOM 4622 N N . TYR A 1 595 ? -21.592 10.428 24.144 1.00 81.12 595 TYR A N 1
ATOM 4623 C CA . TYR A 1 595 ? -21.437 9.126 23.490 1.00 81.12 595 TYR A CA 1
ATOM 4624 C C . TYR A 1 595 ? -20.165 9.088 22.640 1.00 81.12 595 TYR A C 1
ATOM 4626 O O . TYR A 1 595 ? -19.348 8.192 22.833 1.00 81.12 595 TYR A O 1
ATOM 4634 N N . ASP A 1 596 ? -19.956 10.087 21.778 1.00 75.06 596 ASP A N 1
ATOM 4635 C CA . ASP A 1 596 ? -18.791 10.155 20.889 1.00 75.06 596 ASP A CA 1
ATOM 4636 C C . ASP A 1 596 ? -17.470 10.195 21.682 1.00 75.06 596 ASP A C 1
ATOM 4638 O O . ASP A 1 596 ? -16.491 9.553 21.297 1.00 75.06 596 ASP A O 1
ATOM 4642 N N . GLN A 1 597 ? -17.442 10.912 22.814 1.00 81.56 597 GLN A N 1
ATOM 4643 C CA . GLN A 1 597 ? -16.264 11.015 23.676 1.00 81.56 597 GLN A CA 1
ATOM 4644 C C . GLN A 1 597 ? -16.008 9.727 24.466 1.00 81.56 597 GLN A C 1
ATOM 4646 O O . GLN A 1 597 ? -14.875 9.259 24.513 1.00 81.56 597 GLN A O 1
ATOM 4651 N N . LEU A 1 598 ? -17.040 9.121 25.062 1.00 82.56 598 LEU A N 1
ATOM 4652 C CA . LEU A 1 598 ? -16.899 7.860 25.796 1.00 82.56 598 LEU A CA 1
ATOM 4653 C C . LEU A 1 598 ? -16.510 6.706 24.865 1.00 82.56 598 LEU A C 1
ATOM 4655 O O . LEU A 1 598 ? -15.712 5.852 25.243 1.00 82.56 598 LEU A O 1
ATOM 4659 N N . GLN A 1 599 ? -17.017 6.696 23.630 1.00 76.25 599 GLN A N 1
ATOM 4660 C CA . GLN A 1 599 ? -16.687 5.666 22.646 1.00 76.25 599 GLN A CA 1
ATOM 4661 C C . GLN A 1 599 ? -15.204 5.658 22.267 1.00 76.25 599 GLN A C 1
ATOM 4663 O O . GLN A 1 599 ? -14.739 4.652 21.724 1.00 76.25 599 GLN A O 1
ATOM 4668 N N . GLN A 1 600 ? -14.453 6.744 22.512 1.00 67.81 600 GLN A N 1
ATOM 4669 C CA . GLN A 1 600 ? -13.010 6.816 22.229 1.00 67.81 600 GLN A CA 1
ATOM 4670 C C . GLN A 1 600 ? -12.242 5.707 22.945 1.00 67.81 600 GLN A C 1
ATOM 4672 O O . GLN A 1 600 ? -11.455 5.008 22.303 1.00 67.81 600 GLN A O 1
ATOM 4677 N N . ASP A 1 601 ? -12.571 5.488 24.217 1.00 71.69 601 ASP A N 1
ATOM 4678 C CA . ASP A 1 601 ? -11.815 4.616 25.115 1.00 71.69 601 ASP A CA 1
ATOM 4679 C C . ASP A 1 601 ? -12.633 3.446 25.681 1.00 71.69 601 ASP A C 1
ATOM 4681 O O . ASP A 1 601 ? -12.057 2.550 26.298 1.00 71.69 601 ASP A O 1
ATOM 4685 N N . TYR A 1 602 ? -13.953 3.422 25.465 1.00 78.94 602 TYR A N 1
ATOM 4686 C CA . TYR A 1 602 ? -14.863 2.438 26.057 1.00 78.94 602 TYR A CA 1
ATOM 4687 C C . TYR A 1 602 ? -15.851 1.858 25.043 1.00 78.94 602 TYR A C 1
ATOM 4689 O O . TYR A 1 602 ? -16.187 2.481 24.034 1.00 78.94 602 TYR A O 1
ATOM 4697 N N . GLN A 1 603 ? -16.373 0.664 25.334 1.00 76.31 603 GLN A N 1
ATOM 4698 C CA . GLN A 1 603 ? -17.518 0.128 24.602 1.00 76.31 603 GLN A CA 1
ATOM 4699 C C . GLN A 1 603 ? -18.792 0.747 25.181 1.00 76.31 603 GLN A C 1
ATOM 4701 O O . GLN A 1 603 ? -19.229 0.379 26.266 1.00 76.31 603 GLN A O 1
ATOM 4706 N N . VAL A 1 604 ? -19.378 1.714 24.479 1.00 85.25 604 VAL A N 1
ATOM 4707 C CA . VAL A 1 604 ? -20.552 2.443 24.979 1.00 85.25 604 VAL A CA 1
ATOM 4708 C C . VAL A 1 604 ? -21.830 1.818 24.449 1.00 85.25 604 VAL A C 1
ATOM 4710 O O . VAL A 1 604 ? -21.986 1.664 23.236 1.00 85.25 604 VAL A O 1
ATOM 4713 N N . ARG A 1 605 ? -22.763 1.507 25.349 1.00 84.12 605 ARG A N 1
ATOM 4714 C CA . ARG A 1 605 ? -24.068 0.941 25.000 1.00 84.12 605 ARG A CA 1
ATOM 4715 C C . ARG A 1 605 ? -25.192 1.812 25.561 1.00 84.12 605 ARG A C 1
ATOM 4717 O O . ARG A 1 605 ? -25.156 2.117 26.752 1.00 84.12 605 ARG A O 1
ATOM 4724 N N . PRO A 1 606 ? -26.199 2.199 24.759 1.00 85.81 606 PRO A N 1
ATOM 4725 C CA . PRO A 1 606 ? -27.400 2.810 25.310 1.00 85.81 606 PRO A CA 1
ATOM 4726 C C . PRO A 1 606 ? -28.147 1.772 26.158 1.00 85.81 606 PRO A C 1
ATOM 4728 O O . PRO A 1 606 ? -28.366 0.643 25.714 1.00 85.81 606 PRO A O 1
ATOM 4731 N N . VAL A 1 607 ? -28.521 2.146 27.380 1.00 88.25 607 VAL A N 1
ATOM 4732 C CA . VAL A 1 607 ? -29.244 1.286 28.325 1.00 88.25 607 VAL A CA 1
ATOM 4733 C C . VAL A 1 607 ? -30.634 1.859 28.555 1.00 88.25 607 VAL A C 1
ATOM 4735 O O . VAL A 1 607 ? -30.783 3.044 28.842 1.00 88.25 607 VAL A O 1
ATOM 4738 N N . GLN A 1 608 ? -31.652 1.007 28.461 1.00 86.00 608 GLN A N 1
ATOM 4739 C CA . GLN A 1 608 ? -33.018 1.330 28.868 1.00 86.00 608 GLN A CA 1
ATOM 4740 C C . GLN A 1 608 ? -33.275 0.678 30.227 1.00 86.00 608 GLN A C 1
ATOM 4742 O O . GLN A 1 608 ? -33.081 -0.523 30.385 1.00 86.00 608 GLN A O 1
ATOM 4747 N N . LEU A 1 609 ? -33.666 1.477 31.222 1.00 86.12 609 LEU A N 1
ATOM 4748 C CA . LEU A 1 609 ? -33.898 1.002 32.592 1.00 86.12 609 LEU A CA 1
ATOM 4749 C C . LEU A 1 609 ? -35.365 0.614 32.849 1.00 86.12 609 LEU A C 1
ATOM 4751 O O . LEU A 1 609 ? -35.680 0.091 33.917 1.00 86.12 609 LEU A O 1
ATOM 4755 N N . SER A 1 610 ? -36.255 0.823 31.874 1.00 82.94 610 SER A N 1
ATOM 4756 C CA . SER A 1 610 ? -37.696 0.520 31.943 1.00 82.94 610 SER A CA 1
ATOM 4757 C C . SER A 1 610 ? -37.999 -0.938 32.302 1.00 82.94 610 SER A C 1
ATOM 4759 O O . SER A 1 610 ? -39.012 -1.257 32.936 1.00 82.94 610 SER A O 1
ATOM 4761 N N . ASP A 1 611 ? -37.093 -1.841 31.941 1.00 77.88 611 ASP A N 1
ATOM 4762 C CA . ASP A 1 611 ? -37.247 -3.273 32.181 1.00 77.88 611 ASP A CA 1
ATOM 4763 C C . ASP A 1 611 ? -36.927 -3.651 33.636 1.00 77.88 611 ASP A C 1
ATOM 4765 O O . ASP A 1 611 ? -37.320 -4.724 34.088 1.00 77.88 611 ASP A O 1
ATOM 4769 N N . GLY A 1 612 ? -36.356 -2.728 34.420 1.00 78.69 612 GLY A N 1
ATOM 4770 C CA . GLY A 1 612 ? -36.032 -2.913 35.838 1.00 78.69 612 GLY A CA 1
ATOM 4771 C C . GLY A 1 612 ? -34.689 -3.596 36.088 1.00 78.69 612 GLY A C 1
ATOM 4772 O O . GLY A 1 612 ? -34.377 -3.924 37.228 1.00 78.69 612 GLY A O 1
ATOM 4773 N N . THR A 1 613 ? -33.887 -3.818 35.046 1.00 80.75 613 THR A N 1
ATOM 4774 C CA . THR A 1 613 ? -32.586 -4.485 35.155 1.00 80.75 613 THR A CA 1
ATOM 4775 C C . THR A 1 613 ? -31.544 -3.802 34.287 1.00 80.75 613 THR A C 1
ATOM 4777 O O . THR A 1 613 ? -31.806 -3.494 33.127 1.00 80.75 613 THR A O 1
ATOM 4780 N N . VAL A 1 614 ? -30.332 -3.647 34.815 1.00 84.19 614 VAL A N 1
ATOM 4781 C CA . VAL A 1 614 ? -29.166 -3.268 34.012 1.00 84.19 614 VAL A CA 1
ATOM 4782 C C . VAL A 1 614 ? -28.549 -4.538 33.409 1.00 84.19 614 VAL A C 1
ATOM 4784 O O . VAL A 1 614 ? -28.304 -5.495 34.163 1.00 84.19 614 VAL A O 1
ATOM 4787 N N . PRO A 1 615 ? -28.258 -4.566 32.092 1.00 82.25 615 PRO A N 1
ATOM 4788 C CA . PRO A 1 615 ? -27.611 -5.704 31.443 1.00 82.25 615 PRO A CA 1
ATOM 4789 C C . PRO A 1 615 ? -26.358 -6.180 32.196 1.00 82.25 615 PRO A C 1
ATOM 4791 O O . PRO A 1 615 ? -25.644 -5.385 32.814 1.00 82.25 615 PRO A O 1
ATOM 4794 N N . ALA A 1 616 ? -26.130 -7.495 32.229 1.00 74.75 616 ALA A N 1
ATOM 4795 C CA . ALA A 1 616 ? -25.063 -8.096 33.038 1.00 74.75 616 ALA A CA 1
ATOM 4796 C C . ALA A 1 616 ? -23.651 -7.752 32.529 1.00 74.75 616 ALA A C 1
ATOM 4798 O O . ALA A 1 616 ? -22.711 -7.744 33.318 1.00 74.75 616 ALA A O 1
ATOM 4799 N N . ASP A 1 617 ? -23.525 -7.443 31.238 1.00 72.81 617 ASP A N 1
ATOM 4800 C CA . ASP A 1 617 ? -22.296 -7.060 30.540 1.00 72.81 617 ASP A CA 1
ATOM 4801 C C . ASP A 1 617 ? -21.859 -5.610 30.793 1.00 72.81 617 ASP A C 1
ATOM 4803 O O . ASP A 1 617 ? -20.759 -5.250 30.395 1.00 72.81 617 ASP A O 1
ATOM 4807 N N . VAL A 1 618 ? -22.686 -4.779 31.440 1.00 83.25 618 VAL A N 1
ATOM 4808 C CA . VAL A 1 618 ? -22.339 -3.389 31.778 1.00 83.25 618 VAL A CA 1
ATOM 4809 C C . VAL A 1 618 ? -21.423 -3.354 33.005 1.00 83.25 618 VAL A C 1
ATOM 4811 O O . VAL A 1 618 ? -21.790 -3.844 34.076 1.00 83.25 618 VAL A O 1
ATOM 4814 N N . ASP A 1 619 ? -20.250 -2.733 32.848 1.00 80.56 619 ASP A N 1
ATOM 4815 C CA . ASP A 1 619 ? -19.241 -2.565 33.903 1.00 80.56 619 ASP A CA 1
ATOM 4816 C C . ASP A 1 619 ? -19.447 -1.279 34.708 1.00 80.56 619 ASP A C 1
ATOM 4818 O O . ASP A 1 619 ? -19.275 -1.250 35.930 1.00 80.56 619 ASP A O 1
ATOM 4822 N N . VAL A 1 620 ? -19.819 -0.200 34.016 1.00 89.50 620 VAL A N 1
ATOM 4823 C CA . VAL A 1 620 ? -20.103 1.111 34.607 1.00 89.50 620 VAL A CA 1
ATOM 4824 C C . VAL A 1 620 ? -21.402 1.639 34.021 1.00 89.50 620 VAL A C 1
ATOM 4826 O O . VAL A 1 620 ? -21.542 1.723 32.801 1.00 89.50 620 VAL A O 1
ATOM 4829 N N . LEU A 1 621 ? -22.340 2.019 34.886 1.00 92.06 621 LEU A N 1
ATOM 4830 C CA . LEU A 1 621 ? -23.578 2.673 34.478 1.00 92.06 621 LEU A CA 1
ATOM 4831 C C . LEU A 1 621 ? -23.417 4.189 34.615 1.00 92.06 621 LEU A C 1
ATOM 4833 O O . LEU A 1 621 ? -23.205 4.697 35.711 1.00 92.06 621 LEU A O 1
ATOM 4837 N N . VAL A 1 622 ? -23.541 4.917 33.513 1.00 93.19 622 VAL A N 1
ATOM 4838 C CA . VAL A 1 622 ? -23.541 6.379 33.475 1.00 93.19 622 VAL A CA 1
ATOM 4839 C C . VAL A 1 622 ? -24.981 6.856 33.316 1.00 93.19 622 VAL A C 1
ATOM 4841 O O . VAL A 1 622 ? -25.607 6.633 32.282 1.00 93.19 622 VAL A O 1
ATOM 4844 N N . VAL A 1 623 ? -25.506 7.519 34.342 1.00 91.69 623 VAL A N 1
ATOM 4845 C CA . VAL A 1 623 ? -26.860 8.084 34.359 1.00 91.69 623 VAL A CA 1
ATOM 4846 C C . VAL A 1 623 ? -26.751 9.589 34.147 1.00 91.69 623 VAL A C 1
ATOM 4848 O O . VAL A 1 623 ? -26.267 10.316 35.017 1.00 91.69 623 VAL A O 1
ATOM 4851 N N . ILE A 1 624 ? -27.173 10.065 32.978 1.00 89.25 624 ILE A N 1
ATOM 4852 C CA . ILE A 1 624 ? -27.062 11.475 32.594 1.00 89.25 624 ILE A CA 1
ATOM 4853 C C . ILE A 1 624 ? -28.422 12.143 32.731 1.00 89.25 624 ILE A C 1
ATOM 4855 O O . ILE A 1 624 ? -29.394 11.662 32.162 1.00 89.25 624 ILE A O 1
ATOM 4859 N N . ALA A 1 625 ? -28.474 13.274 33.437 1.00 87.06 625 ALA A N 1
ATOM 4860 C CA . ALA A 1 625 ? -29.681 14.074 33.639 1.00 87.06 625 ALA A CA 1
ATOM 4861 C C . ALA A 1 625 ? -30.913 13.235 34.067 1.00 87.06 625 ALA A C 1
ATOM 4863 O O . ALA A 1 625 ? -31.927 13.241 33.361 1.00 87.06 625 ALA A O 1
ATOM 4864 N N . PRO A 1 626 ? -30.839 12.505 35.201 1.00 87.44 626 PRO A N 1
ATOM 4865 C CA . PRO A 1 626 ? -31.949 11.706 35.724 1.00 87.44 626 PRO A CA 1
ATOM 4866 C C . PRO A 1 626 ? -33.177 12.579 35.994 1.00 87.44 626 PRO A C 1
ATOM 4868 O O . PRO A 1 626 ? -33.194 13.367 36.935 1.00 87.44 626 PRO A O 1
ATOM 4871 N N . GLN A 1 627 ? -34.204 12.438 35.157 1.00 85.25 627 GLN A N 1
ATOM 4872 C CA . GLN A 1 627 ? -35.472 13.166 35.246 1.00 85.25 627 GLN A CA 1
ATOM 4873 C C . GLN A 1 627 ? -36.623 12.216 34.904 1.00 85.25 627 GLN A C 1
ATOM 4875 O O . GLN A 1 627 ? -36.488 11.402 33.988 1.00 85.25 627 GLN A O 1
ATOM 4880 N N . GLY A 1 628 ? -37.751 12.340 35.608 1.00 82.69 628 GLY A N 1
ATOM 4881 C CA . GLY A 1 628 ? -38.946 11.529 35.354 1.00 82.69 628 GLY A CA 1
ATOM 4882 C C . GLY A 1 628 ? -38.729 10.016 35.472 1.00 82.69 628 GLY A C 1
ATOM 4883 O O . GLY A 1 628 ? -39.414 9.261 34.787 1.00 82.69 628 GLY A O 1
ATOM 4884 N N . MET A 1 629 ? -37.775 9.581 36.297 1.00 85.88 629 MET A N 1
ATOM 4885 C CA . MET A 1 629 ? -37.504 8.168 36.534 1.00 85.88 629 MET A CA 1
ATOM 4886 C C . MET A 1 629 ? -38.646 7.543 37.330 1.00 85.88 629 MET A C 1
ATOM 4888 O O . MET A 1 629 ? -39.129 8.103 38.317 1.00 85.88 629 MET A O 1
ATOM 4892 N N . THR A 1 630 ? -39.053 6.359 36.903 1.00 87.81 630 THR A N 1
ATOM 4893 C CA . THR A 1 630 ? -40.007 5.515 37.621 1.00 87.81 630 THR A CA 1
ATOM 4894 C C . THR A 1 630 ? -39.337 4.816 38.806 1.00 87.81 630 THR A C 1
ATOM 4896 O O . THR A 1 630 ? -38.120 4.612 38.819 1.00 87.81 630 THR A O 1
ATOM 4899 N N . ASP A 1 631 ? -40.130 4.362 39.780 1.00 85.44 631 ASP A N 1
ATOM 4900 C CA . ASP A 1 631 ? -39.628 3.546 40.900 1.00 85.44 631 ASP A CA 1
ATOM 4901 C C . ASP A 1 631 ? -38.887 2.298 40.416 1.00 85.44 631 ASP A C 1
ATOM 4903 O O . ASP A 1 631 ? -37.885 1.892 40.999 1.00 85.44 631 ASP A O 1
ATOM 4907 N N . LYS A 1 632 ? -39.342 1.721 39.300 1.00 86.25 632 LYS A N 1
ATOM 4908 C CA . LYS A 1 632 ? -38.727 0.546 38.684 1.00 86.25 632 LYS A CA 1
ATOM 4909 C C . LYS A 1 632 ? -37.334 0.846 38.118 1.00 86.25 632 LYS A C 1
ATOM 4911 O O . LYS A 1 632 ? -36.433 0.021 38.245 1.00 86.25 632 LYS A O 1
ATOM 4916 N N . GLU A 1 633 ? -37.137 2.021 37.526 1.00 89.06 633 GLU A N 1
ATOM 4917 C CA . GLU A 1 633 ? -35.829 2.455 37.018 1.00 89.06 633 GLU A CA 1
ATOM 4918 C C . GLU A 1 633 ? -34.865 2.800 38.157 1.00 89.06 633 GLU A C 1
ATOM 4920 O O . GLU A 1 633 ? -33.692 2.434 38.095 1.00 89.06 633 GLU A O 1
ATOM 4925 N N . ARG A 1 634 ? -35.358 3.445 39.225 1.00 89.44 634 ARG A N 1
ATOM 4926 C CA . ARG A 1 634 ? -34.574 3.681 40.449 1.00 89.44 634 ARG A CA 1
ATOM 4927 C C . ARG A 1 634 ? -34.150 2.367 41.098 1.00 89.44 634 ARG A C 1
ATOM 4929 O O . ARG A 1 634 ? -32.978 2.197 41.422 1.00 89.44 634 ARG A O 1
ATOM 4936 N N . TYR A 1 635 ? -35.073 1.413 41.196 1.00 86.56 635 TYR A N 1
ATOM 4937 C CA . TYR A 1 635 ? -34.789 0.067 41.682 1.00 86.56 635 TYR A CA 1
ATOM 4938 C C . TYR A 1 635 ? -33.715 -0.635 40.838 1.00 86.56 635 TYR A C 1
ATOM 4940 O O . TYR A 1 635 ? -32.813 -1.252 41.392 1.00 86.56 635 TYR A O 1
ATOM 4948 N N . ALA A 1 636 ? -33.734 -0.492 39.508 1.00 88.06 636 ALA A N 1
ATOM 4949 C CA . ALA A 1 636 ? -32.702 -1.069 38.643 1.00 88.06 636 ALA A CA 1
ATOM 4950 C C . ALA A 1 636 ? -31.289 -0.539 38.957 1.00 88.06 636 ALA A C 1
ATOM 4952 O O . ALA A 1 636 ? -30.321 -1.301 38.910 1.00 88.06 636 ALA A O 1
ATOM 4953 N N . ILE A 1 637 ? -31.171 0.756 39.276 1.00 89.62 637 ILE A N 1
ATOM 4954 C CA . ILE A 1 637 ? -29.904 1.399 39.661 1.00 89.62 637 ILE A CA 1
ATOM 4955 C C . ILE A 1 637 ? -29.449 0.904 41.034 1.00 89.62 637 ILE A C 1
ATOM 4957 O O . ILE A 1 637 ? -28.283 0.547 41.195 1.00 89.62 637 ILE A O 1
ATOM 4961 N N . ASP A 1 638 ? -30.366 0.839 41.998 1.00 86.06 638 ASP A N 1
ATOM 4962 C CA . ASP A 1 638 ? -30.091 0.321 43.339 1.00 86.06 638 ASP A CA 1
ATOM 4963 C C . ASP A 1 638 ? -29.594 -1.134 43.289 1.00 86.06 638 ASP A C 1
ATOM 4965 O O . ASP A 1 638 ? -28.514 -1.456 43.782 1.00 86.06 638 ASP A O 1
ATOM 4969 N N . GLN A 1 639 ? -30.296 -2.006 42.558 1.00 84.00 639 GLN A N 1
ATOM 4970 C CA . GLN A 1 639 ? -29.870 -3.393 42.353 1.00 84.00 639 GLN A CA 1
ATOM 4971 C C . GLN A 1 639 ? -28.508 -3.496 41.654 1.00 84.00 639 GLN A C 1
ATOM 4973 O O . GLN A 1 639 ? -27.728 -4.409 41.937 1.00 84.00 639 GLN A O 1
ATOM 4978 N N . TYR A 1 640 ? -28.193 -2.562 40.753 1.00 85.75 640 TYR A N 1
ATOM 4979 C CA . TYR A 1 640 ? -26.891 -2.503 40.095 1.00 85.75 640 TYR A CA 1
ATOM 4980 C C . TYR A 1 640 ? -25.751 -2.122 41.057 1.00 85.75 640 TYR A C 1
ATOM 4982 O O . TYR A 1 640 ? -24.667 -2.704 40.978 1.00 85.75 640 TYR A O 1
ATOM 4990 N N . LEU A 1 641 ? -25.994 -1.190 41.982 1.00 84.56 641 LEU A N 1
ATOM 4991 C CA . LEU A 1 641 ? -25.047 -0.836 43.044 1.00 84.56 641 LEU A CA 1
ATOM 4992 C C . LEU A 1 641 ? -24.861 -1.997 44.025 1.00 84.56 641 LEU A C 1
ATOM 4994 O O . LEU A 1 641 ? -23.730 -2.364 44.343 1.00 84.56 641 LEU A O 1
ATOM 4998 N N . MET A 1 642 ? -25.959 -2.638 44.433 1.00 78.56 642 MET A N 1
ATOM 4999 C CA . MET A 1 642 ? -25.942 -3.767 45.367 1.00 78.56 642 MET A CA 1
ATOM 5000 C C . MET A 1 642 ? -25.164 -4.980 44.844 1.00 78.56 642 MET A C 1
ATOM 5002 O O . MET A 1 642 ? -24.582 -5.724 45.633 1.00 78.56 642 MET A O 1
ATOM 5006 N N . ARG A 1 643 ? -25.084 -5.167 43.520 1.00 73.00 643 ARG A N 1
ATOM 5007 C CA . ARG A 1 643 ? -24.237 -6.202 42.899 1.00 73.00 643 ARG A CA 1
ATOM 5008 C C . ARG A 1 643 ? -22.764 -5.811 42.721 1.00 73.00 643 ARG A C 1
ATOM 5010 O O . ARG A 1 643 ? -22.032 -6.530 42.042 1.00 73.00 643 ARG A O 1
ATOM 5017 N N . GLY A 1 644 ? -22.331 -4.683 43.286 1.00 70.94 644 GLY A N 1
ATOM 5018 C CA . GLY A 1 644 ? -20.958 -4.176 43.189 1.00 70.94 644 GLY A CA 1
ATOM 5019 C C . GLY A 1 644 ? -20.644 -3.442 41.882 1.00 70.94 644 GLY A C 1
ATOM 5020 O O . GLY A 1 644 ? -19.474 -3.257 41.552 1.00 70.94 644 GLY A O 1
ATOM 5021 N N . GLY A 1 645 ? -21.664 -3.055 41.110 1.00 80.06 645 GLY A N 1
ATOM 5022 C CA . GLY A 1 645 ? -21.488 -2.235 39.915 1.00 80.06 645 GLY A CA 1
ATOM 5023 C C . GLY A 1 645 ? -21.219 -0.769 40.263 1.00 80.06 645 GLY A C 1
ATOM 5024 O O . GLY A 1 645 ? -21.768 -0.236 41.223 1.00 80.06 645 GLY A O 1
ATOM 5025 N N . SER A 1 646 ? -20.406 -0.089 39.453 1.00 87.81 646 SER A N 1
ATOM 5026 C CA . SER A 1 646 ? -20.119 1.341 39.635 1.00 87.81 646 SER A CA 1
ATOM 5027 C C . SER A 1 646 ? -21.111 2.209 38.864 1.00 87.81 646 SER A C 1
ATOM 5029 O O . SER A 1 646 ? -21.233 2.071 37.644 1.00 87.81 646 SER A O 1
ATOM 5031 N N . VAL A 1 647 ? -21.788 3.131 39.551 1.00 91.38 647 VAL A N 1
ATOM 5032 C CA . VAL A 1 647 ? -22.682 4.115 38.921 1.00 91.38 647 VAL A CA 1
ATOM 5033 C C . VAL A 1 647 ? -22.032 5.493 38.941 1.00 91.38 647 VAL A C 1
ATOM 5035 O O . VAL A 1 647 ? -21.584 5.965 39.983 1.00 91.38 647 VAL A O 1
ATOM 5038 N N . VAL A 1 648 ? -22.006 6.154 37.788 1.00 92.44 648 VAL A N 1
ATOM 5039 C CA . VAL A 1 648 ? -21.625 7.559 37.643 1.00 92.44 648 VAL A CA 1
ATOM 5040 C C . VAL A 1 648 ? -22.879 8.349 37.314 1.00 92.44 648 VAL A C 1
ATOM 5042 O O . VAL A 1 648 ? -23.542 8.089 36.313 1.00 92.44 648 VAL A O 1
ATOM 5045 N N . VAL A 1 649 ? -23.203 9.333 38.146 1.00 90.50 649 VAL A N 1
ATOM 5046 C CA . VAL A 1 649 ? -24.402 10.154 37.971 1.00 90.50 649 VAL A CA 1
ATOM 5047 C C . VAL A 1 649 ? -23.999 11.574 37.592 1.00 90.50 649 VAL A C 1
ATOM 5049 O O . VAL A 1 649 ? -23.294 12.248 38.340 1.00 90.50 649 VAL A O 1
ATOM 5052 N N . ALA A 1 650 ? -24.490 12.049 36.449 1.00 88.44 650 ALA A N 1
ATOM 5053 C CA . ALA A 1 650 ? -24.434 13.453 36.056 1.00 88.44 650 ALA A CA 1
ATOM 5054 C C . ALA A 1 650 ? -25.810 14.094 36.300 1.00 88.44 650 ALA A C 1
ATOM 5056 O O . ALA A 1 650 ? -26.624 14.219 35.383 1.00 88.44 650 ALA A O 1
ATOM 5057 N N . ALA A 1 651 ? -26.080 14.449 37.558 1.00 85.69 651 ALA A N 1
ATOM 5058 C CA . ALA A 1 651 ? -27.332 15.068 37.989 1.00 85.69 651 ALA A CA 1
ATOM 5059 C C . ALA A 1 651 ? -27.192 16.584 38.164 1.00 85.69 651 ALA A C 1
ATOM 5061 O O . ALA A 1 651 ? -26.125 17.101 38.494 1.00 85.69 651 ALA A O 1
ATOM 5062 N N . GLY A 1 652 ? -28.299 17.292 37.961 1.00 82.38 652 GLY A N 1
ATOM 5063 C CA . GLY A 1 652 ? -28.429 18.709 38.266 1.00 82.38 652 GLY A CA 1
ATOM 5064 C C . GLY A 1 652 ? -29.833 18.996 38.780 1.00 82.38 652 GLY A C 1
ATOM 5065 O O . GLY A 1 652 ? -30.785 18.343 38.366 1.00 82.38 652 GLY A O 1
ATOM 5066 N N . ASN A 1 653 ? -29.966 19.989 39.658 1.00 82.44 653 ASN A N 1
ATOM 5067 C CA . ASN A 1 653 ? -31.260 20.351 40.256 1.00 82.44 653 ASN A CA 1
ATOM 5068 C C . ASN A 1 653 ? -32.189 21.071 39.266 1.00 82.44 653 ASN A C 1
ATOM 5070 O O . ASN A 1 653 ? -33.368 21.286 39.544 1.00 82.44 653 ASN A O 1
ATOM 5074 N N . TYR A 1 654 ? -31.649 21.471 38.116 1.00 83.56 654 TYR A N 1
ATOM 5075 C CA . TYR A 1 654 ? -32.318 22.301 37.137 1.00 83.56 654 TYR A CA 1
ATOM 5076 C C . TYR A 1 654 ? -31.967 21.873 35.713 1.00 83.56 654 TYR A C 1
ATOM 5078 O O . TYR A 1 654 ? -30.818 21.536 35.423 1.00 83.56 654 TYR A O 1
ATOM 5086 N N . VAL A 1 655 ? -32.945 21.950 34.813 1.00 79.31 655 VAL A N 1
ATOM 5087 C CA . VAL A 1 655 ? -32.782 21.721 33.374 1.00 79.31 655 VAL A CA 1
ATOM 5088 C C . VAL A 1 655 ? -33.127 22.977 32.586 1.00 79.31 655 VAL A C 1
ATOM 5090 O O . VAL A 1 655 ? -34.036 23.729 32.938 1.00 79.31 655 VAL A O 1
ATOM 5093 N N . LEU A 1 656 ? -32.386 23.203 31.502 1.00 77.12 656 LEU A N 1
ATOM 5094 C CA . LEU A 1 656 ? -32.672 24.278 30.558 1.00 77.12 656 LEU A CA 1
ATOM 5095 C C . LEU A 1 656 ? -33.895 23.908 29.709 1.00 77.12 656 LEU A C 1
ATOM 5097 O O . LEU A 1 656 ? -34.003 22.798 29.187 1.00 77.12 656 LEU A O 1
ATOM 5101 N N . SER A 1 657 ? -34.803 24.863 29.571 1.00 73.44 657 SER A N 1
ATOM 5102 C CA . SER A 1 657 ? -36.021 24.799 28.765 1.00 73.44 657 SER A CA 1
ATOM 5103 C C . SER A 1 657 ? -36.159 26.091 27.959 1.00 73.44 657 SER A C 1
ATOM 5105 O O . SER A 1 657 ? -35.495 27.083 28.256 1.00 73.44 657 SER A O 1
ATOM 5107 N N . ILE A 1 658 ? -36.980 26.085 26.913 1.00 70.56 658 ILE A N 1
ATOM 5108 C CA . ILE A 1 658 ? -37.294 27.307 26.167 1.00 70.56 658 ILE A CA 1
ATOM 5109 C C . ILE A 1 658 ? -38.513 27.950 26.826 1.00 70.56 658 ILE A C 1
ATOM 5111 O O . ILE A 1 658 ? -39.544 27.297 26.991 1.00 70.56 658 ILE A O 1
ATOM 5115 N N . ASP A 1 659 ? -38.398 29.224 27.192 1.00 70.94 659 ASP A N 1
ATOM 5116 C CA . ASP A 1 659 ? -39.533 30.035 27.617 1.00 70.94 659 ASP A CA 1
ATOM 5117 C C . ASP A 1 659 ? -40.448 30.271 26.409 1.00 70.94 659 ASP A C 1
ATOM 5119 O O . ASP A 1 659 ? -40.118 31.034 25.497 1.00 70.94 659 ASP A O 1
ATOM 5123 N N . GLN A 1 660 ? -41.605 29.609 26.401 1.00 65.50 660 GLN A N 1
ATOM 5124 C CA . GLN A 1 660 ? -42.576 29.702 25.310 1.00 65.50 660 GLN A CA 1
ATOM 5125 C C . GLN A 1 660 ? -43.214 31.096 25.181 1.00 65.50 660 GLN A C 1
ATOM 5127 O O . GLN A 1 660 ? -43.758 31.405 24.123 1.00 65.50 660 GLN A O 1
ATOM 5132 N N . MET A 1 661 ? -43.145 31.946 26.215 1.00 66.00 661 MET A N 1
ATOM 5133 C CA . MET A 1 661 ? -43.724 33.294 26.197 1.00 66.00 661 MET A CA 1
ATOM 5134 C C . MET A 1 661 ? -42.721 34.378 25.797 1.00 66.00 661 MET A C 1
ATOM 5136 O O . MET A 1 661 ? -43.104 35.325 25.112 1.00 66.00 661 MET A O 1
ATOM 5140 N N . MET A 1 662 ? -41.452 34.260 26.201 1.00 67.25 662 MET A N 1
ATOM 5141 C CA . MET A 1 662 ? -40.421 35.272 25.904 1.00 67.25 662 MET A CA 1
ATOM 5142 C C . MET A 1 662 ? -39.384 34.844 24.855 1.00 67.25 662 MET A C 1
ATOM 5144 O O . MET A 1 662 ? -38.541 35.656 24.474 1.00 67.25 662 MET A O 1
ATOM 5148 N N . GLY A 1 663 ? -39.413 33.592 24.383 1.00 66.50 663 GLY A N 1
ATOM 5149 C CA . GLY A 1 663 ? -38.443 33.065 23.413 1.00 66.50 663 GLY A CA 1
ATOM 5150 C C . GLY A 1 663 ? -37.010 32.952 23.953 1.00 66.50 663 GLY A C 1
ATOM 5151 O O . GLY A 1 663 ? -36.064 32.865 23.172 1.00 66.50 663 GLY A O 1
ATOM 5152 N N . GLY A 1 664 ? -36.839 32.995 25.279 1.00 72.75 664 GLY A N 1
ATOM 5153 C CA . GLY A 1 664 ? -35.552 32.921 25.976 1.00 72.75 664 GLY A CA 1
ATOM 5154 C C . GLY A 1 664 ? -35.263 31.544 26.583 1.00 72.75 664 GLY A C 1
ATOM 5155 O O . GLY A 1 664 ? -36.061 30.617 26.476 1.00 72.75 664 GLY A O 1
ATOM 5156 N N . LEU A 1 665 ? -34.113 31.406 27.249 1.00 76.12 665 LEU A N 1
ATOM 5157 C CA . LEU A 1 665 ? -33.801 30.229 28.065 1.00 76.12 665 LEU A CA 1
ATOM 5158 C C . LEU A 1 665 ? -34.475 30.363 29.436 1.00 76.12 665 LEU A C 1
ATOM 5160 O O . LEU A 1 665 ? -34.203 31.311 30.171 1.00 76.12 665 LEU A O 1
ATOM 5164 N N . ALA A 1 666 ? -35.312 29.394 29.790 1.00 77.12 666 ALA A N 1
ATOM 5165 C CA . ALA A 1 666 ? -35.877 29.218 31.119 1.00 77.12 666 ALA A CA 1
ATOM 5166 C C . ALA A 1 666 ? -35.207 28.045 31.840 1.00 77.12 666 ALA A C 1
ATOM 5168 O O . ALA A 1 666 ? -34.696 27.104 31.230 1.00 77.12 666 ALA A O 1
ATOM 5169 N N . VAL A 1 667 ? -35.237 28.088 33.166 1.00 82.31 667 VAL A N 1
ATOM 5170 C CA . VAL A 1 667 ? -34.683 27.047 34.028 1.00 82.31 667 VAL A CA 1
ATOM 5171 C C . VAL A 1 667 ? -35.843 26.373 34.753 1.00 82.31 667 VAL A C 1
ATOM 5173 O O . VAL A 1 667 ? -36.590 27.038 35.465 1.00 82.31 667 VAL A O 1
ATOM 5176 N N . GLN A 1 668 ? -36.003 25.064 34.568 1.00 80.19 668 GLN A N 1
ATOM 5177 C CA . GLN A 1 668 ? -37.058 24.279 35.208 1.00 80.19 668 GLN A CA 1
ATOM 5178 C C . GLN A 1 668 ? -36.441 23.353 36.266 1.00 80.19 668 GLN A C 1
ATOM 5180 O O . GLN A 1 668 ? -35.429 22.710 35.974 1.00 80.19 668 GLN A O 1
ATOM 5185 N N . PRO A 1 669 ? -36.997 23.271 37.489 1.00 81.75 669 PRO A N 1
ATOM 5186 C CA . PRO A 1 669 ? -36.520 22.320 38.487 1.00 81.75 669 PRO A CA 1
ATOM 5187 C C . PRO A 1 669 ? -36.716 20.884 37.992 1.00 81.75 669 PRO A C 1
ATOM 5189 O O . PRO A 1 669 ? -37.752 20.552 37.407 1.00 81.75 669 PRO A O 1
ATOM 5192 N N . VAL A 1 670 ? -35.716 20.034 38.219 1.00 82.12 670 VAL A N 1
ATOM 5193 C CA . VAL A 1 670 ? -35.817 18.600 37.921 1.00 82.12 670 VAL A CA 1
ATOM 5194 C C . VAL A 1 670 ? -36.786 17.959 38.911 1.00 82.12 670 VAL A C 1
ATOM 5196 O O . VAL A 1 670 ? -36.740 18.235 40.104 1.00 82.12 670 VAL A O 1
ATOM 5199 N N . THR A 1 671 ? -37.687 17.115 38.407 1.00 79.62 671 THR A N 1
ATOM 5200 C CA . THR A 1 671 ? -38.638 16.346 39.222 1.00 79.62 671 THR A CA 1
ATOM 5201 C C . THR A 1 671 ? -38.533 14.863 38.876 1.00 79.62 671 THR A C 1
ATOM 5203 O O . THR A 1 671 ? -38.239 14.500 37.732 1.00 79.62 671 THR A O 1
ATOM 5206 N N . GLY A 1 672 ? -38.733 13.998 39.877 1.00 75.12 672 GLY A N 1
ATOM 5207 C CA . GLY A 1 672 ? -38.642 12.545 39.706 1.00 75.12 672 GLY A CA 1
ATOM 5208 C C . GLY A 1 672 ? -37.241 12.066 39.312 1.00 75.12 672 GLY A C 1
ATOM 5209 O O . GLY A 1 672 ? -37.116 11.210 38.443 1.00 75.12 672 GLY A O 1
ATOM 5210 N N . GLY A 1 673 ? -36.189 12.665 39.874 1.00 80.56 673 GLY A N 1
ATOM 5211 C CA . GLY A 1 673 ? -34.803 12.248 39.653 1.00 80.56 673 GLY A CA 1
ATOM 5212 C C . GLY A 1 673 ? -34.379 11.103 40.581 1.00 80.56 673 GLY A C 1
ATOM 5213 O O . GLY A 1 673 ? -35.123 10.145 40.799 1.00 80.56 673 GLY A O 1
ATOM 5214 N N . LEU A 1 674 ? -33.174 11.224 41.143 1.00 84.06 674 LEU A N 1
ATOM 5215 C CA . LEU A 1 674 ? -32.601 10.270 42.103 1.00 84.06 674 LEU A CA 1
ATOM 5216 C C . LEU A 1 674 ? -32.777 10.693 43.570 1.00 84.06 674 LEU A C 1
ATOM 5218 O O . LEU A 1 674 ? -32.282 9.999 44.451 1.00 84.06 674 LEU A O 1
ATOM 5222 N N . ASP A 1 675 ? -33.473 11.799 43.843 1.00 80.06 675 ASP A N 1
ATOM 5223 C CA . ASP A 1 675 ? -33.575 12.381 45.190 1.00 80.06 675 ASP A CA 1
ATOM 5224 C C . ASP A 1 675 ? -34.111 11.383 46.229 1.00 80.06 675 ASP A C 1
ATOM 5226 O O . ASP A 1 675 ? -33.572 11.286 47.325 1.00 80.06 675 ASP A O 1
ATOM 5230 N N . GLU A 1 676 ? -35.122 10.587 45.867 1.00 76.81 676 GLU A N 1
ATOM 5231 C CA . GLU A 1 676 ? -35.694 9.548 46.740 1.00 76.81 676 GLU A CA 1
ATOM 5232 C C . GLU A 1 676 ? -34.721 8.392 47.010 1.00 76.81 676 GLU A C 1
ATOM 5234 O O . GLU A 1 676 ? -34.725 7.829 48.099 1.00 76.81 676 GLU A O 1
ATOM 5239 N N . LEU A 1 677 ? -33.868 8.053 46.040 1.00 79.50 677 LEU A N 1
ATOM 5240 C CA . LEU A 1 677 ? -32.865 6.993 46.180 1.00 79.50 677 LEU A CA 1
ATOM 5241 C C . LEU A 1 677 ? -31.672 7.450 47.033 1.00 79.50 677 LEU A C 1
ATOM 5243 O O . LEU A 1 677 ? -31.084 6.639 47.733 1.00 79.50 677 LEU A O 1
ATOM 5247 N N . LEU A 1 678 ? -31.325 8.741 46.990 1.00 78.69 678 LEU A N 1
ATOM 5248 C CA . LEU A 1 678 ? -30.203 9.332 47.736 1.00 78.69 678 LEU A CA 1
ATOM 5249 C C . LEU A 1 678 ? -30.578 9.820 49.146 1.00 78.69 678 LEU A C 1
ATOM 5251 O O . LEU A 1 678 ? -29.704 10.253 49.896 1.00 78.69 678 LEU A O 1
ATOM 5255 N N . ALA A 1 679 ? -31.866 9.818 49.495 1.00 73.81 679 ALA A N 1
ATOM 5256 C CA . ALA A 1 679 ? -32.354 10.227 50.813 1.00 73.81 679 ALA A CA 1
ATOM 5257 C C . ALA A 1 679 ? -32.172 9.146 51.901 1.00 73.81 679 ALA A C 1
ATOM 5259 O O . ALA A 1 679 ? -32.403 9.424 53.083 1.00 73.81 679 ALA A O 1
ATOM 5260 N N . HIS A 1 680 ? -31.783 7.936 51.498 1.00 55.84 680 HIS A N 1
ATOM 5261 C CA . HIS A 1 680 ? -31.522 6.766 52.335 1.00 55.84 680 HIS A CA 1
ATOM 5262 C C . HIS A 1 680 ? -30.026 6.455 52.367 1.00 55.84 680 HIS A C 1
ATOM 5264 O O . HIS A 1 680 ? -29.583 5.930 53.416 1.00 55.84 680 HIS A O 1
#

Sequence (680 aa):
MKQTLSLVRKELNSYFGSPMALIFVGAFLAATLFTFFWADAFFARGVADVRPLFRWMPILMIFLVAALTMRQWSEEQQSGTLEILLTLPARQVQLVLGKYLAAMALVAVALGLTLFLPITVGLLGNLDWGPVVGGYVAALLMASAYVAIGLFISSRTNNQIVALIMTVVVSGLFYLVGSSGVTAFFGDRVAEVLRAIGSGSRFESIQRGVIDLRDLVYYLSLTGLFLTLNVVSLDSLRWSRGAQTRGYRRAFVLTAVLVALNLAALNVWLYPLKAARLDLTSQREYSLSPTTLQLLGTLQEPLLLRGYFSERTHPLLSPLVPTIRDMLEEYRIASNGRVTVEIVDPAKDPEKEAEATQTYGIQPTPLQVADRYAASVVNAYFDILVRYGNQYETLGFRDLIEVQPTRSGQPDVRLRNLEYDLTRTIKRVVYGFQSIDAMLAASTDPVKLTLYVTPSTLPGPLKSAPDTIKTVADSIQESSGGKFTFEMVDVDAPGSSVTRKDLFEKFGLQPIAVSLFSSDTYYLHMVLQVGSDAHLLFPSGDLTEASVRNAIEAGLKRSTSGFLKVVGVWTPPDQPQQDMFGQQLPSLKQYRSIYDQLQQDYQVRPVQLSDGTVPADVDVLVVIAPQGMTDKERYAIDQYLMRGGSVVVAAGNYVLSIDQMMGGLAVQPVTGGLDELLAH

Radius of gyration: 36.89 Å; chains: 1; bounding box: 91×66×101 Å

pLDDT: mean 84.8, std 8.94, range [55.78, 98.31]

Secondary structure (DSSP, 8-state):
-HHHHHHHHHHHHHHHTSHHHHHHHHHHHHHHHHIIIIIS-GGGG-S---HHHHHSHHHHHHHHHHHHHTHHHHHHHHTT-HHHHHHSS--HHHHHHHHHHHHHHHHHHHHHTTTHHHHHHHHHS---HHHHHHHHHHHHHHHHHHHHHHHHHHTT-S-HHHHHHHHHHHHHHHHHHTSHHHHTTS-HHHHHHHHHH-HHHHHHHHHTTEEEHHHHHHHHHHHHHHHHHHHHHHHHTT---SSTTHHHHHHHHHHHHHHHHHHHHHHHHHTT----EEE-STT-TT---HHHHHHHHT--SPEEEEEEE-SS--TTTTTHHHHHHHHHHHHHHHTTTSEEEEEE-GGG-HHHHHIIIIIS----EEEEEE-SS-EEEEEE-EEEEEEETTEEEEE-HHHHEEEEEPTTSSEEEEE--HHHHHHHHHHHHHHH---HHHHHHH-SSPEEEEEEE-TTT--GGGTTHHHHHHHHHHHHHHHTTTSEEEEEEESSSTT-SS-HHHHHHHH--PPEESSTT---EE-EEEEEEETTEEEEE--SSS--HHHHHHHHHHHHHHHSTTPPPEEEEE----PPEEPTTSPEEPPS---HHHHHHHTTTSEEEE---TTS---TT-SEEEEES--S--HHHHHHHHHHHHTT-EEEEE--SEEEEE-TTTSSEEEEE--SSSHHHHT-

Foldseek 3Di:
DVLLVVLLVVLLCVLVVDCQLVVLLVVLVVVLVCQCCPVVVPVLLVDLEDLSSLLCLLLSLLQSLLSLLLCLALVCLLVVVLVVVVPDPDQLLSNLSSSLVNSLVSQVVSLVVCVVSNVVSVVVDPYWCLLVVLSSVLSSLLSLLLNLLLNLLNLQHNDSVSSSVVSSVVSVCLQPQLDPVNLVVDDPVSNVVSVLSRSNNLSVCRSVSKDAPLSNLNSVLSSQLSSLSSSVSSVVVVDDPDPVCPVVNVVSVVVSVVSNVVSVVVSVVCVVVPPRMDHSTPVSLLDADPLLLVLLVPAPAAKEKEWAWAPDDASLCNVCVVSLLSNLVSSCSSSVRSYDYYYDHCVVPVVVVCCCCPVVVFFFDFDFHDDPVDTDTDGTGGKIWIATPPFIDIDGPVRQWDWDQDPVRDTNIDGDDSSLSVSLRNLQNRLVDDDLQNLLVPAPFAKEKEWEKAQVQDAPLCNCLVVLLCVLQVVSCVSNVNSYYYYYFHQPDDPTPDHPVNCCVPPVDDWDDNDPPDPGTIDTWMWMDTPPDIATFDFDDGSHNVSSNQSVVLVSQLPDPDHAAEEEEEDDDFDFDAAPVRDTDGGPPDPVVVVVVCSSRHNYDYDDQVVLADRSNHQEYEYEAFAPDDPSSLNRVVVCVVSVHHYHYHYDQWDWDQDNVPRHIDIDGGDPGCCVVVVD